Protein AF-A0A2U3CE34-F1 (afdb_monomer_lite)

Foldseek 3Di:
DCPQVPDDPVVLLVVLLLQEQELADPFDFQVLQSSLLSLLLSQQLVVCVVVVHHSRWHWYAAHQWGADLPLQLSLSSHGFHTKIFGDPLPFLKAFLSLLFFLKKKWKKADPDDDDVVLLVVLLVVVQVCQQVDDDVQQGHHDDFQPDPWWKFKFAWFFDPVDPVLVPGHRIMMMGTDTRPSQQALNGPVSAHSRCVRYVPNVVQWDWDQDPLGITTMHGDPSLVVSVVVQVVRNVVNQVVRQVSCCSNRNPPIDTLAIDGQFGAPHSGMTHGQKDAQPPHQDRHWAWAAEDLQAWIFTKGFDQADDVVLCVVSVPVVSCVVRVCVCVRSRSRIHGNYQHKHQPQFDDFPDWDADPNSQIKTWTQGPVNPDIDIDRGCNPPDIDGNGCVSVVSCVVRVGIDTRIITRTPDMDND

Structure (mmCIF, N/CA/C/O backbone):
data_AF-A0A2U3CE34-F1
#
_entry.id   AF-A0A2U3CE34-F1
#
loop_
_atom_site.group_PDB
_atom_site.id
_atom_site.type_symbol
_atom_site.label_atom_id
_atom_site.label_alt_id
_atom_site.label_comp_id
_atom_site.label_asym_id
_atom_site.label_entity_id
_atom_site.label_seq_id
_atom_site.pdbx_PDB_ins_code
_atom_site.Cartn_x
_atom_site.Cartn_y
_atom_site.Cartn_z
_atom_site.occupancy
_atom_site.B_iso_or_equiv
_atom_site.auth_seq_id
_atom_site.auth_comp_id
_atom_site.auth_asym_id
_atom_site.auth_atom_id
_atom_site.pdbx_PDB_model_num
ATOM 1 N N . MET A 1 1 ? 19.142 -13.871 -22.179 1.00 44.22 1 MET A N 1
ATOM 2 C CA . MET A 1 1 ? 19.745 -13.000 -21.147 1.00 44.22 1 MET A CA 1
ATOM 3 C C . MET A 1 1 ? 20.011 -11.555 -21.604 1.00 44.22 1 MET A C 1
ATOM 5 O O . MET A 1 1 ? 20.060 -10.696 -20.747 1.00 44.22 1 MET A O 1
ATOM 9 N N . GLU A 1 2 ? 20.043 -11.208 -22.902 1.00 47.06 2 GLU A N 1
ATOM 10 C CA . GLU A 1 2 ? 20.170 -9.803 -23.390 1.00 47.06 2 GLU A CA 1
ATOM 11 C C . GLU A 1 2 ? 18.856 -8.985 -23.454 1.00 47.06 2 GLU A C 1
ATOM 13 O O . GLU A 1 2 ? 18.800 -7.906 -24.049 1.00 47.06 2 GLU A O 1
ATOM 18 N N . VAL A 1 3 ? 17.757 -9.503 -22.896 1.00 63.41 3 VAL A N 1
ATOM 19 C CA . VAL A 1 3 ? 16.411 -9.164 -23.390 1.00 63.41 3 VAL A CA 1
ATOM 20 C C . VAL A 1 3 ? 16.003 -7.712 -23.130 1.00 63.41 3 VAL A C 1
ATOM 22 O O . VAL A 1 3 ? 15.248 -7.188 -23.936 1.00 63.41 3 VAL A O 1
ATOM 25 N N . THR A 1 4 ? 16.475 -7.049 -22.066 1.00 69.00 4 THR A N 1
ATOM 26 C CA . THR A 1 4 ? 16.048 -5.669 -21.732 1.00 69.00 4 THR A CA 1
ATOM 27 C C . THR A 1 4 ? 17.149 -4.616 -21.861 1.00 69.00 4 THR A C 1
ATOM 29 O O . THR A 1 4 ? 16.841 -3.479 -22.206 1.00 69.00 4 THR A O 1
ATOM 32 N N . GLN A 1 5 ? 18.423 -4.964 -21.651 1.00 63.53 5 GLN A N 1
ATOM 33 C CA . GLN A 1 5 ? 19.529 -3.992 -21.683 1.00 63.53 5 GLN A CA 1
ATOM 34 C C . GLN A 1 5 ? 19.720 -3.348 -23.065 1.00 63.53 5 GLN A C 1
ATOM 36 O O . GLN A 1 5 ? 20.119 -2.193 -23.163 1.00 63.53 5 GLN A O 1
ATOM 41 N N . SER A 1 6 ? 19.378 -4.077 -24.129 1.00 71.12 6 SER A N 1
ATOM 42 C CA . SER A 1 6 ? 19.459 -3.619 -25.521 1.00 71.12 6 SER A CA 1
ATOM 43 C C . SER A 1 6 ? 18.145 -3.026 -26.056 1.00 71.12 6 SER A C 1
ATOM 45 O O . SER A 1 6 ? 18.086 -2.551 -27.195 1.00 71.12 6 SER A O 1
ATOM 47 N N . MET A 1 7 ? 17.058 -3.056 -25.273 1.00 84.50 7 MET A N 1
ATOM 48 C CA . MET A 1 7 ? 15.756 -2.577 -25.733 1.00 84.50 7 MET A CA 1
ATOM 49 C C . MET A 1 7 ? 15.684 -1.053 -25.740 1.00 84.50 7 MET A C 1
ATOM 51 O O . MET A 1 7 ? 15.948 -0.383 -24.746 1.00 84.50 7 MET A O 1
ATOM 55 N N . GLY A 1 8 ? 15.179 -0.506 -26.846 1.00 87.25 8 GLY A N 1
ATOM 56 C CA . GLY A 1 8 ? 14.757 0.889 -26.889 1.00 87.25 8 GLY A CA 1
ATOM 57 C C . GLY A 1 8 ? 13.633 1.177 -25.886 1.00 87.25 8 GLY A C 1
ATOM 58 O O . GLY A 1 8 ? 12.776 0.333 -25.615 1.00 87.25 8 GLY A O 1
ATOM 59 N N . ARG A 1 9 ? 13.599 2.416 -25.393 1.00 90.81 9 ARG A N 1
ATOM 60 C CA . ARG A 1 9 ? 12.664 2.934 -24.381 1.00 90.81 9 ARG A CA 1
ATOM 61 C C . ARG A 1 9 ? 11.199 2.513 -24.581 1.00 90.81 9 ARG A C 1
ATOM 63 O O . ARG A 1 9 ? 10.576 1.983 -23.665 1.00 90.81 9 ARG A O 1
ATOM 70 N N . GLY A 1 10 ? 10.657 2.686 -25.789 1.00 90.88 10 GLY A N 1
ATOM 71 C CA . GLY A 1 10 ? 9.271 2.307 -26.097 1.00 90.88 10 GLY A CA 1
ATOM 72 C C . GLY A 1 10 ? 9.003 0.802 -25.960 1.00 90.88 10 GLY A C 1
ATOM 73 O O . GLY A 1 10 ? 7.932 0.402 -25.508 1.00 90.88 10 GLY A O 1
ATOM 74 N N . LYS A 1 11 ? 9.992 -0.047 -26.274 1.00 94.25 11 LYS A N 1
ATOM 75 C CA . LYS A 1 11 ? 9.881 -1.504 -26.104 1.00 94.25 11 LYS A CA 1
ATOM 76 C C . LYS A 1 11 ? 9.905 -1.906 -24.628 1.00 94.25 11 LYS A C 1
ATOM 78 O O . LYS A 1 11 ? 9.161 -2.809 -24.257 1.00 94.25 11 LYS A O 1
ATOM 83 N N . LEU A 1 12 ? 10.696 -1.222 -23.796 1.00 95.38 12 LEU A N 1
ATOM 84 C CA . LEU A 1 12 ? 10.735 -1.450 -22.346 1.00 95.38 12 LEU A CA 1
ATOM 85 C C . LEU A 1 12 ? 9.384 -1.139 -21.687 1.00 95.38 12 LEU A C 1
ATOM 87 O O . LEU A 1 12 ? 8.858 -1.988 -20.973 1.00 95.38 12 LEU A O 1
ATOM 91 N N . LEU A 1 13 ? 8.777 0.013 -21.995 1.00 95.62 13 LEU A N 1
ATOM 92 C CA . LEU A 1 13 ? 7.441 0.362 -21.487 1.00 95.62 13 LEU A CA 1
ATOM 93 C C . LEU A 1 13 ? 6.356 -0.584 -22.017 1.00 95.62 13 LEU A C 1
ATOM 95 O O . LEU A 1 13 ? 5.492 -1.046 -21.271 1.00 95.62 13 LEU A O 1
ATOM 99 N N . SER A 1 14 ? 6.416 -0.933 -23.307 1.00 96.31 14 SER A N 1
ATOM 100 C CA . SER A 1 14 ? 5.478 -1.900 -23.881 1.00 96.31 14 SER A CA 1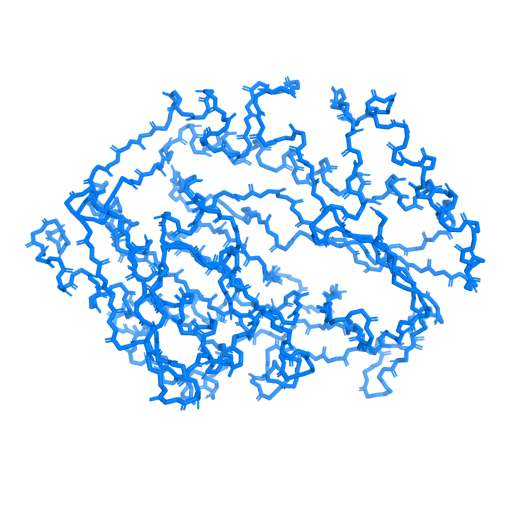
ATOM 101 C C . SER A 1 14 ? 5.601 -3.273 -23.223 1.00 96.31 14 SER A C 1
ATOM 103 O O . SER A 1 14 ? 4.586 -3.952 -23.077 1.00 96.31 14 SER A O 1
ATOM 105 N N . ARG A 1 15 ? 6.816 -3.693 -22.843 1.00 96.12 15 ARG A N 1
ATOM 106 C CA . ARG A 1 15 ? 7.050 -4.932 -22.099 1.00 96.12 15 ARG A CA 1
ATOM 107 C C . ARG A 1 15 ? 6.481 -4.823 -20.690 1.00 96.12 15 ARG A C 1
ATOM 109 O O . ARG A 1 15 ? 5.678 -5.674 -20.323 1.00 96.12 15 ARG A O 1
ATOM 116 N N . SER A 1 16 ? 6.859 -3.802 -19.922 1.00 97.38 16 SER A N 1
ATOM 117 C CA . SER A 1 16 ? 6.457 -3.666 -18.517 1.00 97.38 16 SER A CA 1
ATOM 118 C C . SER A 1 16 ? 4.937 -3.586 -18.351 1.00 97.38 16 SER A C 1
ATOM 120 O O . SER A 1 16 ? 4.387 -4.213 -17.448 1.00 97.38 16 SER A O 1
ATOM 122 N N . LYS A 1 17 ? 4.226 -2.951 -19.295 1.00 97.69 17 LYS A N 1
ATOM 123 C CA . LYS A 1 17 ? 2.755 -2.973 -19.367 1.00 97.69 17 LYS A CA 1
ATOM 124 C C . LYS A 1 17 ? 2.168 -4.387 -19.367 1.00 97.69 17 LYS A C 1
ATOM 126 O O . LYS A 1 17 ? 1.091 -4.601 -18.818 1.00 97.69 17 LYS A O 1
ATOM 131 N N . GLN A 1 18 ? 2.851 -5.362 -19.966 1.00 97.94 18 GLN A N 1
ATOM 132 C CA . GLN A 1 18 ? 2.361 -6.740 -20.013 1.00 97.94 18 GLN A CA 1
ATOM 133 C C . GLN A 1 18 ? 2.449 -7.461 -18.659 1.00 97.94 18 GLN A C 1
ATOM 135 O O . GLN A 1 18 ? 1.753 -8.461 -18.495 1.00 97.94 18 GLN A O 1
ATOM 140 N N . PHE A 1 19 ? 3.233 -6.937 -17.710 1.00 98.38 19 PHE A N 1
ATOM 141 C CA . PHE A 1 19 ? 3.404 -7.440 -16.339 1.00 98.38 19 PHE A CA 1
ATOM 142 C C . PHE A 1 19 ? 2.503 -6.718 -15.319 1.00 98.38 19 PHE A C 1
ATOM 144 O O . PHE A 1 19 ? 2.696 -6.840 -14.111 1.00 98.38 19 PHE A O 1
ATOM 151 N N . ILE A 1 20 ? 1.511 -5.961 -15.800 1.00 98.50 20 ILE A N 1
ATOM 152 C CA . ILE A 1 20 ? 0.464 -5.358 -14.971 1.00 98.50 20 ILE A CA 1
ATOM 153 C C . ILE A 1 20 ? -0.813 -6.187 -15.109 1.00 98.50 20 ILE A C 1
ATOM 155 O O . ILE A 1 20 ? -1.427 -6.238 -16.180 1.00 98.50 20 ILE A O 1
ATOM 159 N N . PHE A 1 21 ? -1.230 -6.822 -14.022 1.00 98.25 21 PHE A N 1
ATOM 160 C CA . PHE A 1 21 ? -2.462 -7.599 -13.919 1.00 98.25 21 PHE A CA 1
ATOM 161 C C . PHE A 1 21 ? -3.398 -6.835 -12.995 1.00 98.25 21 PHE A C 1
ATOM 163 O O . PHE A 1 21 ? -3.093 -6.650 -11.826 1.00 98.25 21 PHE A O 1
ATOM 170 N N . SER A 1 22 ? -4.484 -6.280 -13.525 1.00 97.56 22 SER A N 1
ATOM 171 C CA . SER A 1 22 ? -5.296 -5.320 -12.781 1.00 97.56 22 SER A CA 1
ATOM 172 C C . SER A 1 22 ? -6.749 -5.749 -12.697 1.00 97.56 22 SER A C 1
ATOM 174 O O . SER A 1 22 ? -7.373 -5.971 -13.728 1.00 97.56 22 SER A O 1
ATOM 176 N N . THR A 1 23 ? -7.269 -5.797 -11.472 1.00 96.88 23 THR A N 1
ATOM 177 C CA . THR A 1 23 ? -8.702 -5.920 -11.161 1.00 96.88 23 THR A CA 1
ATOM 178 C C . THR A 1 23 ? -9.307 -4.570 -10.776 1.00 96.88 23 THR A C 1
ATOM 180 O O . THR A 1 23 ? -10.285 -4.504 -10.040 1.00 96.88 23 THR A O 1
ATOM 183 N N . ALA A 1 24 ? -8.653 -3.476 -11.163 1.00 96.69 24 ALA A N 1
ATOM 184 C CA . ALA A 1 24 ? -9.030 -2.140 -10.739 1.00 96.69 24 ALA A CA 1
ATOM 185 C C . ALA A 1 24 ? -10.283 -1.662 -11.468 1.00 96.69 24 ALA A C 1
ATOM 187 O O . ALA A 1 24 ? -10.474 -1.955 -12.647 1.00 96.69 24 ALA A O 1
ATOM 188 N N . LEU A 1 25 ? -11.052 -0.797 -10.810 1.00 95.81 25 LEU A N 1
ATOM 189 C CA . LEU A 1 25 ? -12.081 -0.011 -11.489 1.00 95.81 25 LEU A CA 1
ATOM 190 C C . LEU A 1 25 ? -11.447 0.837 -12.605 1.00 95.81 25 LEU A C 1
ATOM 192 O O . LEU A 1 25 ? -10.431 1.491 -12.385 1.00 95.81 25 LEU A O 1
ATOM 196 N N . GLU A 1 26 ? -12.024 0.845 -13.807 1.00 94.50 26 GLU A N 1
ATOM 197 C CA . GLU A 1 26 ? -11.436 1.432 -15.029 1.00 94.50 26 GLU A CA 1
ATOM 198 C C . GLU A 1 26 ? -11.606 2.968 -15.150 1.00 94.50 26 GLU A C 1
ATOM 200 O O . GLU A 1 26 ? -12.010 3.506 -16.187 1.00 94.50 26 GLU A O 1
ATOM 205 N N . ASP A 1 27 ? -11.255 3.703 -14.093 1.00 96.19 27 ASP A N 1
ATOM 206 C CA . ASP A 1 27 ? -11.331 5.168 -14.023 1.00 96.19 27 ASP A CA 1
ATOM 207 C C . ASP A 1 27 ? -9.976 5.893 -14.140 1.00 96.19 27 ASP A C 1
ATOM 209 O O . ASP A 1 27 ? -8.925 5.304 -14.394 1.00 96.19 27 ASP A O 1
ATOM 213 N N . SER A 1 28 ? -10.009 7.221 -14.012 1.00 96.31 28 SER A N 1
ATOM 214 C CA . SER A 1 28 ? -8.854 8.103 -14.195 1.00 96.31 28 SER A CA 1
ATOM 215 C C . SER A 1 28 ? -7.695 7.798 -13.246 1.00 96.31 28 SER A C 1
ATOM 217 O O . SER A 1 28 ? -6.543 7.760 -13.679 1.00 96.31 28 SER A O 1
ATOM 219 N N . ALA A 1 29 ? -7.968 7.538 -11.967 1.00 97.44 29 ALA A N 1
ATOM 220 C CA . ALA A 1 29 ? -6.918 7.313 -10.980 1.00 97.44 29 ALA A CA 1
ATOM 221 C C . ALA A 1 29 ? -6.257 5.938 -11.142 1.00 97.44 29 ALA A C 1
ATOM 223 O O . ALA A 1 29 ? -5.033 5.836 -11.016 1.00 97.44 29 ALA A O 1
ATOM 224 N N . SER A 1 30 ? -7.020 4.889 -11.472 1.00 97.69 30 SER A N 1
ATOM 225 C CA . SER A 1 30 ? -6.431 3.568 -11.740 1.00 97.69 30 SER A CA 1
ATOM 226 C C . SER A 1 30 ? -5.634 3.564 -13.047 1.00 97.69 30 SER A C 1
ATOM 228 O O . SER A 1 30 ? -4.556 2.971 -13.115 1.00 97.69 30 SER A O 1
ATOM 230 N N . LYS A 1 31 ? -6.108 4.269 -14.085 1.00 97.69 31 LYS A N 1
ATOM 231 C CA . LYS A 1 31 ? -5.376 4.450 -15.348 1.00 97.69 31 LYS A CA 1
ATOM 232 C C . LYS A 1 31 ? -4.052 5.171 -15.114 1.00 97.69 31 LYS A C 1
ATOM 234 O O . LYS A 1 31 ? -3.019 4.647 -15.523 1.00 97.69 31 LYS A O 1
ATOM 239 N N . LEU A 1 32 ? -4.062 6.297 -14.393 1.00 97.81 32 LEU A N 1
ATOM 240 C CA . LEU A 1 32 ? -2.844 7.018 -14.003 1.00 97.81 32 LEU A CA 1
ATOM 241 C C . LEU A 1 32 ? -1.880 6.12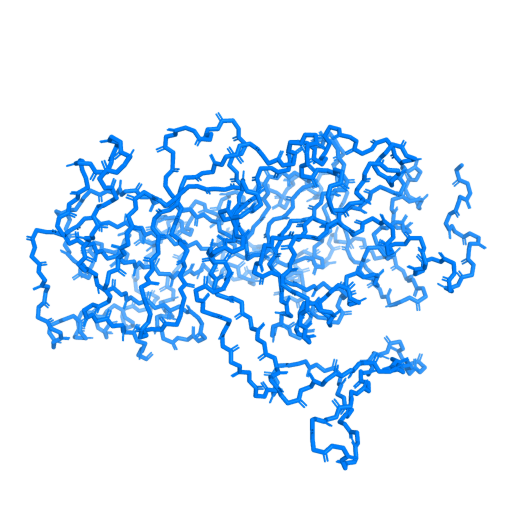2 -13.216 1.00 97.81 32 LEU A C 1
ATOM 243 O O . LEU A 1 32 ? -0.691 6.076 -13.527 1.00 97.81 32 LEU A O 1
ATOM 247 N N . SER A 1 33 ? -2.390 5.372 -12.236 1.00 98.00 33 SER A N 1
ATOM 248 C CA . SER A 1 33 ? -1.586 4.447 -11.430 1.00 98.00 33 SER A CA 1
ATOM 249 C C . SER A 1 33 ? -0.897 3.387 -12.286 1.00 98.00 33 SER A C 1
ATOM 251 O O . SER A 1 33 ? 0.325 3.256 -12.245 1.00 98.00 33 SER A O 1
ATOM 253 N N . ARG A 1 34 ? -1.655 2.674 -13.130 1.00 98.00 34 ARG A N 1
ATOM 254 C CA . ARG A 1 34 ? -1.114 1.629 -14.013 1.00 98.00 34 ARG A CA 1
ATOM 255 C C . ARG A 1 34 ? -0.116 2.180 -15.018 1.00 98.00 34 ARG A C 1
ATOM 257 O O . ARG A 1 34 ? 0.875 1.520 -15.302 1.00 98.00 34 ARG A O 1
ATOM 264 N N . ILE A 1 35 ? -0.369 3.365 -15.567 1.00 97.44 35 ILE A N 1
ATOM 265 C CA . ILE A 1 35 ? 0.588 4.047 -16.438 1.00 97.44 35 ILE A CA 1
ATOM 266 C C . ILE A 1 35 ? 1.888 4.304 -15.678 1.00 97.44 35 ILE A C 1
ATOM 268 O O . ILE A 1 35 ? 2.950 3.935 -16.167 1.00 97.44 35 ILE A O 1
ATOM 272 N N . ASN A 1 36 ? 1.821 4.869 -14.471 1.00 97.88 36 ASN A N 1
ATOM 273 C CA . ASN A 1 36 ? 3.020 5.154 -13.690 1.00 97.88 36 ASN A CA 1
ATOM 274 C C . ASN A 1 36 ? 3.777 3.863 -13.322 1.00 97.88 36 ASN A C 1
ATOM 276 O O . ASN A 1 36 ? 4.993 3.812 -13.495 1.00 97.88 36 ASN A O 1
ATOM 280 N N . PHE A 1 37 ? 3.060 2.792 -12.954 1.00 98.31 37 PHE A N 1
ATOM 281 C CA . PHE A 1 37 ? 3.627 1.459 -12.707 1.00 98.31 37 PHE A CA 1
ATOM 282 C C . PHE A 1 37 ? 4.402 0.880 -13.894 1.00 98.31 37 PHE A C 1
ATOM 284 O O . PHE A 1 37 ? 5.354 0.133 -13.675 1.00 98.31 37 PHE A O 1
ATOM 291 N N . GLN A 1 38 ? 4.068 1.232 -15.142 1.00 97.88 38 GLN A N 1
ATOM 292 C CA . GLN A 1 38 ? 4.856 0.793 -16.304 1.00 97.88 38 GLN A CA 1
ATOM 293 C C . GLN A 1 38 ? 6.301 1.287 -16.219 1.00 97.88 38 GLN A C 1
ATOM 295 O O . GLN A 1 38 ? 7.215 0.551 -16.589 1.00 97.88 38 GLN A O 1
ATOM 300 N N . TYR A 1 39 ? 6.521 2.497 -15.703 1.00 98.00 39 TYR A N 1
ATOM 301 C CA . TYR A 1 39 ? 7.859 3.051 -15.519 1.00 98.00 39 TYR A CA 1
ATOM 302 C C . TYR A 1 39 ? 8.589 2.343 -14.380 1.00 98.00 39 TYR A C 1
ATOM 304 O O . TYR A 1 39 ? 9.708 1.879 -14.582 1.00 98.00 39 TYR A O 1
ATOM 312 N N . GLY A 1 40 ? 7.947 2.191 -13.216 1.00 98.25 40 GLY A N 1
ATOM 313 C CA . GLY A 1 40 ? 8.549 1.502 -12.070 1.00 98.25 40 GLY A CA 1
ATOM 314 C C . GLY A 1 40 ? 8.943 0.061 -12.399 1.00 98.25 40 GLY A C 1
ATOM 315 O O . GLY A 1 40 ? 10.081 -0.339 -12.159 1.00 98.25 40 GLY A O 1
ATOM 316 N N . LEU A 1 41 ? 8.047 -0.693 -13.043 1.00 98.62 41 LEU A N 1
ATOM 317 C CA . LEU A 1 41 ? 8.325 -2.067 -13.467 1.00 98.62 41 LEU A CA 1
ATOM 318 C C . LEU A 1 41 ? 9.415 -2.143 -14.540 1.00 98.62 41 LEU A C 1
ATOM 320 O O . LEU A 1 41 ? 10.234 -3.055 -14.495 1.00 98.62 41 LEU A O 1
ATOM 324 N N . ALA A 1 42 ? 9.472 -1.192 -15.479 1.00 98.19 42 ALA A N 1
ATOM 325 C CA . ALA A 1 42 ? 10.546 -1.161 -16.471 1.00 98.19 42 ALA A CA 1
ATOM 326 C C . ALA A 1 42 ? 11.919 -0.973 -15.805 1.00 98.19 42 ALA A C 1
ATOM 328 O O . ALA A 1 42 ? 12.862 -1.683 -16.157 1.00 98.19 42 ALA A O 1
ATOM 329 N N . LYS A 1 43 ? 12.016 -0.091 -14.798 1.00 98.31 43 LYS A N 1
ATOM 330 C CA . LYS A 1 43 ? 13.237 0.069 -13.996 1.00 98.31 43 LYS A CA 1
ATOM 331 C C . LYS A 1 43 ? 13.599 -1.225 -13.251 1.00 98.31 43 LYS A C 1
ATOM 333 O O . LYS A 1 43 ? 14.742 -1.668 -13.323 1.00 98.31 43 LYS A O 1
ATOM 338 N N . MET A 1 44 ? 12.628 -1.871 -12.596 1.00 98.62 44 MET A N 1
ATOM 339 C CA . MET A 1 44 ? 12.845 -3.142 -11.882 1.00 98.62 44 MET A CA 1
ATOM 340 C C . MET A 1 44 ? 13.314 -4.264 -12.820 1.00 98.62 44 MET A C 1
ATOM 342 O O . MET A 1 44 ? 14.254 -4.984 -12.497 1.00 98.62 44 MET A O 1
ATOM 346 N N . HIS A 1 45 ? 12.717 -4.387 -14.010 1.00 98.31 45 HIS A N 1
ATOM 347 C CA . HIS A 1 45 ? 13.129 -5.360 -15.031 1.00 98.31 45 HIS A CA 1
ATOM 348 C C . HIS A 1 45 ? 14.567 -5.144 -15.500 1.00 98.31 45 HIS A C 1
ATOM 350 O O . HIS A 1 45 ? 15.279 -6.115 -15.762 1.00 98.31 45 HIS A O 1
ATOM 356 N N . GLN A 1 46 ? 15.007 -3.889 -15.610 1.00 97.94 46 GLN A N 1
ATOM 357 C CA . GLN A 1 46 ? 16.392 -3.583 -15.960 1.00 97.94 46 GLN A CA 1
ATOM 358 C C . GLN A 1 46 ? 17.358 -3.967 -14.845 1.00 97.94 46 GLN A C 1
ATOM 360 O O . GLN A 1 46 ? 18.397 -4.538 -15.158 1.00 97.94 46 GLN A O 1
ATOM 365 N N . VAL A 1 47 ? 17.002 -3.750 -13.575 1.00 98.00 47 VAL A N 1
ATOM 366 C CA . VAL A 1 47 ? 17.806 -4.238 -12.441 1.00 98.00 47 VAL A CA 1
ATOM 367 C C . VAL A 1 47 ? 17.890 -5.759 -12.447 1.00 98.00 47 VAL A C 1
ATOM 369 O O . VAL A 1 47 ? 18.990 -6.296 -12.405 1.00 98.00 47 VAL A O 1
ATOM 372 N N . GLN A 1 48 ? 16.761 -6.461 -12.585 1.00 97.44 48 GLN A N 1
ATOM 373 C CA . GLN A 1 48 ? 16.759 -7.926 -12.674 1.00 97.44 48 GLN A CA 1
ATOM 374 C C . GLN A 1 48 ? 17.688 -8.406 -13.797 1.00 97.44 48 GLN A C 1
ATOM 376 O O . GLN A 1 48 ? 18.565 -9.228 -13.565 1.00 97.44 48 GLN A O 1
ATOM 381 N N . SER A 1 49 ? 17.585 -7.815 -14.990 1.00 96.62 49 SER A N 1
ATOM 382 C CA . SER A 1 49 ? 18.453 -8.186 -16.117 1.00 96.62 49 SER A CA 1
ATOM 383 C C . SER A 1 49 ? 19.924 -7.810 -15.896 1.00 96.62 49 SER A C 1
ATOM 385 O O . SER A 1 49 ? 20.807 -8.542 -16.330 1.00 96.62 49 SER A O 1
ATOM 387 N N . TYR A 1 50 ? 20.201 -6.678 -15.242 1.00 96.62 50 TYR A N 1
ATOM 388 C CA . TYR A 1 50 ? 21.549 -6.255 -14.846 1.00 96.62 50 TYR A CA 1
ATOM 389 C C . TYR A 1 50 ? 22.214 -7.259 -13.905 1.00 96.62 50 TYR A C 1
ATOM 391 O O . TYR A 1 50 ? 23.385 -7.575 -14.083 1.00 96.62 50 TYR A O 1
ATOM 399 N N . LEU A 1 51 ? 21.441 -7.830 -12.986 1.00 96.00 51 LEU A N 1
ATOM 400 C CA . LEU A 1 51 ? 21.891 -8.861 -12.054 1.00 96.00 51 LEU A CA 1
ATOM 401 C C . LEU A 1 51 ? 21.870 -10.281 -12.653 1.00 96.00 51 LEU A C 1
ATOM 403 O O . LEU A 1 51 ? 22.114 -11.249 -11.939 1.00 96.00 51 LEU A O 1
ATOM 407 N N . GLY A 1 52 ? 21.573 -10.432 -13.949 1.00 94.94 52 GLY A N 1
ATOM 408 C CA . GLY A 1 52 ? 21.491 -11.738 -14.614 1.00 94.94 52 GLY A CA 1
ATOM 409 C C . GLY A 1 52 ? 20.239 -12.555 -14.272 1.00 94.94 52 GLY A C 1
ATOM 410 O O . GLY A 1 52 ? 20.188 -13.741 -14.586 1.00 94.94 52 GLY A O 1
ATOM 411 N N . MET A 1 53 ? 19.231 -11.934 -13.657 1.00 94.38 53 MET A N 1
ATOM 412 C CA . MET A 1 53 ? 17.945 -12.537 -13.305 1.00 94.38 53 MET A CA 1
ATOM 413 C C . MET A 1 53 ? 16.918 -12.373 -14.430 1.00 94.38 53 MET A C 1
ATOM 415 O O . MET A 1 53 ? 17.016 -11.479 -15.281 1.00 94.38 53 MET A O 1
ATOM 419 N N . ASP A 1 54 ? 15.858 -13.178 -14.382 1.00 93.12 54 ASP A N 1
ATOM 420 C CA . ASP A 1 54 ? 14.738 -13.009 -15.298 1.00 93.12 54 ASP A CA 1
ATOM 421 C C . ASP A 1 54 ? 13.909 -11.754 -14.949 1.00 93.12 54 ASP A C 1
ATOM 423 O O . ASP A 1 54 ? 13.459 -11.593 -13.810 1.00 93.12 54 ASP A O 1
ATOM 427 N N . PRO A 1 55 ? 13.648 -10.854 -15.920 1.00 95.62 55 PRO A N 1
ATOM 428 C CA . PRO A 1 55 ? 12.900 -9.617 -15.704 1.00 95.62 55 PRO A CA 1
ATOM 429 C C . PRO A 1 55 ? 11.396 -9.887 -15.575 1.00 95.62 55 PRO A C 1
ATOM 431 O O . PRO A 1 55 ? 10.634 -9.715 -16.538 1.00 95.62 55 PRO A O 1
ATOM 434 N N . THR A 1 56 ? 10.995 -10.350 -14.391 1.00 95.94 56 THR A N 1
ATOM 435 C CA . THR A 1 56 ? 9.645 -10.827 -14.066 1.00 95.94 56 THR A CA 1
ATOM 436 C C . THR A 1 56 ? 8.916 -9.978 -13.029 1.00 95.94 56 THR A C 1
ATOM 438 O O . THR A 1 56 ? 7.817 -10.359 -12.636 1.00 95.94 56 THR A O 1
ATOM 441 N N . ALA A 1 57 ? 9.456 -8.838 -12.576 1.00 98.12 57 ALA A N 1
ATOM 442 C CA . ALA A 1 57 ? 8.735 -7.955 -11.652 1.00 98.12 57 ALA A CA 1
ATOM 443 C C . ALA A 1 57 ? 7.304 -7.684 -12.153 1.00 98.12 57 ALA A C 1
ATOM 445 O O . ALA A 1 57 ? 7.095 -7.304 -13.305 1.00 98.12 57 ALA A O 1
ATOM 446 N N . THR A 1 58 ? 6.314 -7.958 -11.309 1.00 98.56 58 THR A N 1
ATOM 447 C CA . THR A 1 58 ? 4.895 -8.015 -11.670 1.00 98.56 58 THR A CA 1
ATOM 448 C C . THR A 1 58 ? 4.102 -7.167 -10.691 1.00 98.56 58 THR A C 1
ATOM 450 O O . THR A 1 58 ? 4.274 -7.315 -9.485 1.00 98.56 58 THR A O 1
ATOM 453 N N . PHE A 1 59 ? 3.219 -6.308 -11.199 1.00 98.69 59 PHE A N 1
ATOM 454 C CA . PHE A 1 59 ? 2.244 -5.594 -10.375 1.00 98.69 59 PHE A CA 1
ATOM 455 C C . PHE A 1 59 ? 0.874 -6.254 -10.520 1.00 98.69 59 PHE A C 1
ATOM 457 O O . PHE A 1 59 ? 0.357 -6.382 -11.634 1.00 98.69 59 PHE A O 1
ATOM 464 N N . ILE A 1 60 ? 0.292 -6.644 -9.388 1.00 98.38 60 ILE A N 1
ATOM 465 C CA . ILE A 1 60 ? -1.060 -7.188 -9.295 1.00 98.38 60 ILE A CA 1
ATOM 466 C C . ILE A 1 60 ? -1.903 -6.160 -8.545 1.00 98.38 60 ILE A C 1
ATOM 468 O O . ILE A 1 60 ? -1.724 -5.933 -7.348 1.00 98.38 60 ILE A O 1
ATOM 472 N N . ALA A 1 61 ? -2.768 -5.476 -9.282 1.00 98.25 61 ALA A N 1
ATOM 473 C CA . ALA A 1 61 ? -3.585 -4.394 -8.761 1.00 98.25 61 ALA A CA 1
ATOM 474 C C . ALA A 1 61 ? -4.850 -4.954 -8.118 1.00 98.25 61 ALA A C 1
ATOM 476 O O . ALA A 1 61 ? -5.535 -5.745 -8.763 1.00 98.25 61 ALA A O 1
ATOM 477 N N . ALA A 1 62 ? -5.174 -4.482 -6.915 1.00 98.00 62 ALA A N 1
ATOM 478 C CA . ALA A 1 62 ? -6.447 -4.745 -6.260 1.00 98.00 62 ALA A CA 1
ATOM 479 C C . ALA A 1 62 ? -7.554 -3.826 -6.828 1.00 98.00 62 ALA A C 1
ATOM 481 O O . ALA A 1 62 ? -7.253 -2.847 -7.529 1.00 98.00 62 ALA A O 1
ATOM 482 N N . PRO A 1 63 ? -8.841 -4.088 -6.523 1.00 97.81 63 PRO A N 1
ATOM 483 C CA . PRO A 1 63 ? -9.960 -3.251 -6.972 1.00 97.81 63 PRO A CA 1
ATOM 484 C C . PRO A 1 63 ? -9.863 -1.765 -6.591 1.00 97.81 63 PRO A C 1
ATOM 486 O O . PRO A 1 63 ? -10.402 -0.907 -7.295 1.00 97.81 63 PRO A O 1
ATOM 489 N N . ASP A 1 64 ? -9.127 -1.438 -5.527 1.00 97.94 64 ASP A N 1
ATOM 490 C CA . ASP A 1 64 ? -8.885 -0.074 -5.051 1.00 97.94 64 ASP A CA 1
ATOM 491 C C . ASP A 1 64 ? -7.656 0.616 -5.673 1.00 97.94 64 ASP A C 1
ATOM 493 O O . ASP A 1 64 ? -7.367 1.764 -5.318 1.00 97.94 64 ASP A O 1
ATOM 497 N N . CYS A 1 65 ? -6.976 -0.013 -6.643 1.00 98.50 65 CYS A N 1
ATOM 498 C CA . CYS A 1 65 ? -5.809 0.540 -7.342 1.00 98.50 65 CYS A CA 1
ATOM 499 C C . CYS A 1 65 ? -5.983 2.011 -7.728 1.00 98.50 65 CYS A C 1
ATOM 501 O O . CYS A 1 65 ? -6.946 2.422 -8.383 1.00 98.50 65 CYS A O 1
ATOM 503 N N . THR A 1 66 ? -5.034 2.831 -7.299 1.00 98.19 66 THR A N 1
ATOM 504 C CA . THR A 1 66 ? -5.107 4.286 -7.368 1.00 98.19 66 THR A CA 1
ATOM 505 C C . THR A 1 66 ? -3.708 4.897 -7.367 1.00 98.19 66 THR A C 1
ATOM 507 O O . THR A 1 66 ? -2.701 4.206 -7.230 1.00 98.19 66 THR A O 1
ATOM 510 N N . ILE A 1 67 ? -3.615 6.208 -7.555 1.00 97.56 67 ILE A N 1
ATOM 511 C CA . ILE A 1 67 ? -2.356 6.938 -7.429 1.00 97.56 67 ILE A CA 1
ATOM 512 C C . ILE A 1 67 ? -1.848 6.932 -5.984 1.00 97.56 67 ILE A C 1
ATOM 514 O O . ILE A 1 67 ? -2.615 6.787 -5.033 1.00 97.56 67 ILE A O 1
ATOM 518 N N . THR A 1 68 ? -0.549 7.158 -5.806 1.00 96.62 68 THR A N 1
ATOM 519 C CA . THR A 1 68 ? -0.001 7.550 -4.504 1.00 96.62 68 THR A CA 1
ATOM 520 C C . THR A 1 68 ? 0.135 9.069 -4.439 1.00 96.62 68 THR A C 1
ATOM 522 O O . THR A 1 68 ? 0.480 9.711 -5.429 1.00 96.62 68 THR A O 1
ATOM 525 N N . ARG A 1 69 ? -0.120 9.658 -3.266 1.00 94.69 69 ARG A N 1
ATOM 526 C CA . ARG A 1 69 ? 0.148 11.084 -2.997 1.00 94.69 69 ARG A CA 1
ATOM 527 C C . ARG A 1 69 ? 1.553 11.322 -2.427 1.00 94.69 69 ARG A C 1
ATOM 529 O O . ARG A 1 69 ? 1.929 12.465 -2.183 1.00 94.69 69 ARG A O 1
ATOM 536 N N . ASN A 1 70 ? 2.333 10.259 -2.214 1.00 95.31 70 ASN A N 1
ATOM 537 C CA . ASN A 1 70 ? 3.747 10.372 -1.879 1.00 95.31 70 ASN A CA 1
ATOM 538 C C . ASN A 1 70 ? 4.534 10.735 -3.149 1.00 95.31 70 ASN A C 1
ATOM 540 O O . ASN A 1 70 ? 4.568 9.953 -4.098 1.00 95.31 70 ASN A O 1
ATOM 544 N N . ILE A 1 71 ? 5.138 11.926 -3.166 1.00 95.81 71 ILE A N 1
ATOM 545 C CA . ILE A 1 71 ? 5.818 12.471 -4.351 1.00 95.81 71 ILE A CA 1
ATOM 546 C C . ILE A 1 71 ? 6.975 11.568 -4.785 1.00 95.81 71 ILE A C 1
ATOM 548 O O . ILE A 1 71 ? 7.078 11.254 -5.967 1.00 95.81 71 ILE A O 1
ATOM 552 N N . GLU A 1 72 ? 7.800 11.114 -3.843 1.00 96.38 72 GLU A N 1
ATOM 553 C CA . GLU A 1 72 ? 8.982 10.303 -4.149 1.00 96.38 72 GLU A CA 1
ATOM 554 C C . GLU A 1 72 ? 8.594 8.926 -4.698 1.00 96.38 72 GLU A C 1
ATOM 556 O O . GLU A 1 72 ? 9.068 8.522 -5.758 1.00 96.38 72 GLU A O 1
ATOM 561 N N . ARG A 1 73 ? 7.610 8.253 -4.088 1.00 97.12 73 ARG A N 1
ATOM 562 C CA . ARG A 1 73 ? 7.072 6.994 -4.631 1.00 97.12 73 ARG A CA 1
ATOM 563 C C . ARG A 1 73 ? 6.476 7.184 -6.031 1.00 97.12 73 ARG A C 1
ATOM 565 O O . ARG A 1 73 ? 6.697 6.360 -6.919 1.00 97.12 73 ARG A O 1
ATOM 572 N N . TRP A 1 74 ? 5.746 8.280 -6.250 1.00 97.75 74 TRP A N 1
ATOM 573 C CA . TRP A 1 74 ? 5.184 8.596 -7.563 1.00 97.75 74 TRP A CA 1
ATOM 574 C C . TRP A 1 74 ? 6.283 8.798 -8.614 1.00 97.75 74 TRP A C 1
ATOM 576 O O . TRP A 1 74 ? 6.218 8.201 -9.692 1.00 97.75 74 TRP A O 1
ATOM 586 N N . ARG A 1 75 ? 7.329 9.566 -8.289 1.00 96.69 75 ARG A N 1
ATOM 587 C CA . ARG A 1 75 ? 8.510 9.775 -9.144 1.00 96.69 75 ARG A CA 1
ATOM 588 C C . ARG A 1 75 ? 9.258 8.477 -9.433 1.00 96.69 75 ARG A C 1
ATOM 590 O O . ARG A 1 75 ? 9.668 8.255 -10.573 1.00 96.69 75 ARG A O 1
ATOM 597 N N . ASN A 1 76 ? 9.282 7.543 -8.488 1.00 97.06 76 ASN A N 1
ATOM 598 C CA . ASN A 1 76 ? 9.837 6.206 -8.703 1.00 97.06 76 ASN A CA 1
ATOM 599 C C . ASN A 1 76 ? 9.017 5.324 -9.657 1.00 97.06 76 ASN A C 1
ATOM 601 O O . ASN A 1 76 ? 9.462 4.237 -10.020 1.00 97.06 76 ASN A O 1
ATOM 605 N N . GLY A 1 77 ? 7.860 5.793 -10.131 1.00 97.69 77 GLY A N 1
ATOM 606 C CA . GLY A 1 77 ? 7.022 5.043 -11.065 1.00 97.69 77 GLY A CA 1
ATOM 607 C C . GLY A 1 77 ? 6.137 4.033 -10.351 1.00 97.69 77 GLY A C 1
ATOM 608 O O . GLY A 1 77 ? 5.829 2.990 -10.911 1.00 97.69 77 GLY A O 1
ATOM 609 N N . ILE A 1 78 ? 5.773 4.298 -9.096 1.00 98.06 78 ILE A N 1
ATOM 610 C CA . ILE A 1 78 ? 5.000 3.376 -8.267 1.00 98.06 78 ILE A CA 1
ATOM 611 C C . ILE A 1 78 ? 3.693 4.059 -7.855 1.00 98.06 78 ILE A C 1
ATOM 613 O O . ILE A 1 78 ? 3.680 5.187 -7.360 1.00 98.06 78 ILE A O 1
ATOM 617 N N . GLY A 1 79 ? 2.574 3.382 -8.113 1.00 97.06 79 GLY A N 1
ATOM 618 C CA . GLY A 1 79 ? 1.239 3.791 -7.680 1.00 97.06 79 GLY A CA 1
ATOM 619 C C . GLY A 1 79 ? 0.862 3.206 -6.315 1.00 97.06 79 GLY A C 1
ATOM 620 O O . GLY A 1 79 ? 1.700 3.066 -5.423 1.00 97.06 79 GLY A O 1
ATOM 621 N N . TYR A 1 80 ? -0.421 2.901 -6.135 1.00 97.19 80 TYR A N 1
ATOM 622 C CA . TYR A 1 80 ? -0.994 2.374 -4.895 1.00 97.19 80 TYR A CA 1
ATOM 623 C C . TYR A 1 80 ? -2.199 1.458 -5.190 1.00 97.19 80 TYR A C 1
ATOM 625 O O . TYR A 1 80 ? -2.731 1.483 -6.299 1.00 97.19 80 TYR A O 1
ATOM 633 N N . GLY A 1 81 ? -2.644 0.667 -4.214 1.00 97.75 81 GLY A N 1
ATOM 634 C CA . GLY A 1 81 ? -3.764 -0.275 -4.334 1.00 97.75 81 GLY A CA 1
ATOM 635 C C . GLY A 1 81 ? -3.400 -1.576 -5.054 1.00 97.75 81 GLY A C 1
ATOM 636 O O . GLY A 1 81 ? -3.941 -1.899 -6.112 1.00 97.75 81 GLY A O 1
ATOM 637 N N . GLY A 1 82 ? -2.421 -2.305 -4.521 1.00 97.94 82 GLY A N 1
ATOM 638 C CA . GLY A 1 82 ? -2.026 -3.609 -5.050 1.00 97.94 82 GLY A CA 1
ATOM 639 C C . GLY A 1 82 ? -0.760 -4.169 -4.405 1.00 97.94 82 GLY A C 1
ATOM 640 O O . GLY A 1 82 ? -0.274 -3.637 -3.403 1.00 97.94 82 GLY A O 1
ATOM 641 N N . LYS A 1 83 ? -0.187 -5.208 -5.016 1.00 97.56 83 LYS A N 1
ATOM 642 C CA . LYS A 1 83 ? 1.111 -5.775 -4.627 1.00 97.56 83 LYS A CA 1
ATOM 643 C C . LYS A 1 83 ? 2.079 -5.852 -5.800 1.00 97.56 83 LYS A C 1
ATOM 645 O O . LYS A 1 83 ? 1.663 -5.997 -6.950 1.00 97.56 83 LYS A O 1
ATOM 650 N N . ILE A 1 84 ? 3.371 -5.764 -5.505 1.00 98.50 84 ILE A N 1
ATOM 651 C CA . ILE A 1 84 ? 4.446 -5.986 -6.474 1.00 98.50 84 ILE A CA 1
ATOM 652 C C . ILE A 1 84 ? 5.237 -7.204 -6.013 1.00 98.50 84 ILE A C 1
ATOM 654 O O . ILE A 1 84 ? 5.674 -7.242 -4.864 1.00 98.50 84 ILE A O 1
ATOM 658 N N . THR A 1 85 ? 5.457 -8.152 -6.919 1.00 97.12 85 THR A N 1
ATOM 659 C CA . THR A 1 85 ? 6.292 -9.333 -6.680 1.00 97.12 85 THR A CA 1
ATOM 660 C C . THR A 1 85 ? 7.390 -9.385 -7.738 1.00 97.12 85 THR A C 1
ATOM 662 O O . THR A 1 85 ? 7.105 -9.215 -8.925 1.00 97.12 85 THR A O 1
ATOM 665 N N . TRP A 1 86 ? 8.642 -9.612 -7.346 1.00 97.00 86 TRP A N 1
ATOM 666 C CA . TRP A 1 86 ? 9.797 -9.590 -8.261 1.00 97.00 86 TRP A CA 1
ATOM 667 C C . TRP A 1 86 ? 10.736 -10.791 -8.146 1.00 97.00 86 TRP A C 1
ATOM 669 O O . TRP A 1 86 ? 11.824 -10.773 -8.707 1.00 97.00 86 TRP A O 1
ATOM 679 N N . GLY A 1 87 ? 10.303 -11.848 -7.474 1.00 91.88 87 GLY A N 1
ATOM 680 C CA . GLY A 1 87 ? 11.066 -13.081 -7.310 1.00 91.88 87 GLY A CA 1
ATOM 681 C C . GLY A 1 87 ? 10.178 -14.180 -6.747 1.00 91.88 87 GLY A C 1
ATOM 682 O O . GLY A 1 87 ? 8.947 -14.058 -6.758 1.00 91.88 87 GLY A O 1
ATOM 683 N N . ASP A 1 88 ? 10.799 -15.243 -6.270 1.00 86.56 88 ASP A N 1
ATOM 684 C CA . ASP A 1 88 ? 10.159 -16.405 -5.642 1.00 86.56 88 ASP A CA 1
ATOM 685 C C . ASP A 1 88 ? 10.444 -16.482 -4.129 1.00 86.56 88 ASP A C 1
ATOM 687 O O . ASP A 1 88 ? 10.267 -17.523 -3.501 1.00 86.56 88 ASP A O 1
ATOM 691 N N . ASN A 1 89 ? 10.861 -15.357 -3.536 1.00 85.44 89 ASN A N 1
ATOM 692 C CA . ASN A 1 89 ? 11.287 -15.205 -2.142 1.00 85.44 89 ASN A CA 1
ATOM 693 C C . ASN A 1 89 ? 12.653 -15.825 -1.815 1.00 85.44 89 ASN A C 1
ATOM 695 O O . ASN A 1 89 ? 13.050 -15.799 -0.647 1.00 85.44 89 ASN A O 1
ATOM 699 N N . THR A 1 90 ? 13.385 -16.348 -2.802 1.00 84.62 90 THR A N 1
ATOM 700 C CA . THR A 1 90 ? 14.744 -16.872 -2.597 1.00 84.62 90 THR A CA 1
ATOM 701 C C . THR A 1 90 ? 15.828 -15.850 -2.935 1.00 84.62 90 THR A C 1
ATOM 703 O O . THR A 1 90 ? 16.896 -15.853 -2.310 1.00 84.62 90 THR A O 1
ATOM 706 N N . ASP A 1 91 ? 15.524 -14.919 -3.840 1.00 90.12 91 ASP A N 1
ATOM 707 C CA . ASP A 1 91 ? 16.452 -13.892 -4.294 1.00 90.12 91 ASP A CA 1
ATOM 708 C C . ASP A 1 91 ? 16.659 -12.823 -3.213 1.00 90.12 91 ASP A C 1
ATOM 710 O O . ASP A 1 91 ? 15.702 -12.164 -2.789 1.00 90.12 91 ASP A O 1
ATOM 714 N N . PRO A 1 92 ? 17.894 -12.565 -2.758 1.00 94.38 92 PRO A N 1
ATOM 715 C CA . PRO A 1 92 ? 18.145 -11.554 -1.745 1.00 94.38 92 PRO A CA 1
ATOM 716 C C . PRO A 1 92 ? 18.189 -10.155 -2.372 1.00 94.38 92 PRO A C 1
ATOM 718 O O . PRO A 1 92 ? 19.206 -9.480 -2.305 1.00 94.38 92 PRO A O 1
ATOM 721 N N . ILE A 1 93 ? 17.092 -9.709 -2.984 1.00 97.69 93 ILE A N 1
ATOM 722 C CA . ILE A 1 93 ? 16.963 -8.387 -3.606 1.00 97.69 93 ILE A CA 1
ATOM 723 C C . ILE A 1 93 ? 15.726 -7.653 -3.098 1.00 97.69 93 ILE A C 1
ATOM 725 O O . ILE A 1 93 ? 14.624 -8.190 -3.163 1.00 97.69 93 ILE A O 1
ATOM 729 N N . VAL A 1 94 ? 15.885 -6.398 -2.668 1.00 98.31 94 VAL A N 1
ATOM 730 C CA . VAL A 1 94 ? 14.771 -5.524 -2.253 1.00 98.31 94 VAL A CA 1
ATOM 731 C C . VAL A 1 94 ? 14.827 -4.194 -3.000 1.00 98.31 94 VAL A C 1
ATOM 733 O O . VAL A 1 94 ? 15.841 -3.503 -2.964 1.00 98.31 94 VAL A O 1
ATOM 736 N N . PHE A 1 95 ? 13.717 -3.789 -3.623 1.00 98.50 95 PHE A N 1
ATOM 737 C CA . PHE A 1 95 ? 13.576 -2.466 -4.241 1.00 98.50 95 PHE A CA 1
ATOM 738 C C . PHE A 1 95 ? 13.075 -1.436 -3.224 1.00 98.50 95 PHE A C 1
ATOM 740 O O . PHE A 1 95 ? 11.880 -1.371 -2.920 1.00 98.50 95 PHE A O 1
ATOM 747 N N . VAL A 1 96 ? 13.977 -0.598 -2.711 1.00 98.31 96 VAL A N 1
ATOM 748 C CA . VAL A 1 96 ? 13.656 0.381 -1.653 1.00 98.31 96 VAL A CA 1
ATOM 749 C C . VAL A 1 96 ? 12.873 1.596 -2.163 1.00 98.31 96 VAL A C 1
ATOM 751 O O . VAL A 1 96 ? 12.198 2.269 -1.382 1.00 98.31 96 VAL A O 1
ATOM 754 N N . ASP A 1 97 ? 12.844 1.800 -3.484 1.00 98.00 97 ASP A N 1
ATOM 755 C CA . ASP A 1 97 ? 11.972 2.756 -4.182 1.00 98.00 97 ASP A CA 1
ATOM 756 C C . ASP A 1 97 ? 10.472 2.553 -3.866 1.00 98.00 97 ASP A C 1
ATOM 758 O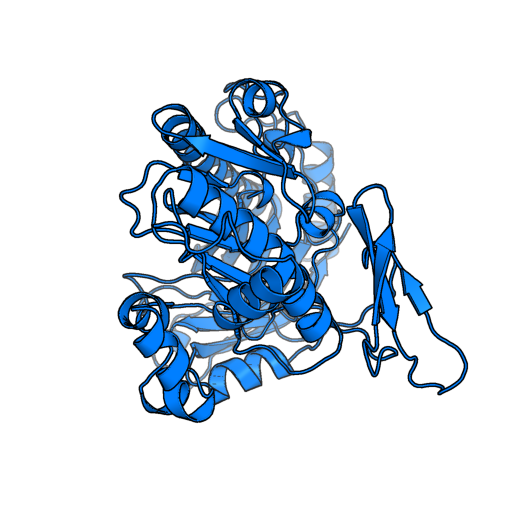 O . ASP A 1 97 ? 9.678 3.488 -4.003 1.00 98.00 97 ASP A O 1
ATOM 762 N N . THR A 1 98 ? 10.077 1.343 -3.440 1.00 97.44 98 THR A N 1
ATOM 763 C CA . THR A 1 98 ? 8.696 0.986 -3.056 1.00 97.44 98 THR A CA 1
ATOM 764 C C . THR A 1 98 ? 8.240 1.668 -1.766 1.00 97.44 98 THR A C 1
ATOM 766 O O . THR A 1 98 ? 7.048 1.958 -1.604 1.00 97.44 98 THR A O 1
ATOM 769 N N . MET A 1 99 ? 9.189 2.020 -0.893 1.00 97.25 99 MET A N 1
ATOM 770 C CA . MET A 1 99 ? 8.965 2.759 0.349 1.00 97.25 99 MET A CA 1
ATOM 771 C C . MET A 1 99 ? 7.889 2.110 1.247 1.00 97.25 99 MET A C 1
ATOM 773 O O . MET A 1 99 ? 6.840 2.730 1.489 1.00 97.25 99 MET A O 1
ATOM 777 N N . PRO A 1 100 ? 8.098 0.868 1.728 1.00 96.38 100 PRO A N 1
ATOM 778 C CA . PRO A 1 100 ? 7.217 0.253 2.723 1.00 96.38 100 PRO A CA 1
ATOM 779 C C . PRO A 1 100 ? 7.191 1.113 3.998 1.00 96.38 100 PRO A C 1
ATOM 781 O O . PRO A 1 100 ? 8.170 1.789 4.298 1.00 96.38 100 PRO A O 1
ATOM 784 N N . ASN A 1 101 ? 6.076 1.151 4.736 1.00 95.06 101 ASN A N 1
ATOM 785 C CA . ASN A 1 101 ? 5.973 2.005 5.935 1.00 95.06 101 ASN A CA 1
ATOM 786 C C . ASN A 1 101 ? 5.315 1.339 7.152 1.00 95.06 101 ASN A C 1
ATOM 788 O O . ASN A 1 101 ? 5.032 2.050 8.112 1.00 95.06 101 ASN A O 1
ATOM 792 N N . ALA A 1 102 ? 5.032 0.033 7.094 1.00 96.56 102 ALA A N 1
ATOM 793 C CA . ALA A 1 102 ? 4.368 -0.710 8.168 1.00 96.56 102 ALA A CA 1
ATOM 794 C C . ALA A 1 102 ? 3.029 -0.081 8.620 1.00 96.56 102 ALA A C 1
ATOM 796 O O . ALA A 1 102 ? 2.642 -0.146 9.788 1.00 96.56 102 ALA A O 1
ATOM 797 N N . CYS A 1 103 ? 2.314 0.575 7.699 1.00 95.69 103 CYS A N 1
ATOM 798 C CA . CYS A 1 103 ? 0.986 1.102 7.984 1.00 95.69 103 CYS A CA 1
ATOM 799 C C . CYS A 1 103 ? -0.020 -0.050 8.044 1.00 95.69 103 CYS A C 1
ATOM 801 O O . CYS A 1 103 ? -0.018 -0.935 7.180 1.00 95.69 103 CYS A O 1
ATOM 803 N N . GLY A 1 104 ? -0.872 -0.033 9.066 1.00 95.94 104 GLY A N 1
ATOM 804 C CA . GLY A 1 104 ? -1.804 -1.111 9.378 1.00 95.94 104 GLY A CA 1
ATOM 805 C C . GLY A 1 104 ? -3.090 -0.604 10.010 1.00 95.94 104 GLY A C 1
ATOM 806 O O . GLY A 1 104 ? -3.156 0.536 10.471 1.00 95.94 104 GLY A O 1
ATOM 807 N N . MET A 1 105 ? -4.105 -1.459 10.024 1.00 96.50 105 MET A N 1
ATOM 808 C CA . MET A 1 105 ? -5.393 -1.188 10.657 1.00 96.50 105 MET A CA 1
ATOM 809 C C . MET A 1 105 ? -5.682 -2.254 11.706 1.00 96.50 105 MET A C 1
ATOM 811 O O . MET A 1 105 ? -5.597 -3.445 11.404 1.00 96.50 105 MET A O 1
ATOM 815 N N . LEU A 1 106 ? -6.033 -1.796 12.905 1.00 97.56 106 LEU A N 1
ATOM 816 C CA . LEU A 1 106 ? -6.536 -2.617 13.998 1.00 97.56 106 LEU A CA 1
ATOM 817 C C . LEU A 1 106 ? -8.053 -2.457 14.066 1.00 97.56 106 LEU A C 1
ATOM 819 O O . LEU A 1 106 ? -8.539 -1.329 14.051 1.00 97.56 106 LEU A O 1
ATOM 823 N N . VAL A 1 107 ? -8.767 -3.572 14.172 1.00 98.12 107 VAL A N 1
ATOM 824 C CA . VAL A 1 107 ? -10.194 -3.664 14.479 1.00 98.12 107 VAL A CA 1
ATOM 825 C C . VAL A 1 107 ? -10.335 -4.313 15.851 1.00 98.12 107 VAL A C 1
ATOM 827 O O . VAL A 1 107 ? -9.852 -5.432 16.043 1.00 98.12 107 VAL A O 1
ATOM 830 N N . GLY A 1 108 ? -10.999 -3.635 16.784 1.00 97.75 108 GLY A N 1
ATOM 831 C CA . GLY A 1 108 ? -11.300 -4.173 18.114 1.00 97.75 108 GLY A CA 1
ATOM 832 C C . GLY A 1 108 ? -12.785 -4.091 18.453 1.00 97.75 108 GLY A C 1
ATOM 833 O O . GLY A 1 108 ? -13.510 -3.282 17.864 1.00 97.75 108 GLY A O 1
ATOM 834 N N . SER A 1 109 ? -13.237 -4.949 19.367 1.00 97.88 109 SER A N 1
ATOM 835 C CA . SER A 1 109 ? -14.609 -4.945 19.882 1.00 97.88 109 SER A CA 1
ATOM 836 C C . SER A 1 109 ? -14.866 -3.783 20.847 1.00 97.88 109 SER A C 1
ATOM 838 O O . SER A 1 109 ? -13.944 -3.210 21.425 1.00 97.88 109 SER A O 1
ATOM 840 N N . LEU A 1 110 ? -16.139 -3.423 21.005 1.00 97.44 110 LEU A N 1
ATOM 841 C CA . LEU A 1 110 ? -16.624 -2.514 22.038 1.00 97.44 110 LEU A CA 1
ATOM 842 C C . LEU A 1 110 ? -17.908 -3.075 22.647 1.00 97.44 110 LEU A C 1
ATOM 844 O O . LEU A 1 110 ? -18.775 -3.575 21.930 1.00 97.44 110 LEU A O 1
ATOM 848 N N . ASN A 1 111 ? -18.044 -2.929 23.964 1.00 95.06 111 ASN A N 1
ATOM 849 C CA . ASN A 1 111 ? -19.271 -3.281 24.682 1.00 95.06 111 ASN A CA 1
ATOM 850 C C . ASN A 1 111 ? -20.367 -2.221 24.495 1.00 95.06 111 ASN A C 1
ATOM 852 O O . ASN A 1 111 ? -21.550 -2.544 24.454 1.00 95.06 111 ASN A O 1
ATOM 856 N N . GLU A 1 112 ? -19.974 -0.954 24.365 1.00 95.50 112 GLU A N 1
ATOM 857 C CA . GLU A 1 112 ? -20.876 0.177 24.169 1.00 95.50 112 GLU A CA 1
ATOM 858 C C . GLU A 1 112 ? -20.230 1.251 23.289 1.00 95.50 112 GLU A C 1
ATOM 860 O O . GLU A 1 112 ? -19.009 1.305 23.119 1.00 95.50 112 GLU A O 1
ATOM 865 N N . ILE A 1 113 ? -21.060 2.123 22.718 1.00 95.88 113 ILE A N 1
ATOM 866 C CA . ILE A 1 113 ? -20.585 3.283 21.966 1.00 95.88 113 ILE A CA 1
ATOM 867 C C . ILE A 1 113 ? -20.044 4.321 22.969 1.00 95.88 113 ILE A C 1
ATOM 869 O O . ILE A 1 113 ? -20.831 4.819 23.776 1.00 95.88 113 ILE A O 1
ATOM 873 N N . PRO A 1 114 ? -18.752 4.701 22.912 1.00 95.19 114 PRO A N 1
ATOM 874 C CA . PRO A 1 114 ? -18.189 5.704 23.813 1.00 95.19 114 PRO A CA 1
ATOM 875 C C . PRO A 1 114 ? -18.784 7.092 23.558 1.00 95.19 114 PRO A C 1
ATOM 877 O O . PRO A 1 114 ? -19.195 7.409 22.437 1.00 95.19 114 PRO A O 1
ATOM 880 N N . ASP A 1 115 ? -18.763 7.955 24.575 1.00 94.88 115 ASP A N 1
ATOM 881 C CA . ASP A 1 115 ? -19.122 9.360 24.397 1.00 94.88 115 ASP A CA 1
ATOM 882 C C . ASP A 1 115 ? -18.124 10.056 23.441 1.00 94.88 115 ASP A C 1
ATOM 884 O O . ASP A 1 115 ? -16.905 9.957 23.628 1.00 94.88 115 ASP A O 1
ATOM 888 N N . PRO A 1 116 ? -18.597 10.762 22.396 1.00 92.88 116 PRO A N 1
ATOM 889 C CA . PRO A 1 116 ? -17.705 11.378 21.422 1.00 92.88 116 PRO A CA 1
ATOM 890 C C . PRO A 1 116 ? -16.808 12.479 22.006 1.00 92.88 116 PRO A C 1
ATOM 892 O O . PRO A 1 116 ? -15.710 12.677 21.487 1.00 92.88 116 PRO A O 1
ATOM 895 N N . ILE A 1 117 ? -17.230 13.194 23.056 1.00 93.69 117 ILE A N 1
ATOM 896 C CA . ILE A 1 117 ? -16.407 14.233 23.696 1.00 93.69 117 ILE A CA 1
ATOM 897 C C . ILE A 1 117 ? -15.271 13.576 24.478 1.00 93.69 117 ILE A C 1
ATOM 899 O O . ILE A 1 117 ? -14.121 13.993 24.333 1.00 93.69 117 ILE A O 1
ATOM 903 N N . GLU A 1 118 ? -15.566 12.521 25.238 1.00 93.62 118 GLU A N 1
ATOM 904 C CA . GLU A 1 118 ? -14.536 11.735 25.928 1.00 93.62 118 GLU A CA 1
ATOM 905 C C . GLU A 1 118 ? -13.539 11.123 24.936 1.00 93.62 118 GLU A C 1
ATOM 907 O O . GLU A 1 118 ? -12.328 11.172 25.154 1.00 93.62 118 GLU A O 1
ATOM 912 N N . LEU A 1 119 ? -14.024 10.599 23.805 1.00 93.25 119 LEU A N 1
ATOM 913 C CA . LEU A 1 119 ? -13.167 10.046 22.757 1.00 93.25 119 LEU A CA 1
ATOM 914 C C . LEU A 1 119 ? -12.212 11.102 22.181 1.00 93.25 119 LEU A C 1
ATOM 916 O O . LEU A 1 119 ? -11.021 10.837 22.018 1.00 93.25 119 LEU A O 1
ATOM 920 N N . ILE A 1 120 ? -12.720 12.305 21.891 1.00 93.00 120 ILE A N 1
ATOM 921 C CA . ILE A 1 120 ? -11.913 13.436 21.414 1.00 93.00 120 ILE A CA 1
ATOM 922 C C . ILE A 1 120 ? -10.835 13.798 22.439 1.00 93.00 120 ILE A C 1
ATOM 924 O O . ILE A 1 120 ? -9.673 13.953 22.065 1.00 93.00 120 ILE A O 1
ATOM 928 N N . GLN A 1 121 ? -11.199 13.900 23.720 1.00 93.50 121 GLN A N 1
ATOM 929 C CA . GLN A 1 121 ? -10.261 14.218 24.800 1.00 93.50 121 GLN A CA 1
ATOM 930 C C . GLN A 1 121 ? -9.143 13.181 24.895 1.00 93.50 121 GLN A C 1
ATOM 932 O O . GLN A 1 121 ? -7.975 13.555 24.848 1.00 93.50 121 GLN A O 1
ATOM 937 N N . LYS A 1 122 ? -9.476 11.886 24.908 1.00 94.62 122 LYS A N 1
ATOM 938 C CA . LYS A 1 122 ? -8.473 10.813 24.969 1.00 94.62 122 LYS A CA 1
ATOM 939 C C . LYS A 1 122 ? -7.539 10.797 23.761 1.00 94.62 122 LYS A C 1
ATOM 941 O O . LYS A 1 122 ? -6.355 10.518 23.909 1.00 94.62 122 LYS A O 1
ATOM 946 N N . VAL A 1 123 ? -8.036 11.102 22.558 1.00 92.94 123 VAL A N 1
ATOM 947 C CA . VAL A 1 123 ? -7.170 11.198 21.369 1.00 92.94 123 VAL A CA 1
ATOM 948 C C . VAL A 1 123 ? -6.266 12.434 21.427 1.00 92.94 123 VAL A C 1
ATOM 950 O O . VAL A 1 123 ? -5.119 12.355 20.988 1.00 92.94 123 VAL A O 1
ATOM 953 N N . HIS A 1 124 ? -6.729 13.553 21.993 1.00 92.06 124 HIS A N 1
ATOM 954 C CA . HIS A 1 124 ? -5.867 14.708 22.262 1.00 92.06 124 HIS A CA 1
ATOM 955 C C . HIS A 1 124 ? -4.789 14.389 23.297 1.00 92.06 124 HIS A C 1
ATOM 957 O O . HIS A 1 124 ? -3.619 14.612 23.011 1.00 92.06 124 HIS A O 1
ATOM 963 N N . GLU A 1 125 ? -5.154 13.796 24.433 1.00 93.50 125 GLU A N 1
ATOM 964 C CA . GLU A 1 125 ? -4.205 13.356 25.464 1.00 93.50 125 GLU A CA 1
ATOM 965 C C . GLU A 1 125 ? -3.171 12.377 24.894 1.00 93.50 125 GLU A C 1
ATOM 967 O O . GLU A 1 125 ? -1.973 12.502 25.152 1.00 93.50 125 GLU A O 1
ATOM 972 N N . LEU A 1 126 ? -3.617 11.440 24.050 1.00 93.62 126 LEU A N 1
ATOM 973 C CA . LEU A 1 126 ? -2.726 10.546 23.322 1.00 93.62 126 LEU A CA 1
ATOM 974 C C . LEU A 1 126 ? -1.755 11.345 22.450 1.00 93.62 126 LEU A C 1
ATOM 976 O O . LEU A 1 126 ? -0.549 11.165 22.576 1.00 93.62 126 LEU A O 1
ATOM 980 N N . ASN A 1 127 ? -2.251 12.243 21.596 1.00 90.81 127 ASN A N 1
ATOM 981 C CA . ASN A 1 127 ? -1.403 13.061 20.731 1.00 90.81 127 ASN A CA 1
ATOM 982 C C . ASN A 1 127 ? -0.407 13.927 21.526 1.00 90.81 127 ASN A C 1
ATOM 984 O O . ASN A 1 127 ? 0.760 14.000 21.130 1.00 90.81 127 ASN A O 1
ATOM 988 N N . ASP A 1 128 ? -0.827 14.508 22.649 1.00 91.81 128 ASP A N 1
ATOM 989 C CA . ASP A 1 128 ? 0.005 15.338 23.526 1.00 91.81 128 ASP A CA 1
ATOM 990 C C . ASP A 1 128 ? 1.108 14.524 24.227 1.00 91.81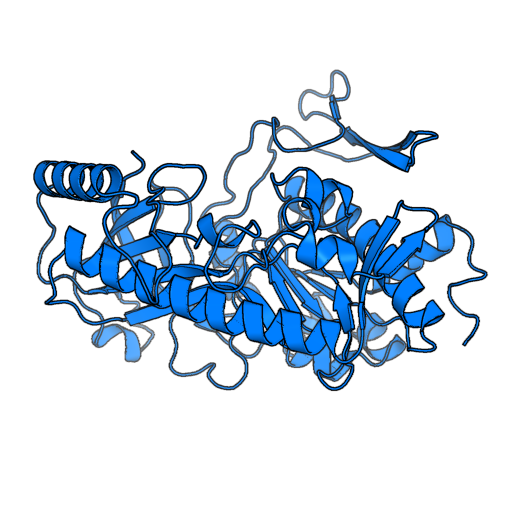 128 ASP A C 1
ATOM 992 O O . ASP A 1 128 ? 2.205 15.039 24.423 1.00 91.81 128 ASP A O 1
ATOM 996 N N . SER A 1 129 ? 0.884 13.228 24.491 1.00 93.88 129 SER A N 1
ATOM 997 C CA . SER A 1 129 ? 1.897 12.301 25.040 1.00 93.88 129 SER A CA 1
ATOM 998 C C . SER A 1 129 ? 2.996 11.879 24.044 1.00 93.88 129 SER A C 1
ATOM 1000 O O . SER A 1 129 ? 3.817 11.001 24.328 1.00 93.88 129 SER A O 1
ATOM 1002 N N . SER A 1 130 ? 3.010 12.449 22.834 1.00 93.44 130 SER A N 1
ATOM 1003 C CA . SER A 1 130 ? 3.980 12.092 21.793 1.00 93.44 130 SER A CA 1
ATOM 1004 C C . SER A 1 130 ? 5.426 12.289 22.257 1.00 93.44 130 SER A C 1
ATOM 1006 O O . SER A 1 130 ? 5.839 13.392 22.600 1.00 93.44 130 SER A O 1
ATOM 1008 N N . GLY A 1 131 ? 6.223 11.224 22.178 1.00 93.50 131 GLY A N 1
ATOM 1009 C CA . GLY A 1 131 ? 7.618 11.186 22.620 1.00 93.50 131 GLY A CA 1
ATOM 1010 C C . GLY A 1 131 ? 7.809 10.838 24.100 1.00 93.50 131 GLY A C 1
ATOM 1011 O O . GLY A 1 131 ? 8.939 10.586 24.504 1.00 93.50 131 GLY A O 1
ATOM 1012 N N . GLU A 1 132 ? 6.740 10.777 24.900 1.00 95.25 132 GLU A N 1
ATOM 1013 C CA . GLU A 1 132 ? 6.814 10.396 26.320 1.00 95.25 132 GLU A CA 1
ATOM 1014 C C . GLU A 1 132 ? 6.763 8.879 26.524 1.00 95.25 132 GLU A C 1
ATOM 1016 O O . GLU A 1 132 ? 7.291 8.354 27.505 1.00 95.25 132 GLU A O 1
ATOM 1021 N N . ILE A 1 133 ? 6.118 8.169 25.594 1.00 95.06 133 ILE A N 1
ATOM 1022 C CA . ILE A 1 133 ? 5.964 6.717 25.633 1.00 95.06 133 ILE A CA 1
ATOM 1023 C C . ILE A 1 133 ? 6.895 6.075 24.613 1.00 95.06 133 ILE A C 1
ATOM 1025 O O . ILE A 1 133 ? 6.952 6.486 23.452 1.00 95.06 133 ILE A O 1
ATOM 1029 N N . GLU A 1 134 ? 7.577 5.015 25.039 1.00 95.94 134 GLU A N 1
ATOM 1030 C CA . GLU A 1 134 ? 8.466 4.235 24.188 1.00 95.94 134 GLU A CA 1
ATOM 1031 C C . GLU A 1 134 ? 7.938 2.818 23.956 1.00 95.94 134 GLU A C 1
ATOM 1033 O O . GLU A 1 134 ? 7.435 2.158 24.867 1.00 95.94 134 GLU A O 1
ATOM 1038 N N . ILE A 1 135 ? 8.131 2.307 22.740 1.00 96.44 135 ILE A N 1
ATOM 1039 C CA . ILE A 1 135 ? 7.965 0.884 22.422 1.00 96.44 135 ILE A CA 1
ATOM 1040 C C . ILE A 1 135 ? 9.324 0.357 21.975 1.00 96.44 135 ILE A C 1
ATOM 1042 O O . ILE A 1 135 ? 9.852 0.778 20.953 1.00 96.44 135 ILE A O 1
ATOM 1046 N N . GLU A 1 136 ? 9.903 -0.562 22.751 1.00 94.88 136 GLU A N 1
ATOM 1047 C CA . GLU A 1 136 ? 11.243 -1.121 22.488 1.00 94.88 136 GLU A CA 1
ATOM 1048 C C . GLU A 1 136 ? 12.335 -0.049 22.284 1.00 94.88 136 GLU A C 1
ATOM 1050 O O . GLU A 1 136 ? 13.213 -0.187 21.430 1.00 94.88 136 GLU A O 1
ATOM 1055 N N . GLY A 1 137 ? 12.274 1.032 23.067 1.00 94.25 137 GLY A N 1
ATOM 1056 C CA . GLY A 1 137 ? 13.213 2.154 22.988 1.00 94.25 137 GLY A CA 1
ATOM 1057 C C . GLY A 1 137 ? 12.948 3.125 21.835 1.00 94.25 137 GLY A C 1
ATOM 1058 O O . GLY A 1 137 ? 13.772 3.997 21.583 1.00 94.25 137 GLY A O 1
ATOM 1059 N N . VAL A 1 138 ? 11.843 2.968 21.099 1.00 96.62 138 VAL A N 1
ATOM 1060 C CA . VAL A 1 138 ? 11.396 3.920 20.074 1.00 96.62 138 VAL A CA 1
ATOM 1061 C C . VAL A 1 138 ? 10.410 4.902 20.706 1.00 96.62 138 VAL A C 1
ATOM 1063 O O . VAL A 1 138 ? 9.317 4.460 21.073 1.00 96.62 138 VAL A O 1
ATOM 1066 N N . PRO A 1 139 ? 10.730 6.205 20.792 1.00 95.81 139 PRO A N 1
ATOM 1067 C CA . PRO A 1 139 ? 9.771 7.224 21.208 1.00 95.81 139 PRO A CA 1
ATOM 1068 C C . PRO A 1 139 ? 8.617 7.314 20.208 1.00 95.81 139 PRO A C 1
ATOM 1070 O O . PRO A 1 139 ? 8.824 7.492 19.004 1.00 95.81 139 PRO A O 1
ATOM 1073 N N . ILE A 1 140 ? 7.385 7.167 20.691 1.00 95.19 140 ILE A N 1
ATOM 1074 C CA . ILE A 1 140 ? 6.207 7.123 19.828 1.00 95.19 140 ILE A CA 1
ATOM 1075 C C . ILE A 1 140 ? 5.669 8.525 19.599 1.00 95.19 140 ILE A C 1
ATOM 1077 O O . ILE A 1 140 ? 5.208 9.192 20.521 1.00 95.19 140 ILE A O 1
ATOM 1081 N N . HIS A 1 141 ? 5.658 8.941 18.334 1.00 92.44 141 HIS A N 1
ATOM 1082 C CA . HIS A 1 141 ? 4.983 10.157 17.902 1.00 92.44 141 HIS A CA 1
ATOM 1083 C C . HIS A 1 141 ? 3.638 9.806 17.274 1.00 92.44 141 HIS A C 1
ATOM 1085 O O . HIS A 1 141 ? 3.550 9.261 16.161 1.00 92.44 141 HIS A O 1
ATOM 1091 N N . TRP A 1 142 ? 2.571 10.108 18.005 1.00 91.25 142 TRP A N 1
ATOM 1092 C CA . TRP A 1 142 ? 1.207 9.905 17.550 1.00 91.25 142 TRP A CA 1
ATOM 1093 C C . TRP A 1 142 ? 0.874 10.904 16.440 1.00 91.25 142 TRP A C 1
ATOM 1095 O O . TRP A 1 142 ? 1.407 12.007 16.361 1.00 91.25 142 TRP A O 1
ATOM 1105 N N . ASN A 1 143 ? 0.060 10.467 15.490 1.00 80.94 143 ASN A N 1
ATOM 1106 C CA . ASN A 1 143 ? -0.228 11.228 14.275 1.00 80.94 143 ASN A CA 1
ATOM 1107 C C . ASN A 1 143 ? -1.664 10.985 13.801 1.00 80.94 143 ASN A C 1
ATOM 1109 O O . ASN A 1 143 ? -1.935 11.021 12.597 1.00 80.94 143 ASN A O 1
ATOM 1113 N N . PHE A 1 144 ? -2.570 10.706 14.742 1.00 83.19 144 PHE A N 1
ATOM 1114 C CA . PHE A 1 144 ? -3.992 10.586 14.447 1.00 83.19 144 PHE A CA 1
ATOM 1115 C C . PHE A 1 144 ? -4.508 11.936 13.948 1.00 83.19 144 PHE A C 1
ATOM 1117 O O . PHE A 1 144 ? -4.281 12.947 14.599 1.00 83.19 144 PHE A O 1
ATOM 1124 N N . GLY A 1 145 ? -5.131 11.921 12.763 1.00 67.38 145 GLY A N 1
ATOM 1125 C CA . GLY A 1 145 ? -5.614 13.094 12.029 1.00 67.38 145 GLY A CA 1
ATOM 1126 C C . GLY A 1 145 ? -4.626 13.725 11.040 1.00 67.38 145 GLY A C 1
ATOM 1127 O O . GLY A 1 145 ? -5.032 14.490 10.161 1.00 67.38 145 GLY A O 1
ATOM 1128 N N . SER A 1 146 ? -3.365 13.277 11.023 1.00 74.75 146 SER A N 1
ATOM 1129 C CA . SER A 1 146 ? -2.460 13.563 9.907 1.00 74.75 146 SER A CA 1
ATOM 1130 C C . SER A 1 146 ? -2.718 12.617 8.730 1.00 74.75 146 SER A C 1
ATOM 1132 O O . SER A 1 146 ? -2.623 11.391 8.830 1.00 74.75 146 SER A O 1
ATOM 1134 N N . GLY A 1 147 ? -3.037 13.191 7.568 1.00 76.00 147 GLY A N 1
ATOM 1135 C CA . GLY A 1 147 ? -3.231 12.445 6.327 1.00 76.00 147 GLY A CA 1
ATOM 1136 C C . GLY A 1 147 ? -4.405 11.459 6.385 1.00 76.00 147 GLY A C 1
ATOM 1137 O O . GLY A 1 147 ? -5.580 11.848 6.356 1.00 76.00 147 GLY A O 1
ATOM 1138 N N . ASN A 1 148 ? -4.090 10.164 6.360 1.00 76.56 148 ASN A N 1
ATOM 1139 C CA . ASN A 1 148 ? -5.070 9.082 6.369 1.00 76.56 148 ASN A CA 1
ATOM 1140 C C . ASN A 1 148 ? -5.155 8.335 7.704 1.00 76.56 148 ASN A C 1
ATOM 1142 O O . ASN A 1 148 ? -5.904 7.378 7.743 1.00 76.56 148 ASN A O 1
ATOM 1146 N N . HIS A 1 149 ? -4.470 8.755 8.767 1.00 86.12 149 HIS A N 1
ATOM 1147 C CA . HIS A 1 149 ? -4.589 8.106 10.076 1.00 86.12 149 HIS A CA 1
ATOM 1148 C C . HIS A 1 149 ? -5.819 8.621 10.833 1.00 86.12 149 HIS A C 1
ATOM 1150 O O . HIS A 1 149 ? -6.058 9.830 10.878 1.00 86.12 149 HIS A O 1
ATOM 1156 N N . PHE A 1 150 ? -6.611 7.716 11.406 1.00 90.44 150 PHE A N 1
ATOM 1157 C CA . PHE A 1 150 ? -7.899 8.031 12.035 1.00 90.44 150 PHE A CA 1
ATOM 1158 C C . PHE A 1 150 ? -8.266 7.030 13.133 1.00 90.44 150 PHE A C 1
ATOM 1160 O O . PHE A 1 150 ? -7.679 5.948 13.233 1.00 90.44 150 PHE A O 1
ATOM 1167 N N . VAL A 1 151 ? -9.284 7.408 13.909 1.00 93.31 151 VAL A N 1
ATOM 1168 C CA . VAL A 1 151 ? -9.994 6.543 14.853 1.00 93.31 151 VAL A CA 1
ATOM 1169 C C . VAL A 1 151 ? -11.477 6.590 14.505 1.00 93.31 151 VAL A C 1
ATOM 1171 O O . VAL A 1 151 ? -12.069 7.666 14.480 1.00 93.31 151 VAL A O 1
ATOM 1174 N N . ASN A 1 152 ? -12.084 5.440 14.227 1.00 94.38 152 ASN A N 1
ATOM 1175 C CA . ASN A 1 152 ? -13.508 5.360 13.903 1.00 94.38 152 ASN A CA 1
ATOM 1176 C C . ASN A 1 152 ? -14.210 4.373 14.832 1.00 94.38 152 ASN A C 1
ATOM 1178 O O . ASN A 1 152 ? -13.617 3.368 15.212 1.00 94.38 152 ASN A O 1
ATOM 1182 N N . VAL A 1 153 ? -15.476 4.642 15.135 1.00 96.75 153 VAL A N 1
ATOM 1183 C CA . VAL A 1 153 ? -16.360 3.774 15.923 1.00 96.75 153 VAL A CA 1
ATOM 1184 C C . VAL A 1 153 ? -17.554 3.393 15.065 1.00 96.75 153 VAL A C 1
ATOM 1186 O O . VAL A 1 153 ? -18.130 4.244 14.376 1.00 96.75 153 VAL A O 1
ATOM 1189 N N . PHE A 1 154 ? -17.936 2.124 15.123 1.00 97.69 154 PHE A N 1
ATOM 1190 C CA . PHE A 1 154 ? -18.950 1.541 14.268 1.00 97.69 154 PHE A CA 1
ATOM 1191 C C . PHE A 1 154 ? -19.961 0.708 15.048 1.00 97.69 154 PHE A C 1
ATOM 1193 O O . PHE A 1 154 ? -19.652 0.112 16.075 1.00 97.69 154 PHE A O 1
ATOM 1200 N N . GLU A 1 155 ? -21.159 0.643 14.486 1.00 98.00 155 GLU A N 1
ATOM 1201 C CA . GLU A 1 155 ? -22.172 -0.364 14.782 1.00 98.00 155 GLU A CA 1
ATOM 1202 C C . GLU A 1 155 ? -22.072 -1.473 13.729 1.00 98.00 155 GLU A C 1
ATOM 1204 O O . GLU A 1 155 ? -21.988 -1.192 12.526 1.00 98.00 155 GLU A O 1
ATOM 1209 N N . VAL A 1 156 ? -22.032 -2.727 14.165 1.00 97.88 156 VAL A N 1
ATOM 1210 C CA . VAL A 1 156 ? -21.841 -3.883 13.289 1.00 97.88 156 VAL A CA 1
ATOM 1211 C C . VAL A 1 156 ? -23.188 -4.414 12.820 1.00 97.88 156 VAL A C 1
ATOM 1213 O O . VAL A 1 156 ? -24.108 -4.649 13.595 1.00 97.88 156 VAL A O 1
ATOM 1216 N N . GLN A 1 157 ? -23.284 -4.650 11.518 1.00 97.38 157 GLN A N 1
ATOM 1217 C CA . GLN A 1 157 ? -24.386 -5.342 10.866 1.00 97.38 157 GLN A CA 1
ATOM 1218 C C . GLN A 1 157 ? -23.841 -6.641 10.256 1.00 97.38 157 GLN A C 1
ATOM 1220 O O . GLN A 1 157 ? -23.288 -6.607 9.145 1.00 97.38 157 GLN A O 1
ATOM 1225 N N . PRO A 1 158 ? -23.945 -7.773 10.980 1.00 95.94 158 PRO A N 1
ATOM 1226 C CA . PRO A 1 158 ? -23.531 -9.085 10.493 1.00 95.94 158 PRO A CA 1
ATOM 1227 C C . PRO A 1 158 ? -24.227 -9.466 9.184 1.00 95.94 158 PRO A C 1
ATOM 1229 O O . PRO A 1 158 ? -25.403 -9.153 8.983 1.00 95.94 158 PRO A O 1
ATOM 1232 N N . ASN A 1 159 ? -23.521 -10.162 8.291 1.00 94.50 159 ASN A N 1
ATOM 1233 C CA . ASN A 1 159 ? -24.131 -10.748 7.103 1.00 94.50 159 ASN A CA 1
ATOM 1234 C C . ASN A 1 159 ? -24.746 -12.117 7.450 1.00 94.50 159 ASN A C 1
ATOM 1236 O O . ASN A 1 159 ? -24.002 -13.089 7.573 1.00 94.50 159 ASN A O 1
ATOM 1240 N N . PRO A 1 160 ? -26.085 -12.257 7.510 1.00 90.25 160 PRO A N 1
ATOM 1241 C CA . PRO A 1 160 ? -26.727 -13.503 7.935 1.00 90.25 160 PRO A CA 1
ATOM 1242 C C . PRO A 1 160 ? -26.456 -14.695 7.002 1.00 90.25 160 PRO A C 1
ATOM 1244 O O . PRO A 1 160 ? -26.751 -15.829 7.369 1.00 90.25 160 PRO A O 1
ATOM 1247 N N . ALA A 1 161 ? -25.920 -14.460 5.799 1.00 89.62 161 ALA A N 1
ATOM 1248 C CA . ALA A 1 161 ? -25.502 -15.522 4.888 1.00 89.62 161 ALA A CA 1
ATOM 1249 C C . ALA A 1 161 ? -24.160 -16.178 5.279 1.00 89.62 161 ALA A C 1
ATOM 1251 O O . ALA A 1 161 ? -23.854 -17.253 4.769 1.00 89.62 161 ALA A O 1
ATOM 1252 N N . VAL A 1 162 ? -23.380 -15.561 6.175 1.00 87.00 162 VAL A N 1
ATOM 1253 C CA . VAL A 1 162 ? -22.055 -16.030 6.607 1.00 87.00 162 VAL A CA 1
ATOM 1254 C C . VAL A 1 162 ? -22.132 -16.455 8.069 1.00 87.00 162 VAL A C 1
ATOM 1256 O O . VAL A 1 162 ? -22.374 -15.622 8.941 1.00 87.00 162 VAL A O 1
ATOM 1259 N N . SER A 1 163 ? -21.911 -17.739 8.358 1.00 81.50 163 SER A N 1
ATOM 1260 C CA . SER A 1 163 ? -22.066 -18.287 9.716 1.00 81.50 163 SER A CA 1
ATOM 1261 C C . SER A 1 163 ? -21.143 -17.628 10.741 1.00 81.50 163 SER A C 1
ATOM 1263 O O . SER A 1 163 ? -21.571 -17.364 11.852 1.00 81.50 163 SER A O 1
ATOM 1265 N N . GLU A 1 164 ? -19.909 -17.301 10.354 1.00 80.12 164 GLU A N 1
ATOM 1266 C CA . GLU A 1 164 ? -18.908 -16.642 11.215 1.00 80.12 164 GLU A CA 1
ATOM 1267 C C . GLU A 1 164 ? -19.322 -15.224 11.644 1.00 80.12 164 GLU A C 1
ATOM 1269 O O . GLU A 1 164 ? -18.757 -14.660 12.575 1.00 80.12 164 GLU A O 1
ATOM 1274 N N . SER A 1 165 ? -20.314 -14.623 10.979 1.00 85.44 165 SER A N 1
ATOM 1275 C CA . SER A 1 165 ? -20.766 -13.273 11.311 1.00 85.44 165 SER A CA 1
ATOM 1276 C C . SER A 1 165 ? -21.555 -13.204 12.625 1.00 85.44 165 SER A C 1
ATOM 1278 O O . SER A 1 165 ? -21.665 -12.119 13.195 1.00 85.44 165 SER A O 1
ATOM 1280 N N . SER A 1 166 ? -22.084 -14.332 13.125 1.00 80.25 166 SER A N 1
ATOM 1281 C CA . SER A 1 166 ? -22.873 -14.365 14.366 1.00 80.25 166 SER A CA 1
ATOM 1282 C C . SER A 1 166 ? -22.056 -14.080 15.620 1.00 80.25 166 SER A C 1
ATOM 1284 O O . SER A 1 166 ? -22.634 -13.697 16.633 1.00 80.25 166 SER A O 1
ATOM 1286 N N . ASP A 1 167 ? -20.737 -14.262 15.545 1.00 88.00 167 ASP A N 1
ATOM 1287 C CA . ASP A 1 167 ? -19.827 -14.126 16.685 1.00 88.00 167 ASP A CA 1
ATOM 1288 C C . ASP A 1 167 ? -19.208 -12.720 16.764 1.00 88.00 167 ASP A C 1
ATOM 1290 O O . ASP A 1 167 ? -18.390 -12.436 17.638 1.00 88.00 167 ASP A O 1
ATOM 1294 N N . LEU A 1 168 ? -19.586 -11.822 15.847 1.00 94.06 168 LEU A N 1
ATOM 1295 C CA . LEU A 1 168 ? -19.110 -10.444 15.847 1.00 94.06 168 LEU A CA 1
ATOM 1296 C C . LEU A 1 168 ? -19.802 -9.616 16.942 1.00 94.06 168 LEU A C 1
ATOM 1298 O O . LEU A 1 168 ? -21.007 -9.767 17.161 1.00 94.06 168 LEU A O 1
ATOM 1302 N N . PRO A 1 169 ? -19.072 -8.699 17.602 1.00 96.00 169 PRO A N 1
ATOM 1303 C CA . PRO A 1 169 ? -19.653 -7.817 18.608 1.00 96.00 169 PRO A CA 1
ATOM 1304 C C . PRO A 1 169 ? -20.621 -6.816 17.970 1.00 96.00 169 PRO A C 1
ATOM 1306 O O . PRO A 1 169 ? -20.536 -6.520 16.779 1.00 96.00 169 PRO A O 1
ATOM 1309 N N . GLU A 1 170 ? -21.503 -6.237 18.785 1.00 96.88 170 GLU A N 1
ATOM 1310 C CA . GLU A 1 170 ? -22.451 -5.203 18.346 1.00 96.88 170 GLU A CA 1
ATOM 1311 C C . GLU A 1 170 ? -21.740 -3.916 17.897 1.00 96.88 170 GLU A C 1
ATOM 1313 O O . GLU A 1 170 ? -22.161 -3.262 16.939 1.00 96.88 170 GLU A O 1
ATOM 1318 N N . TYR A 1 171 ? -20.625 -3.577 18.549 1.00 98.06 171 TYR A N 1
ATOM 1319 C CA . TYR A 1 171 ? -19.850 -2.373 18.277 1.00 98.06 171 TYR A CA 1
ATOM 1320 C C . TYR A 1 171 ? -18.374 -2.697 18.068 1.00 98.06 171 TYR A C 1
ATOM 1322 O O . TYR A 1 171 ? -17.817 -3.617 18.670 1.00 98.06 171 TYR A O 1
ATOM 1330 N N . THR A 1 172 ? -17.722 -1.910 17.216 1.00 98.00 172 THR A N 1
ATOM 1331 C CA . THR A 1 172 ? -16.284 -2.023 16.951 1.00 98.00 172 THR A CA 1
ATOM 1332 C C . THR A 1 172 ? -15.632 -0.660 16.811 1.00 98.00 172 THR A C 1
ATOM 1334 O O . THR A 1 172 ? -16.289 0.351 16.549 1.00 98.00 172 THR A O 1
ATOM 1337 N N . PHE A 1 173 ? -14.308 -0.630 16.931 1.00 97.50 173 PHE A N 1
ATOM 1338 C CA . PHE A 1 173 ? -13.492 0.504 16.517 1.00 97.50 173 PHE A CA 1
ATOM 1339 C C . PHE A 1 173 ? -12.472 0.106 15.453 1.00 97.50 173 PHE A C 1
ATOM 1341 O O . PHE A 1 173 ? -12.112 -1.063 15.318 1.00 97.50 173 PHE A O 1
ATOM 1348 N N . ILE A 1 174 ? -11.968 1.105 14.724 1.00 96.81 174 ILE A N 1
ATOM 1349 C CA . ILE A 1 174 ? -10.755 0.986 13.913 1.00 96.81 174 ILE A CA 1
ATOM 1350 C C . ILE A 1 174 ? -9.742 2.036 14.350 1.00 96.81 174 ILE A C 1
ATOM 1352 O O . ILE A 1 174 ? -10.073 3.223 14.368 1.00 96.81 174 ILE A O 1
ATOM 1356 N N . THR A 1 175 ? -8.499 1.617 14.601 1.00 95.25 175 THR A N 1
ATOM 1357 C CA . THR A 1 175 ? -7.345 2.526 14.637 1.00 95.25 175 THR A CA 1
ATOM 1358 C C . THR A 1 175 ? -6.468 2.302 13.406 1.00 95.25 175 THR A C 1
ATOM 1360 O O . THR A 1 175 ? -6.037 1.187 13.101 1.00 95.25 175 THR A O 1
ATOM 1363 N N . HIS A 1 176 ? -6.209 3.379 12.659 1.00 94.81 176 HIS A N 1
ATOM 1364 C CA . HIS A 1 176 ? -5.349 3.362 11.474 1.00 94.81 176 HIS A CA 1
ATOM 1365 C C . HIS A 1 176 ? -4.113 4.218 11.719 1.00 94.81 176 HIS A C 1
ATOM 1367 O O . HIS A 1 176 ? -4.229 5.427 11.914 1.00 94.81 176 HIS A O 1
ATOM 1373 N N . SER A 1 177 ? -2.926 3.606 11.707 1.00 92.81 177 SER A N 1
ATOM 1374 C CA . SER A 1 177 ? -1.669 4.327 11.927 1.00 92.81 177 SER A CA 1
ATOM 1375 C C . SER A 1 177 ? -0.469 3.668 11.237 1.00 92.81 177 SER A C 1
ATOM 1377 O O . SER A 1 177 ? -0.547 2.565 10.688 1.00 92.81 177 SER A O 1
ATOM 1379 N N . SER A 1 178 ? 0.662 4.375 11.243 1.00 92.81 178 SER A N 1
ATOM 1380 C CA . SER A 1 178 ? 1.967 3.883 10.787 1.00 92.81 178 SER A CA 1
ATOM 1381 C C . SER A 1 178 ? 3.060 4.356 11.747 1.00 92.81 178 SER A C 1
ATOM 1383 O O . SER A 1 178 ? 2.954 5.510 12.180 1.00 92.81 178 SER A O 1
ATOM 1385 N N . PRO A 1 179 ? 4.131 3.575 11.979 1.00 94.38 179 PRO A N 1
ATOM 1386 C CA . PRO A 1 179 ? 5.297 3.999 12.756 1.00 94.38 179 PRO A CA 1
ATOM 1387 C C . PRO A 1 179 ? 6.130 5.041 11.985 1.00 94.38 179 PRO A C 1
ATOM 1389 O O . PRO A 1 179 ? 7.127 4.732 11.334 1.00 94.38 179 PRO A O 1
ATOM 1392 N N . SER A 1 180 ? 5.682 6.300 11.980 1.00 92.25 180 SER A N 1
ATOM 1393 C CA . SER A 1 180 ? 6.284 7.388 11.192 1.00 92.25 180 SER A CA 1
ATOM 1394 C C . SER A 1 180 ? 7.721 7.720 11.581 1.00 92.25 180 SER A C 1
ATOM 1396 O O . SER A 1 180 ? 8.505 8.096 10.714 1.00 92.25 180 SER A O 1
ATOM 1398 N N . GLU A 1 181 ? 8.039 7.552 12.855 1.00 94.25 181 GLU A N 1
ATOM 1399 C CA . GLU A 1 181 ? 9.351 7.675 13.482 1.00 94.25 181 GLU A CA 1
ATOM 1400 C C . GLU A 1 181 ? 10.380 6.715 12.870 1.00 94.25 181 GLU A C 1
ATOM 1402 O O . GLU A 1 181 ? 11.557 7.036 12.782 1.00 94.25 181 GLU A O 1
ATOM 1407 N N . LEU A 1 182 ? 9.937 5.586 12.309 1.00 97.00 182 LEU A N 1
ATOM 1408 C CA . LEU A 1 182 ? 10.825 4.614 11.674 1.00 97.00 182 LEU A CA 1
ATOM 1409 C C . LEU A 1 182 ? 11.112 4.927 10.201 1.00 97.00 182 LEU A C 1
ATOM 1411 O O . LEU A 1 182 ? 11.687 4.102 9.497 1.00 97.00 182 LEU A O 1
ATOM 1415 N N . LYS A 1 183 ? 10.708 6.096 9.683 1.00 96.38 183 LYS A N 1
ATOM 1416 C CA . LYS A 1 183 ? 11.027 6.508 8.300 1.00 96.38 183 LYS A CA 1
ATOM 1417 C C . LYS A 1 183 ? 12.466 7.002 8.144 1.00 96.38 183 LYS A C 1
ATOM 1419 O O . LYS A 1 183 ? 12.985 6.917 7.033 1.00 96.38 183 LYS A O 1
ATOM 1424 N N . THR A 1 184 ? 13.079 7.497 9.216 1.00 96.94 184 THR A N 1
ATOM 1425 C CA . THR A 1 184 ? 14.439 8.062 9.269 1.00 96.94 184 THR A CA 1
ATOM 1426 C C . THR A 1 184 ? 15.374 7.162 10.082 1.00 96.94 184 THR A C 1
ATOM 1428 O O . THR A 1 184 ? 14.939 6.170 10.660 1.00 96.94 184 THR A O 1
ATOM 1431 N N . ASP A 1 185 ? 16.657 7.523 10.151 1.00 97.00 185 ASP A N 1
ATOM 1432 C CA . ASP A 1 185 ? 17.662 6.830 10.975 1.00 97.00 185 ASP A CA 1
ATOM 1433 C C . ASP A 1 185 ? 17.542 7.130 12.480 1.00 97.00 185 ASP A C 1
ATOM 1435 O O . ASP A 1 185 ? 18.275 6.552 13.279 1.00 97.00 185 ASP A O 1
ATOM 1439 N N . ASP A 1 186 ? 16.621 8.015 12.871 1.00 94.94 186 ASP A N 1
ATOM 1440 C CA . ASP A 1 186 ? 16.426 8.466 14.252 1.00 94.94 186 ASP A CA 1
ATOM 1441 C C . ASP A 1 186 ? 15.609 7.450 15.064 1.00 94.94 186 ASP A C 1
ATOM 1443 O O . ASP A 1 186 ? 14.442 7.647 15.394 1.00 94.94 186 ASP A O 1
ATOM 1447 N N . ASN A 1 187 ? 16.206 6.280 15.285 1.00 95.50 187 ASN A N 1
ATOM 1448 C CA . ASN A 1 187 ? 15.644 5.193 16.077 1.00 95.50 187 ASN A CA 1
ATOM 1449 C C . ASN A 1 187 ? 16.764 4.257 16.578 1.00 95.50 187 ASN A C 1
ATOM 1451 O O . ASN A 1 187 ? 17.878 4.285 16.047 1.00 95.50 187 ASN A O 1
ATOM 1455 N N . PRO A 1 188 ? 16.492 3.355 17.539 1.00 96.19 188 PRO A N 1
ATOM 1456 C CA . PRO A 1 188 ? 17.511 2.485 18.135 1.00 96.19 188 PRO A CA 1
ATOM 1457 C C . PRO A 1 188 ? 18.245 1.551 17.162 1.00 96.19 188 PRO A C 1
ATOM 1459 O O . PRO A 1 188 ? 19.280 0.987 17.517 1.00 96.19 188 PRO A O 1
ATOM 1462 N N . LYS A 1 189 ? 17.714 1.330 15.951 1.00 96.50 189 LYS A N 1
ATOM 1463 C CA . LYS A 1 189 ? 18.347 0.491 14.924 1.00 96.50 189 LYS A CA 1
ATOM 1464 C C . LYS A 1 189 ? 19.199 1.291 13.934 1.00 96.50 189 LYS A C 1
ATOM 1466 O O . LYS A 1 189 ? 19.904 0.662 13.142 1.00 96.50 189 LYS A O 1
ATOM 1471 N N . GLY A 1 190 ? 19.154 2.627 13.972 1.00 96.56 190 GLY A N 1
ATOM 1472 C CA . GLY A 1 190 ? 19.950 3.500 13.104 1.00 96.56 190 GLY A CA 1
ATOM 1473 C C . GLY A 1 190 ? 19.688 3.276 11.613 1.00 96.56 190 GLY A C 1
ATOM 1474 O O . GLY A 1 190 ? 20.617 3.310 10.817 1.00 96.56 190 GLY A O 1
ATOM 1475 N N . MET A 1 191 ? 18.458 2.926 11.240 1.00 96.56 191 MET A N 1
ATOM 1476 C CA . MET A 1 191 ? 18.049 2.631 9.865 1.00 96.56 191 MET A CA 1
ATOM 1477 C C . MET A 1 191 ? 16.612 3.102 9.675 1.00 96.56 191 MET A C 1
ATOM 1479 O O . MET A 1 191 ? 15.803 2.898 10.573 1.00 96.56 191 MET A O 1
ATOM 1483 N N . GLY A 1 192 ? 16.281 3.696 8.530 1.00 97.75 192 GLY A N 1
ATOM 1484 C CA . GLY A 1 192 ? 14.923 4.144 8.224 1.00 97.75 192 GLY A CA 1
ATOM 1485 C C . GLY A 1 192 ? 14.248 3.337 7.119 1.00 97.75 192 GLY A C 1
ATOM 1486 O O . GLY A 1 192 ? 14.885 2.778 6.229 1.00 97.75 192 GLY A O 1
ATOM 1487 N N . LEU A 1 193 ? 12.918 3.307 7.140 1.00 97.69 193 LEU A N 1
ATOM 1488 C CA . LEU A 1 193 ? 12.092 2.634 6.139 1.00 97.69 193 LEU A CA 1
ATOM 1489 C C . LEU A 1 193 ? 12.153 3.331 4.774 1.00 97.69 193 LEU A C 1
ATOM 1491 O O . LEU A 1 193 ? 12.017 2.680 3.740 1.00 97.69 193 LEU A O 1
ATOM 1495 N N . TYR A 1 194 ? 12.335 4.652 4.737 1.00 97.56 194 TYR A N 1
ATOM 1496 C CA . TYR A 1 194 ? 12.364 5.412 3.491 1.00 97.56 194 TYR A CA 1
ATOM 1497 C C . TYR A 1 194 ? 13.807 5.685 3.098 1.00 97.56 194 TYR A C 1
ATOM 1499 O O . TYR A 1 194 ? 14.465 6.494 3.740 1.00 97.56 194 TYR A O 1
ATOM 1507 N N . TYR A 1 195 ? 14.276 5.073 2.005 1.00 96.31 195 TYR A N 1
ATOM 1508 C CA . TYR A 1 195 ? 15.671 5.223 1.574 1.00 96.31 195 TYR A CA 1
ATOM 1509 C C . TYR A 1 195 ? 16.074 6.700 1.459 1.00 96.31 195 TYR A C 1
ATOM 1511 O O . TYR A 1 195 ? 17.037 7.118 2.075 1.00 96.31 195 TYR A O 1
ATOM 1519 N N . HIS A 1 196 ? 15.278 7.550 0.804 1.00 95.88 196 HIS A N 1
ATOM 1520 C CA . HIS A 1 196 ? 15.593 8.977 0.654 1.00 95.88 196 HIS A CA 1
ATOM 1521 C C . HIS A 1 196 ? 15.631 9.777 1.981 1.00 95.88 196 HIS A C 1
ATOM 1523 O O . HIS A 1 196 ? 16.162 10.888 1.999 1.00 95.88 196 HIS A O 1
ATOM 1529 N N . MET A 1 197 ? 15.128 9.218 3.087 1.00 97.38 197 MET A N 1
ATOM 1530 C CA . MET A 1 197 ? 15.164 9.797 4.441 1.00 97.38 197 MET A CA 1
ATOM 1531 C C . MET A 1 197 ? 16.129 9.069 5.396 1.00 97.38 197 MET A C 1
ATOM 1533 O O . MET A 1 197 ? 16.262 9.477 6.546 1.00 97.38 197 MET A O 1
ATOM 1537 N N . SER A 1 198 ? 16.778 8.001 4.935 1.00 97.81 198 SER A N 1
ATOM 1538 C CA . SER A 1 198 ? 17.697 7.167 5.705 1.00 97.81 198 SER A CA 1
ATOM 1539 C C . SER A 1 198 ? 19.065 7.201 5.044 1.00 97.81 198 SER A C 1
ATOM 1541 O O . SER A 1 198 ? 19.277 6.572 4.006 1.00 97.81 198 SER A O 1
ATOM 1543 N N . ASP A 1 199 ? 20.003 7.941 5.625 1.00 97.62 199 ASP A N 1
ATOM 1544 C CA . ASP A 1 199 ? 21.361 8.015 5.084 1.00 97.62 199 ASP A CA 1
ATOM 1545 C C . ASP A 1 199 ? 22.056 6.656 5.174 1.00 97.62 199 ASP A C 1
ATOM 1547 O O . ASP A 1 199 ? 22.799 6.272 4.270 1.00 97.62 199 ASP A O 1
ATOM 1551 N N . THR A 1 200 ? 21.710 5.873 6.193 1.00 97.38 200 THR A N 1
ATOM 1552 C CA . THR A 1 200 ? 22.134 4.485 6.350 1.00 97.38 200 THR A CA 1
ATOM 1553 C C . THR A 1 200 ? 21.677 3.613 5.180 1.00 97.38 200 THR A C 1
ATOM 1555 O O . THR A 1 200 ? 22.520 2.970 4.558 1.00 97.38 200 THR A O 1
ATOM 1558 N N . VAL A 1 201 ? 20.386 3.614 4.818 1.00 97.31 201 VAL A N 1
ATOM 1559 C CA . VAL A 1 201 ? 19.899 2.829 3.666 1.00 97.31 201 VAL A CA 1
ATOM 1560 C C . VAL A 1 201 ? 20.465 3.355 2.351 1.00 97.31 201 VAL A C 1
ATOM 1562 O O . VAL A 1 201 ? 20.870 2.540 1.528 1.00 97.31 201 VAL A O 1
ATOM 1565 N N . LYS A 1 202 ? 20.559 4.681 2.153 1.00 96.75 202 LYS A N 1
ATOM 1566 C CA . LYS A 1 202 ? 21.210 5.255 0.955 1.00 96.75 202 LYS A CA 1
ATOM 1567 C C . LYS A 1 202 ? 22.643 4.767 0.800 1.00 96.75 202 LYS A C 1
ATOM 1569 O O . LYS A 1 202 ? 23.070 4.487 -0.312 1.00 96.75 202 LYS A O 1
ATOM 1574 N N . HIS A 1 203 ? 23.392 4.701 1.900 1.00 96.00 203 HIS A N 1
ATOM 1575 C CA . HIS A 1 203 ? 24.808 4.360 1.866 1.00 96.00 203 HIS A CA 1
ATOM 1576 C C . HIS A 1 203 ? 25.061 2.935 1.367 1.00 96.00 203 HIS A C 1
ATOM 1578 O O . HIS A 1 203 ? 26.039 2.711 0.661 1.00 96.00 203 HIS A O 1
ATOM 1584 N N . PHE A 1 204 ? 24.199 1.978 1.724 1.00 95.44 204 PHE A N 1
ATOM 1585 C CA . PHE A 1 204 ? 24.363 0.579 1.316 1.00 95.44 204 PHE A CA 1
ATOM 1586 C C . PHE A 1 204 ? 23.414 0.139 0.191 1.00 95.44 204 PHE A C 1
ATOM 1588 O O . PHE A 1 204 ? 23.400 -1.043 -0.167 1.00 95.44 204 PHE A O 1
ATOM 1595 N N . SER A 1 205 ? 22.611 1.060 -0.350 1.00 97.62 205 SER A N 1
ATOM 1596 C CA . SER A 1 205 ? 21.821 0.813 -1.551 1.00 97.62 205 SER A CA 1
ATOM 1597 C C . SER A 1 205 ? 22.657 0.950 -2.809 1.00 97.62 205 SER A C 1
ATOM 1599 O O . SER A 1 205 ? 23.416 1.904 -2.955 1.00 97.62 205 SER A O 1
ATOM 1601 N N . GLU A 1 206 ? 22.444 0.029 -3.737 1.00 98.38 206 GLU A N 1
ATOM 1602 C CA . GLU A 1 206 ? 22.938 0.134 -5.099 1.00 98.38 206 GLU A CA 1
ATOM 1603 C C . GLU A 1 206 ? 21.985 1.000 -5.925 1.00 98.38 206 GLU A C 1
ATOM 1605 O O . GLU A 1 206 ? 20.763 0.975 -5.730 1.00 98.38 206 GLU A O 1
ATOM 1610 N N . THR A 1 207 ? 22.543 1.724 -6.893 1.00 98.31 207 THR A N 1
ATOM 1611 C CA . THR A 1 207 ? 21.780 2.557 -7.828 1.00 98.31 207 THR A CA 1
ATOM 1612 C C . THR A 1 207 ? 22.053 2.107 -9.252 1.00 98.31 207 THR A C 1
ATOM 1614 O O . THR A 1 207 ? 23.204 2.026 -9.677 1.00 98.31 207 THR A O 1
ATOM 1617 N N . LEU A 1 208 ? 20.990 1.856 -10.018 1.00 97.88 208 LEU A N 1
ATOM 1618 C CA . LEU A 1 208 ? 21.083 1.666 -11.463 1.00 97.88 208 LEU A CA 1
ATOM 1619 C C . LEU A 1 208 ? 20.446 2.862 -12.172 1.00 97.88 208 LEU A C 1
ATOM 1621 O O . LEU A 1 208 ? 19.249 3.116 -12.021 1.00 97.88 208 LEU A O 1
ATOM 1625 N N . GLU A 1 209 ? 21.234 3.574 -12.977 1.00 96.62 209 GLU A N 1
ATOM 1626 C CA . GLU A 1 209 ? 20.697 4.596 -13.872 1.00 96.62 209 GLU A CA 1
ATOM 1627 C C . GLU A 1 209 ? 19.930 3.916 -15.012 1.00 96.62 209 GLU A C 1
ATOM 1629 O O . GLU A 1 209 ? 20.462 3.072 -15.738 1.00 96.62 209 GLU A O 1
ATOM 1634 N N . THR A 1 210 ? 18.671 4.307 -15.206 1.00 95.12 210 THR A N 1
ATOM 1635 C CA . THR A 1 210 ? 17.850 3.802 -16.309 1.00 95.12 210 THR A CA 1
ATOM 1636 C C . THR A 1 210 ? 17.419 4.926 -17.252 1.00 95.12 210 THR A C 1
ATOM 1638 O O . THR A 1 210 ? 17.474 6.112 -16.892 1.00 95.12 210 THR A O 1
ATOM 1641 N N . PRO A 1 211 ? 16.890 4.598 -18.448 1.00 93.12 211 PRO A N 1
ATOM 1642 C CA . PRO A 1 211 ? 16.226 5.587 -19.290 1.00 93.12 211 PRO A CA 1
ATOM 1643 C C . PRO A 1 211 ? 15.066 6.308 -18.583 1.00 93.12 211 PRO A C 1
ATOM 1645 O O . PRO A 1 211 ? 14.710 7.411 -18.984 1.00 93.12 211 PRO A O 1
ATOM 1648 N N . PHE A 1 212 ? 14.468 5.712 -17.546 1.00 94.56 212 PHE A N 1
ATOM 1649 C CA . PHE A 1 212 ? 13.286 6.206 -16.827 1.00 94.56 212 PHE A CA 1
ATOM 1650 C C . PHE A 1 212 ? 13.608 6.915 -15.502 1.00 94.56 212 PHE A C 1
ATOM 1652 O O . PHE A 1 212 ? 12.689 7.201 -14.734 1.00 94.56 212 PHE A O 1
ATOM 1659 N N . GLY A 1 213 ? 14.892 7.170 -15.237 1.00 94.75 213 GLY A N 1
ATOM 1660 C CA . GLY A 1 213 ? 15.401 7.678 -13.963 1.00 94.75 213 GLY A CA 1
ATOM 1661 C C . GLY A 1 213 ? 16.088 6.587 -13.151 1.00 94.75 213 GLY A C 1
ATOM 1662 O O . GLY A 1 213 ? 16.132 5.425 -13.557 1.00 94.75 213 GLY A O 1
ATOM 1663 N N . ASP A 1 214 ? 16.633 6.958 -12.008 1.00 96.62 214 ASP A N 1
ATOM 1664 C CA . ASP A 1 214 ? 17.385 6.026 -11.174 1.00 96.62 214 ASP A CA 1
ATOM 1665 C C . ASP A 1 214 ? 16.445 5.056 -10.457 1.00 96.62 214 ASP A C 1
ATOM 1667 O O . ASP A 1 214 ? 15.268 5.354 -10.225 1.00 96.62 214 ASP A O 1
ATOM 1671 N N . ILE A 1 215 ? 16.949 3.872 -10.133 1.00 98.31 215 ILE A N 1
ATOM 1672 C CA . ILE A 1 215 ? 16.284 2.917 -9.247 1.00 98.31 215 ILE A CA 1
ATOM 1673 C C . ILE A 1 215 ? 17.265 2.435 -8.192 1.00 98.31 215 ILE A C 1
ATOM 1675 O O . ILE A 1 215 ? 18.396 2.066 -8.515 1.00 98.31 215 ILE A O 1
ATOM 1679 N N . HIS A 1 216 ? 16.801 2.424 -6.945 1.00 98.62 216 HIS A N 1
ATOM 1680 C CA . HIS A 1 216 ? 17.592 2.029 -5.790 1.00 98.62 216 HIS A CA 1
ATOM 1681 C C . HIS A 1 216 ? 17.153 0.648 -5.313 1.00 98.62 216 HIS A C 1
ATOM 1683 O O . HIS A 1 216 ? 15.956 0.360 -5.161 1.00 98.62 216 HIS A O 1
ATOM 1689 N N . TYR A 1 217 ? 18.127 -0.218 -5.075 1.00 98.62 217 TYR A N 1
ATOM 1690 C CA . TYR A 1 217 ? 17.890 -1.595 -4.671 1.00 98.62 217 TYR A CA 1
ATOM 1691 C C . TYR A 1 217 ? 18.977 -2.083 -3.717 1.00 98.62 217 TYR A C 1
ATOM 1693 O O . TYR A 1 217 ? 20.071 -1.535 -3.637 1.00 98.62 217 TYR A O 1
ATOM 1701 N N . LEU A 1 218 ? 18.643 -3.109 -2.948 1.00 98.50 218 LEU A N 1
ATOM 1702 C CA . LEU A 1 218 ? 19.545 -3.782 -2.023 1.00 98.50 218 LEU A CA 1
ATOM 1703 C C . LEU A 1 218 ? 19.780 -5.195 -2.523 1.00 98.50 218 LEU A C 1
ATOM 1705 O O . LEU A 1 218 ? 18.841 -5.807 -3.028 1.00 98.50 218 LEU A O 1
ATOM 1709 N N . VAL A 1 219 ? 20.984 -5.722 -2.310 1.00 98.06 219 VAL A N 1
ATOM 1710 C CA . VAL A 1 219 ? 21.346 -7.108 -2.630 1.00 98.06 219 VAL A CA 1
ATOM 1711 C C . VAL A 1 219 ? 21.910 -7.839 -1.407 1.00 98.06 219 VAL A C 1
ATOM 1713 O O . VAL A 1 219 ? 22.359 -7.215 -0.439 1.00 98.06 219 VAL A O 1
ATOM 1716 N N . ASP A 1 220 ? 21.862 -9.167 -1.436 1.00 97.12 220 ASP A N 1
ATOM 1717 C CA . ASP A 1 220 ? 22.485 -10.079 -0.478 1.00 97.12 220 ASP A CA 1
ATOM 1718 C C . ASP A 1 220 ? 22.202 -9.722 0.993 1.00 97.12 220 ASP A C 1
ATOM 1720 O O . ASP A 1 220 ? 21.052 -9.661 1.445 1.00 97.12 220 ASP A O 1
ATOM 1724 N N . ASN A 1 221 ? 23.262 -9.495 1.770 1.00 97.94 221 ASN A N 1
ATOM 1725 C CA . ASN A 1 221 ? 23.179 -9.208 3.197 1.00 97.94 221 ASN A CA 1
ATOM 1726 C C . ASN A 1 221 ? 22.463 -7.886 3.486 1.00 97.94 221 ASN A C 1
ATOM 1728 O O . ASN A 1 221 ? 21.780 -7.789 4.503 1.00 97.94 221 ASN A O 1
ATOM 1732 N N . ASN A 1 222 ? 22.565 -6.893 2.600 1.00 98.25 222 ASN A N 1
ATOM 1733 C CA . ASN A 1 222 ? 21.890 -5.609 2.782 1.00 98.25 222 ASN A CA 1
ATOM 1734 C C . ASN A 1 222 ? 20.375 -5.753 2.602 1.00 98.25 222 ASN A C 1
ATOM 1736 O O . ASN A 1 222 ? 19.613 -5.216 3.406 1.00 98.25 222 ASN A O 1
ATOM 1740 N N . ALA A 1 223 ? 19.936 -6.543 1.617 1.00 98.19 223 ALA A N 1
ATOM 1741 C CA . ALA A 1 223 ? 18.522 -6.862 1.427 1.00 98.19 223 ALA A CA 1
ATOM 1742 C C . ALA A 1 223 ? 17.947 -7.601 2.644 1.00 98.19 223 ALA A C 1
ATOM 1744 O O . ALA A 1 223 ? 16.902 -7.217 3.172 1.00 98.19 223 ALA A O 1
ATOM 1745 N N . ARG A 1 224 ? 18.667 -8.616 3.146 1.00 97.88 224 ARG A N 1
ATOM 1746 C CA . ARG A 1 224 ? 18.276 -9.364 4.353 1.00 97.88 224 ARG A CA 1
ATOM 1747 C C . ARG A 1 224 ? 18.223 -8.464 5.583 1.00 97.88 224 ARG A C 1
ATOM 1749 O O . ARG A 1 224 ? 17.224 -8.473 6.292 1.00 97.88 224 ARG A O 1
ATOM 1756 N N . ARG A 1 225 ? 19.250 -7.641 5.805 1.00 97.88 225 ARG A N 1
ATOM 1757 C CA . ARG A 1 225 ? 19.314 -6.694 6.927 1.00 97.88 225 ARG A CA 1
ATOM 1758 C C . ARG A 1 225 ? 18.140 -5.715 6.914 1.00 97.88 225 ARG A C 1
ATOM 1760 O O . ARG A 1 225 ? 17.528 -5.500 7.956 1.00 97.88 225 ARG A O 1
ATOM 1767 N N . TYR A 1 226 ? 17.813 -5.147 5.755 1.00 98.44 226 TYR A N 1
ATOM 1768 C CA . TYR A 1 226 ? 16.680 -4.231 5.621 1.00 98.44 226 TYR A CA 1
ATOM 1769 C C . TYR A 1 226 ? 15.334 -4.938 5.821 1.00 98.44 226 TYR A C 1
ATOM 1771 O O . TYR A 1 226 ? 14.443 -4.387 6.459 1.00 98.44 226 TYR A O 1
ATOM 1779 N N . TYR A 1 227 ? 15.185 -6.176 5.344 1.00 98.06 227 TYR A N 1
ATOM 1780 C CA . TYR A 1 227 ? 13.973 -6.958 5.587 1.00 98.06 227 TYR A CA 1
ATOM 1781 C C . TYR A 1 227 ? 13.787 -7.316 7.070 1.00 98.06 227 TYR A C 1
ATOM 1783 O O . TYR A 1 227 ? 12.681 -7.196 7.593 1.00 98.06 227 TYR A O 1
ATOM 1791 N N . GLU A 1 228 ? 14.857 -7.685 7.782 1.00 98.12 228 GLU A N 1
ATOM 1792 C CA . GLU A 1 228 ? 14.810 -7.881 9.239 1.00 98.12 228 GLU A CA 1
ATOM 1793 C C . GLU A 1 228 ? 14.421 -6.592 9.975 1.00 98.12 228 GLU A C 1
ATOM 1795 O O . GLU A 1 228 ? 13.580 -6.620 10.875 1.00 98.12 228 GLU A O 1
ATOM 1800 N N . PHE A 1 229 ? 14.972 -5.450 9.552 1.00 98.44 229 PHE A N 1
ATOM 1801 C CA . PHE A 1 229 ? 14.560 -4.146 10.065 1.00 98.44 229 PHE A CA 1
ATOM 1802 C C . PHE A 1 229 ? 13.077 -3.861 9.785 1.00 98.44 229 PHE A C 1
ATOM 1804 O O . PHE A 1 229 ? 12.359 -3.433 10.687 1.00 98.44 229 PHE A O 1
ATOM 1811 N N . PHE A 1 230 ? 12.587 -4.155 8.577 1.00 98.38 230 PHE A N 1
ATOM 1812 C CA . PHE A 1 230 ? 11.174 -3.994 8.243 1.00 98.38 230 PHE A CA 1
ATOM 1813 C C . PHE A 1 230 ? 10.272 -4.855 9.140 1.00 98.38 230 PHE A C 1
ATOM 1815 O O . PHE A 1 230 ? 9.284 -4.341 9.653 1.00 98.38 230 PHE A O 1
ATOM 1822 N N . LYS A 1 231 ? 10.602 -6.132 9.380 1.00 98.25 231 LYS A N 1
ATOM 1823 C CA . LYS A 1 231 ? 9.808 -7.004 10.271 1.00 98.25 231 LYS A CA 1
ATOM 1824 C C . LYS A 1 231 ? 9.743 -6.467 11.700 1.00 98.25 231 LYS A C 1
ATOM 1826 O O . LYS A 1 231 ? 8.697 -6.529 12.347 1.00 98.25 231 LYS A O 1
ATOM 1831 N N . TRP A 1 232 ? 10.857 -5.924 12.190 1.00 98.25 232 TRP A N 1
ATOM 1832 C CA . TRP A 1 232 ? 10.879 -5.232 13.473 1.00 98.25 232 TRP A CA 1
ATOM 1833 C C . TRP A 1 232 ? 9.963 -4.000 13.450 1.00 98.25 232 TRP A C 1
ATOM 1835 O O . TRP A 1 232 ? 9.102 -3.873 14.316 1.00 98.25 232 TRP A O 1
ATOM 1845 N N . ALA A 1 233 ? 10.056 -3.155 12.421 1.00 98.25 233 ALA A N 1
ATOM 1846 C CA . ALA A 1 233 ? 9.186 -1.989 12.270 1.00 98.25 233 ALA A CA 1
ATOM 1847 C C . ALA A 1 233 ? 7.692 -2.357 12.174 1.00 98.25 233 ALA A C 1
ATOM 1849 O O . ALA A 1 233 ? 6.851 -1.660 12.738 1.00 98.25 233 ALA A O 1
ATOM 1850 N N . ASP A 1 234 ? 7.360 -3.465 11.509 1.00 98.06 234 ASP A N 1
ATOM 1851 C CA . ASP A 1 234 ? 5.999 -4.003 11.422 1.00 98.06 234 ASP A CA 1
ATOM 1852 C C . ASP A 1 234 ? 5.466 -4.425 12.798 1.00 98.06 234 ASP A C 1
ATOM 1854 O O . ASP A 1 234 ? 4.342 -4.087 13.173 1.00 98.06 234 ASP A O 1
ATOM 1858 N N . THR A 1 235 ? 6.324 -5.055 13.608 1.00 97.88 235 THR A N 1
ATOM 1859 C CA . THR A 1 235 ? 6.019 -5.416 15.001 1.00 97.88 235 THR A CA 1
ATOM 1860 C C . THR A 1 235 ? 5.780 -4.177 15.869 1.00 97.88 235 THR A C 1
ATOM 1862 O O . THR A 1 235 ? 4.825 -4.146 16.646 1.00 97.88 235 THR A O 1
ATOM 1865 N N . ILE A 1 236 ? 6.605 -3.133 15.724 1.00 97.75 236 ILE A N 1
ATOM 1866 C CA . ILE A 1 236 ? 6.394 -1.846 16.407 1.00 97.75 236 ILE A CA 1
ATOM 1867 C C . ILE A 1 236 ? 5.067 -1.218 15.968 1.00 97.75 236 ILE A C 1
ATOM 1869 O O . ILE A 1 236 ? 4.300 -0.761 16.812 1.00 97.75 236 ILE A O 1
ATOM 1873 N N . GLY A 1 237 ? 4.755 -1.247 14.669 1.00 96.62 237 GLY A N 1
ATOM 1874 C CA . GLY A 1 237 ? 3.492 -0.750 14.126 1.00 96.62 237 GLY A CA 1
ATOM 1875 C C . GLY A 1 237 ? 2.263 -1.435 14.734 1.00 96.62 237 GLY A C 1
ATOM 1876 O O . GLY A 1 237 ? 1.310 -0.747 15.099 1.00 96.62 237 GLY A O 1
ATOM 1877 N N . ALA A 1 238 ? 2.293 -2.761 14.888 1.00 97.12 238 ALA A N 1
ATOM 1878 C CA . ALA A 1 238 ? 1.230 -3.529 15.545 1.00 97.12 238 ALA A CA 1
ATOM 1879 C C . ALA A 1 238 ? 1.093 -3.169 17.035 1.00 97.12 238 ALA A C 1
ATOM 1881 O O . ALA A 1 238 ? 0.026 -2.753 17.489 1.00 97.12 238 ALA A O 1
ATOM 1882 N N . LYS A 1 239 ? 2.203 -3.204 17.790 1.00 97.56 239 LYS A N 1
ATOM 1883 C CA . LYS A 1 239 ? 2.226 -2.823 19.217 1.00 97.56 239 LYS A CA 1
ATOM 1884 C C . LYS A 1 239 ? 1.713 -1.404 19.446 1.00 97.56 239 LYS A C 1
ATOM 1886 O O . LYS A 1 239 ? 0.968 -1.162 20.390 1.00 97.56 239 LYS A O 1
ATOM 1891 N N . ARG A 1 240 ? 2.066 -0.479 18.555 1.00 96.19 240 ARG A N 1
ATOM 1892 C CA . ARG A 1 240 ? 1.592 0.906 18.571 1.00 96.19 240 ARG A CA 1
ATOM 1893 C C . ARG A 1 240 ? 0.075 0.998 18.418 1.00 96.19 240 ARG A C 1
ATOM 1895 O O . ARG A 1 240 ? -0.541 1.801 19.112 1.00 96.19 240 ARG A O 1
ATOM 1902 N N . ARG A 1 241 ? -0.537 0.224 17.514 1.00 96.75 241 ARG A N 1
ATOM 1903 C CA . ARG A 1 241 ? -1.999 0.233 17.322 1.00 96.75 241 ARG A CA 1
ATOM 1904 C C . ARG A 1 241 ? -2.734 -0.307 18.542 1.00 96.75 241 ARG A C 1
ATOM 1906 O O . ARG A 1 241 ? -3.717 0.308 18.947 1.00 96.75 241 ARG A O 1
ATOM 1913 N N . ILE A 1 242 ? -2.226 -1.387 19.137 1.00 97.62 242 ILE A N 1
ATOM 1914 C CA . ILE A 1 242 ? -2.759 -1.947 20.386 1.00 97.62 242 ILE A CA 1
ATOM 1915 C C . ILE A 1 242 ? -2.646 -0.930 21.519 1.00 97.62 242 ILE A C 1
ATOM 1917 O O . ILE A 1 242 ? -3.647 -0.623 22.151 1.00 97.62 242 ILE A O 1
ATOM 1921 N N . LEU A 1 243 ? -1.471 -0.330 21.721 1.00 97.00 243 LEU A N 1
ATOM 1922 C CA . LEU A 1 243 ? -1.273 0.672 22.768 1.00 97.00 243 LEU A CA 1
ATOM 1923 C C . LEU A 1 243 ? -2.189 1.892 22.586 1.00 97.00 243 LEU A C 1
ATOM 1925 O O . LEU A 1 243 ? -2.799 2.345 23.549 1.00 97.00 243 LEU A O 1
ATOM 1929 N N . ALA A 1 244 ? -2.331 2.398 21.357 1.00 96.12 244 ALA A N 1
ATOM 1930 C CA . ALA A 1 244 ? -3.283 3.471 21.075 1.00 96.12 244 ALA A CA 1
ATOM 1931 C C . ALA A 1 244 ? -4.713 3.064 21.449 1.00 96.12 244 ALA A C 1
ATOM 1933 O O . ALA A 1 244 ? -5.423 3.838 22.083 1.00 96.12 244 ALA A O 1
ATOM 1934 N N . ALA A 1 245 ? -5.134 1.853 21.073 1.00 97.00 245 ALA A N 1
ATOM 1935 C CA . ALA A 1 245 ? -6.453 1.345 21.421 1.00 97.00 245 ALA A CA 1
ATOM 1936 C C . ALA A 1 245 ? -6.636 1.219 22.939 1.00 97.00 245 ALA A C 1
ATOM 1938 O O . ALA A 1 245 ? -7.655 1.670 23.447 1.00 97.00 245 ALA A O 1
ATOM 1939 N N . GLU A 1 246 ? -5.637 0.717 23.671 1.00 97.38 246 GLU A N 1
ATOM 1940 C CA . GLU A 1 246 ? -5.676 0.634 25.135 1.00 97.38 246 GLU A CA 1
ATOM 1941 C C . GLU A 1 246 ? -5.830 2.008 25.797 1.00 97.38 246 GLU A C 1
ATOM 1943 O O . GLU A 1 246 ? -6.592 2.159 26.751 1.00 97.38 246 GLU A O 1
ATOM 1948 N N . MET A 1 247 ? -5.127 3.020 25.289 1.00 96.06 247 MET A N 1
ATOM 1949 C CA . MET A 1 247 ? -5.189 4.382 25.827 1.00 96.06 247 MET A CA 1
ATOM 1950 C C . MET A 1 247 ? -6.520 5.078 25.510 1.00 96.06 247 MET A C 1
ATOM 1952 O O . MET A 1 247 ? -7.007 5.871 26.312 1.00 96.06 247 MET A O 1
ATOM 1956 N N . ILE A 1 248 ? -7.132 4.769 24.365 1.00 95.69 248 ILE A N 1
ATOM 1957 C CA . ILE A 1 248 ? -8.382 5.397 23.921 1.00 95.69 248 ILE A CA 1
ATOM 1958 C C . ILE A 1 248 ? -9.615 4.673 24.490 1.00 95.69 248 ILE A C 1
ATOM 1960 O O . ILE A 1 248 ? -10.531 5.300 25.027 1.00 95.69 248 ILE A O 1
ATOM 1964 N N . PHE A 1 249 ? -9.658 3.349 24.386 1.00 96.25 249 PHE A N 1
ATOM 1965 C CA . PHE A 1 249 ? -10.838 2.531 24.683 1.00 96.25 249 PHE A CA 1
ATOM 1966 C C . PHE A 1 249 ? -10.711 1.732 25.987 1.00 96.25 249 PHE A C 1
ATOM 1968 O O . PHE A 1 249 ? -11.692 1.156 26.444 1.00 96.25 249 PHE A O 1
ATOM 1975 N N . GLY A 1 250 ? -9.543 1.744 26.636 1.00 95.81 250 GLY A N 1
ATOM 1976 C CA . GLY A 1 250 ? -9.249 0.863 27.764 1.00 95.81 250 GLY A CA 1
ATOM 1977 C C . GLY A 1 250 ? -8.759 -0.509 27.299 1.00 95.81 250 GLY A C 1
ATOM 1978 O O . GLY A 1 250 ? -8.604 -0.760 26.111 1.00 95.81 250 GLY A O 1
ATOM 1979 N N . LYS A 1 251 ? -8.480 -1.408 28.248 1.00 95.38 251 LYS A N 1
ATOM 1980 C CA . LYS A 1 251 ? -7.906 -2.740 27.964 1.00 95.38 251 LYS A CA 1
ATOM 1981 C C . LYS A 1 251 ? -8.942 -3.836 27.709 1.00 95.38 251 LYS A C 1
ATOM 1983 O O . LYS A 1 251 ? -8.560 -4.963 27.419 1.00 95.38 251 LYS A O 1
ATOM 1988 N N . ASP A 1 252 ? -10.221 -3.519 27.879 1.00 95.38 252 ASP A N 1
ATOM 1989 C CA . ASP A 1 252 ? -11.320 -4.473 27.748 1.00 95.38 252 ASP A CA 1
ATOM 1990 C C . ASP A 1 252 ? -11.881 -4.431 26.322 1.00 95.38 252 ASP A C 1
ATOM 1992 O O . ASP A 1 252 ? -12.923 -3.836 26.056 1.00 95.38 252 ASP A O 1
ATOM 1996 N N . PHE A 1 253 ? -11.114 -4.988 25.387 1.00 97.31 253 PHE A N 1
ATOM 1997 C CA . PHE A 1 253 ? -11.545 -5.240 24.016 1.00 97.31 253 PHE A CA 1
ATOM 1998 C C . PHE A 1 253 ? -10.861 -6.495 23.479 1.00 97.31 253 PHE A C 1
ATOM 2000 O O . PHE A 1 253 ? -9.713 -6.794 23.813 1.00 97.31 253 PHE A O 1
ATOM 2007 N N . ASP A 1 254 ? -11.544 -7.178 22.573 1.00 96.75 254 ASP A N 1
ATOM 2008 C CA . ASP A 1 254 ? -10.986 -8.280 21.806 1.00 96.75 254 ASP A CA 1
ATOM 2009 C C . ASP A 1 254 ? -10.496 -7.769 20.454 1.00 96.75 254 ASP A C 1
ATOM 2011 O O . ASP A 1 254 ? -11.162 -6.980 19.774 1.00 96.75 254 ASP A O 1
ATOM 2015 N N . VAL A 1 255 ? -9.317 -8.231 20.043 1.00 96.94 255 VAL A N 1
ATOM 2016 C CA . VAL A 1 255 ? -8.775 -7.938 18.715 1.00 96.94 255 VAL A CA 1
ATOM 2017 C C . VAL A 1 255 ? -9.472 -8.827 17.693 1.00 96.94 255 VAL A C 1
ATOM 2019 O O . VAL A 1 255 ? -9.289 -10.041 17.693 1.00 96.94 255 VAL A O 1
ATOM 2022 N N . ILE A 1 256 ? -10.221 -8.212 16.779 1.00 95.75 256 ILE A N 1
ATOM 2023 C CA . ILE A 1 256 ? -10.844 -8.907 15.644 1.00 95.75 256 ILE A CA 1
ATOM 2024 C C . ILE A 1 256 ? -9.832 -9.067 14.505 1.00 95.75 256 ILE A C 1
ATOM 2026 O O . ILE A 1 256 ? -9.780 -10.098 13.840 1.00 95.75 256 ILE A O 1
ATOM 2030 N N . SER A 1 257 ? -9.032 -8.031 14.244 1.00 95.19 257 SER A N 1
ATOM 2031 C CA . SER A 1 257 ? -7.998 -8.058 13.207 1.00 95.19 257 SER A CA 1
ATOM 2032 C C . SER A 1 257 ? -6.949 -6.991 13.462 1.00 95.19 257 SER A C 1
ATOM 2034 O O . SER A 1 257 ? -7.297 -5.862 13.784 1.00 95.19 257 SER A O 1
ATOM 2036 N N . ASP A 1 258 ? -5.677 -7.311 13.250 1.00 95.62 258 ASP A N 1
ATOM 2037 C CA . ASP A 1 258 ? -4.604 -6.325 13.171 1.00 95.62 258 ASP A CA 1
ATOM 2038 C C . ASP A 1 258 ? -3.735 -6.624 11.948 1.00 95.62 258 ASP A C 1
ATOM 2040 O O . ASP A 1 258 ? -3.015 -7.622 11.910 1.00 95.62 258 ASP A O 1
ATOM 2044 N N . THR A 1 259 ? -3.838 -5.790 10.910 1.00 93.94 259 THR A N 1
ATOM 2045 C CA . THR A 1 259 ? -3.244 -6.116 9.609 1.00 93.94 259 THR A CA 1
ATOM 2046 C C . THR A 1 259 ? -2.504 -4.949 8.971 1.00 93.94 259 THR A C 1
ATOM 2048 O O . THR A 1 259 ? -3.075 -3.887 8.710 1.00 93.94 259 THR A O 1
ATOM 2051 N N . THR A 1 260 ? -1.247 -5.192 8.593 1.00 95.81 260 THR A N 1
ATOM 2052 C CA . THR A 1 260 ? -0.437 -4.289 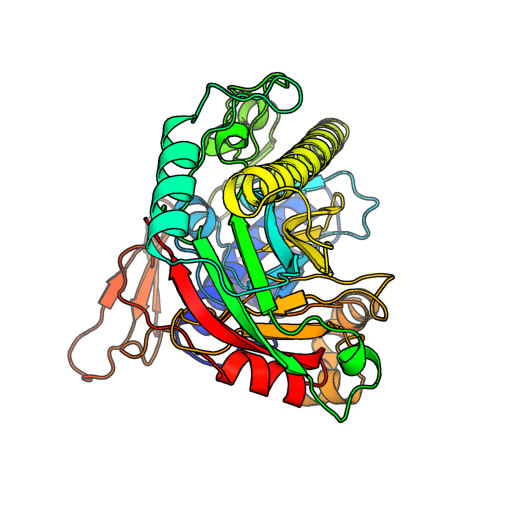7.763 1.00 95.81 260 THR A CA 1
ATOM 2053 C C . THR A 1 260 ? -0.841 -4.359 6.292 1.00 95.81 260 THR A C 1
ATOM 2055 O O . THR A 1 260 ? -0.740 -5.413 5.651 1.00 95.81 260 THR A O 1
ATOM 2058 N N . HIS A 1 261 ? -1.223 -3.200 5.747 1.00 96.81 261 HIS A N 1
ATOM 2059 C CA . HIS A 1 261 ? -1.676 -3.017 4.362 1.00 96.81 261 HIS A CA 1
ATOM 2060 C C . HIS A 1 261 ? -0.665 -2.264 3.476 1.00 96.81 261 HIS A C 1
ATOM 2062 O O . HIS A 1 261 ? -0.883 -2.094 2.274 1.00 96.81 261 HIS A O 1
ATOM 2068 N N . GLN A 1 262 ? 0.450 -1.792 4.049 1.00 97.00 262 GLN A N 1
ATOM 2069 C CA . GLN A 1 262 ? 1.551 -1.189 3.297 1.00 97.00 262 GLN A CA 1
ATOM 2070 C C . GLN A 1 262 ? 2.916 -1.612 3.870 1.00 97.00 262 GLN A C 1
ATOM 2072 O O . GLN A 1 262 ? 3.416 -1.030 4.834 1.00 97.00 262 GLN A O 1
ATOM 2077 N N . GLY A 1 263 ? 3.557 -2.604 3.254 1.00 97.50 263 GLY A N 1
ATOM 2078 C CA . GLY A 1 263 ? 4.776 -3.202 3.797 1.00 97.50 263 GLY A CA 1
ATOM 2079 C C . GLY A 1 263 ? 5.352 -4.340 2.959 1.00 97.50 263 GLY A C 1
ATOM 2080 O O . GLY A 1 263 ? 4.706 -4.806 2.022 1.00 97.50 263 GLY A O 1
ATOM 2081 N N . LEU A 1 264 ? 6.567 -4.785 3.290 1.00 97.56 264 LEU A N 1
ATOM 2082 C CA . LEU A 1 264 ? 7.140 -5.999 2.705 1.00 97.56 264 LEU A CA 1
ATOM 2083 C C . LEU A 1 264 ? 6.422 -7.234 3.264 1.00 97.56 264 LEU A C 1
ATOM 2085 O O . LEU A 1 264 ? 6.081 -7.283 4.442 1.00 97.56 264 LEU A O 1
ATOM 2089 N N . LYS A 1 265 ? 6.194 -8.233 2.416 1.00 95.56 265 LYS A N 1
ATOM 2090 C CA . LYS A 1 265 ? 5.682 -9.557 2.816 1.00 95.56 265 LYS A CA 1
ATOM 2091 C C . LYS A 1 265 ? 6.760 -10.634 2.735 1.00 95.56 265 LYS A C 1
ATOM 2093 O O . LYS A 1 265 ? 6.664 -11.668 3.386 1.00 95.56 265 LYS A O 1
ATOM 2098 N N . SER A 1 266 ? 7.808 -10.358 1.970 1.00 95.75 266 SER A N 1
ATOM 2099 C CA . SER A 1 266 ? 9.015 -11.162 1.858 1.00 95.75 266 SER A CA 1
ATOM 2100 C C . SER A 1 266 ? 10.163 -10.276 1.360 1.00 95.75 266 SER A C 1
ATOM 2102 O O . SER A 1 266 ? 10.000 -9.066 1.183 1.00 95.75 266 SER A O 1
ATOM 2104 N N . LEU A 1 267 ? 11.314 -10.882 1.061 1.00 96.06 267 LEU A N 1
ATOM 2105 C CA . LEU A 1 267 ? 12.377 -10.201 0.320 1.00 96.06 267 LEU A CA 1
ATOM 2106 C C . LEU A 1 267 ? 11.925 -9.765 -1.079 1.00 96.06 267 LEU A C 1
ATOM 2108 O O . LEU A 1 267 ? 12.453 -8.789 -1.596 1.00 96.06 267 LEU A O 1
ATOM 2112 N N . ASN A 1 268 ? 10.958 -10.452 -1.697 1.00 96.50 268 ASN A N 1
ATOM 2113 C CA . ASN A 1 268 ? 10.574 -10.212 -3.088 1.00 96.50 268 ASN A CA 1
ATOM 2114 C C . ASN A 1 268 ? 9.117 -9.797 -3.305 1.00 96.50 268 ASN A C 1
ATOM 2116 O O . ASN A 1 268 ? 8.649 -9.810 -4.445 1.00 96.50 268 ASN A O 1
ATOM 2120 N N . GLU A 1 269 ? 8.404 -9.432 -2.242 1.00 97.44 269 GLU A N 1
ATOM 2121 C CA . GLU A 1 269 ? 7.014 -8.994 -2.306 1.00 97.44 269 GLU A CA 1
ATOM 2122 C C . GLU A 1 269 ? 6.778 -7.779 -1.405 1.00 97.44 269 GLU A C 1
ATOM 2124 O O . GLU A 1 269 ? 7.148 -7.765 -0.228 1.00 97.44 269 GLU A O 1
ATOM 2129 N N . VAL A 1 270 ? 6.105 -6.768 -1.954 1.00 98.19 270 VAL A N 1
ATOM 2130 C CA . VAL A 1 270 ? 5.593 -5.611 -1.214 1.00 98.19 270 VAL A CA 1
ATOM 2131 C C . VAL A 1 270 ? 4.108 -5.442 -1.494 1.00 98.19 270 VAL A C 1
ATOM 2133 O O . VAL A 1 270 ? 3.665 -5.533 -2.641 1.00 98.19 270 VAL A O 1
ATOM 2136 N N . VAL A 1 271 ? 3.343 -5.130 -0.456 1.00 97.81 271 VAL A N 1
ATOM 2137 C CA . VAL A 1 271 ? 1.959 -4.679 -0.580 1.00 97.81 271 VAL A CA 1
ATOM 2138 C C . VAL A 1 271 ? 1.895 -3.170 -0.367 1.00 97.81 271 VAL A C 1
ATOM 2140 O O . VAL A 1 271 ? 2.564 -2.630 0.515 1.00 97.81 271 VAL A O 1
ATOM 2143 N N . LEU A 1 272 ? 1.122 -2.470 -1.195 1.00 97.94 272 LEU A N 1
ATOM 2144 C CA . LEU A 1 272 ? 0.990 -1.017 -1.168 1.00 97.94 272 LEU A CA 1
ATOM 2145 C C . LEU A 1 272 ? -0.486 -0.638 -1.216 1.00 97.94 272 LEU A C 1
ATOM 2147 O O . LEU A 1 272 ? -1.047 -0.465 -2.295 1.00 97.94 272 LEU A O 1
ATOM 2151 N N . GLY A 1 273 ? -1.114 -0.493 -0.051 1.00 96.69 273 GLY A N 1
ATOM 2152 C CA . GLY A 1 273 ? -2.533 -0.164 0.033 1.00 96.69 273 GLY A CA 1
ATOM 2153 C C . GLY A 1 273 ? -3.418 -1.321 -0.393 1.00 96.69 273 GLY A C 1
ATOM 2154 O O . GLY A 1 273 ? -4.340 -1.123 -1.166 1.00 96.69 273 GLY A O 1
ATOM 2155 N N . ALA A 1 274 ? -3.111 -2.524 0.059 1.00 97.38 274 ALA A N 1
ATOM 2156 C CA . ALA A 1 274 ? -3.926 -3.705 -0.173 1.00 97.38 274 ALA A CA 1
ATOM 2157 C C . ALA A 1 274 ? -3.655 -4.702 0.955 1.00 97.38 274 ALA A C 1
ATOM 2159 O O . ALA A 1 274 ? -2.735 -4.514 1.754 1.00 97.38 274 ALA A O 1
ATOM 2160 N N . TYR A 1 275 ? -4.435 -5.767 1.011 1.00 96.25 275 TYR A N 1
ATOM 2161 C CA . TYR A 1 275 ? -4.168 -6.905 1.874 1.00 96.25 275 TYR A CA 1
ATOM 2162 C C . TYR A 1 275 ? -3.709 -8.094 1.056 1.00 96.25 275 TYR A C 1
ATOM 2164 O O . TYR A 1 275 ? -4.098 -8.246 -0.097 1.00 96.25 275 TYR A O 1
ATOM 2172 N N . THR A 1 276 ? -2.891 -8.932 1.681 1.00 93.19 276 THR A N 1
ATOM 2173 C CA . THR A 1 276 ? -2.521 -10.250 1.169 1.00 93.19 276 THR A CA 1
ATOM 2174 C C . THR A 1 276 ? -2.790 -11.278 2.253 1.00 93.19 276 THR A C 1
ATOM 2176 O O . THR A 1 276 ? -2.425 -11.019 3.401 1.00 93.19 276 THR A O 1
ATOM 2179 N N . PHE A 1 277 ? -3.369 -12.421 1.902 1.00 89.75 277 PHE A N 1
ATOM 2180 C CA . PHE A 1 277 ? -3.857 -13.406 2.880 1.00 89.75 277 PHE A CA 1
ATOM 2181 C C . PHE A 1 277 ? -3.335 -14.831 2.643 1.00 89.75 277 PHE A C 1
ATOM 2183 O O . PHE A 1 277 ? -3.964 -15.813 3.040 1.00 89.75 277 PHE A O 1
ATOM 2190 N N . HIS A 1 278 ? -2.155 -14.937 2.019 1.00 74.69 278 HIS A N 1
ATOM 2191 C CA . HIS A 1 278 ? -1.458 -16.203 1.780 1.00 74.69 278 HIS A CA 1
ATOM 2192 C C . HIS A 1 278 ? -1.474 -17.100 3.027 1.00 74.69 278 HIS A C 1
ATOM 2194 O O . HIS A 1 278 ? -1.093 -16.662 4.111 1.00 74.69 278 HIS A O 1
ATOM 2200 N N . ASN A 1 279 ? -1.853 -18.366 2.852 1.00 55.75 279 ASN A N 1
ATOM 2201 C CA . ASN A 1 279 ? -1.848 -19.427 3.873 1.00 55.75 279 ASN A CA 1
ATOM 2202 C C . ASN A 1 279 ? -2.872 -19.328 5.024 1.00 55.75 279 ASN A C 1
ATOM 2204 O O . ASN A 1 279 ? -2.967 -20.292 5.780 1.00 55.75 279 ASN A O 1
ATOM 2208 N N . SER A 1 280 ? -3.680 -18.265 5.126 1.00 57.41 280 SER A N 1
ATOM 2209 C CA . SER A 1 280 ? -4.798 -18.191 6.091 1.00 57.41 280 SER A CA 1
ATOM 2210 C C . SER A 1 280 ? -6.058 -17.504 5.527 1.00 57.41 280 SER A C 1
ATOM 2212 O O . SER A 1 280 ? -6.634 -16.644 6.194 1.00 57.41 280 SER A O 1
ATOM 2214 N N . PRO A 1 281 ? -6.552 -17.879 4.326 1.00 53.47 281 PRO A N 1
ATOM 2215 C CA . PRO A 1 281 ? -7.743 -17.257 3.732 1.00 53.47 281 PRO A CA 1
ATOM 2216 C C . PRO A 1 281 ? -9.010 -17.415 4.589 1.00 53.47 281 PRO A C 1
ATOM 2218 O O . PRO A 1 281 ? -9.977 -16.680 4.410 1.00 53.47 281 PRO A O 1
ATOM 2221 N N . GLN A 1 282 ? -9.033 -18.397 5.498 1.00 54.03 282 GLN A N 1
ATOM 2222 C CA . GLN A 1 282 ? -10.265 -18.889 6.106 1.00 54.03 282 GLN A CA 1
ATOM 2223 C C . GLN A 1 282 ? -10.565 -18.374 7.519 1.00 54.03 282 GLN A C 1
ATOM 2225 O O . GLN A 1 282 ? -11.682 -18.584 7.972 1.00 54.03 282 GLN A O 1
ATOM 2230 N N . GLU A 1 283 ? -9.650 -17.673 8.190 1.00 66.88 283 GLU A N 1
ATOM 2231 C CA . GLU A 1 283 ? -9.868 -17.253 9.591 1.00 66.88 283 GLU A CA 1
ATOM 2232 C C . GLU A 1 283 ? -9.701 -15.745 9.821 1.00 66.88 283 GLU A C 1
ATOM 2234 O O . GLU A 1 283 ? -10.218 -15.213 10.799 1.00 66.88 283 GLU A O 1
ATOM 2239 N N . GLN A 1 284 ? -9.015 -15.026 8.925 1.00 87.88 284 GLN A N 1
ATOM 2240 C CA . GLN A 1 284 ? -8.729 -13.607 9.128 1.00 87.88 284 GLN A CA 1
ATOM 2241 C C . GLN A 1 284 ? -9.745 -12.700 8.424 1.00 87.88 284 GLN A C 1
ATOM 2243 O O . GLN A 1 284 ? -10.038 -12.858 7.237 1.00 87.88 284 GLN A O 1
ATOM 2248 N N . LEU A 1 285 ? -10.228 -11.693 9.156 1.00 94.00 285 LEU A N 1
ATOM 2249 C CA . LEU A 1 285 ? -11.056 -10.615 8.624 1.00 94.00 285 LEU A CA 1
ATOM 2250 C C . LEU A 1 285 ? -10.200 -9.396 8.269 1.00 94.00 285 LEU A C 1
ATOM 2252 O O . LEU A 1 285 ? -9.296 -9.008 9.011 1.00 94.00 285 LEU A O 1
ATOM 2256 N N . TYR A 1 286 ? -10.520 -8.752 7.152 1.00 96.00 286 TYR A N 1
ATOM 2257 C CA . TYR A 1 286 ? -9.826 -7.572 6.645 1.00 96.00 286 TYR A CA 1
ATOM 2258 C C . TYR A 1 286 ? -10.786 -6.379 6.575 1.00 96.00 286 TYR A C 1
ATOM 2260 O O . TYR A 1 286 ? -11.818 -6.471 5.903 1.00 96.00 286 TYR A O 1
ATOM 2268 N N . PRO A 1 287 ? -10.482 -5.251 7.245 1.00 97.06 287 PRO A N 1
ATOM 2269 C CA . PRO A 1 287 ? -11.325 -4.065 7.171 1.00 97.06 287 PRO A CA 1
ATOM 2270 C C . PRO A 1 287 ? -11.110 -3.315 5.850 1.00 97.06 287 PRO A C 1
ATOM 2272 O O . PRO A 1 287 ? -10.018 -2.829 5.571 1.00 97.06 287 PRO A O 1
ATOM 2275 N N . VAL A 1 288 ? -12.166 -3.144 5.056 1.00 97.56 288 VAL A N 1
ATOM 2276 C CA . VAL A 1 288 ? -12.154 -2.321 3.839 1.00 97.56 288 VAL A CA 1
ATOM 2277 C C . VAL A 1 288 ? -12.774 -0.961 4.139 1.00 97.56 288 VAL A C 1
ATOM 2279 O O . VAL A 1 288 ? -13.997 -0.802 4.180 1.00 97.56 288 VAL A O 1
ATOM 2282 N N . THR A 1 289 ? -11.913 0.035 4.352 1.00 95.50 289 THR A N 1
ATOM 2283 C CA . THR A 1 289 ? -12.320 1.372 4.810 1.00 95.50 289 THR A CA 1
ATOM 2284 C C . THR A 1 289 ? -12.644 2.307 3.644 1.00 95.50 289 THR A C 1
ATOM 2286 O O . THR A 1 289 ? -11.829 2.584 2.762 1.00 95.50 289 THR A O 1
ATOM 2289 N N . LEU A 1 290 ? -13.878 2.806 3.608 1.00 94.44 290 LEU A N 1
ATOM 2290 C CA . LEU A 1 290 ? -14.337 3.730 2.571 1.00 94.44 290 LEU A CA 1
ATOM 2291 C C . LEU A 1 290 ? -14.212 5.191 3.044 1.00 94.44 290 LEU A C 1
ATOM 2293 O O . LEU A 1 290 ? -13.292 5.555 3.774 1.00 94.44 290 LEU A O 1
ATOM 2297 N N . ARG A 1 291 ? -15.113 6.063 2.584 1.00 90.25 291 ARG A N 1
ATOM 2298 C CA . ARG A 1 291 ? -15.229 7.439 3.081 1.00 90.25 291 ARG A CA 1
ATOM 2299 C C . ARG A 1 291 ? -15.913 7.426 4.455 1.00 90.25 291 ARG A C 1
ATOM 2301 O O . ARG A 1 291 ? -16.673 6.512 4.741 1.00 90.25 291 ARG A O 1
ATOM 2308 N N . ALA A 1 292 ? -15.659 8.443 5.276 1.00 88.06 292 ALA A N 1
ATOM 2309 C CA . ALA A 1 292 ? -16.130 8.521 6.665 1.00 88.06 292 ALA A CA 1
ATOM 2310 C C . ALA A 1 292 ? -17.663 8.441 6.850 1.00 88.06 292 ALA A C 1
ATOM 2312 O O . ALA A 1 292 ? -18.129 8.058 7.913 1.00 88.06 292 ALA A O 1
ATOM 2313 N N . ASP A 1 293 ? -18.440 8.794 5.827 1.00 87.81 293 ASP A N 1
ATOM 2314 C CA . ASP A 1 293 ? -19.909 8.733 5.784 1.00 87.81 293 ASP A CA 1
ATOM 2315 C C . ASP A 1 293 ? -20.454 7.427 5.174 1.00 87.81 293 ASP A C 1
ATOM 2317 O O . ASP A 1 293 ? -21.666 7.248 5.061 1.00 87.81 293 ASP A O 1
ATOM 2321 N N . LEU A 1 294 ? -19.580 6.521 4.730 1.00 94.69 294 LEU A N 1
ATOM 2322 C CA . LEU A 1 294 ? -19.951 5.226 4.167 1.00 94.69 294 LEU A CA 1
ATOM 2323 C C . LEU A 1 294 ? -19.610 4.097 5.148 1.00 94.69 294 LEU A C 1
ATOM 2325 O O . LEU A 1 294 ? -18.668 4.231 5.928 1.00 94.69 294 LEU A O 1
ATOM 2329 N N . PRO A 1 295 ? -20.318 2.953 5.075 1.00 95.69 295 PRO A N 1
ATOM 2330 C CA . PRO A 1 295 ? -19.927 1.771 5.827 1.00 95.69 295 PRO A CA 1
ATOM 2331 C C . PRO A 1 295 ? -18.492 1.348 5.511 1.00 95.69 295 PRO A C 1
ATOM 2333 O O . PRO A 1 295 ? -18.056 1.402 4.356 1.00 95.69 295 PRO A O 1
ATOM 2336 N N . CYS A 1 296 ? -17.792 0.891 6.541 1.00 96.62 296 CYS A N 1
ATOM 2337 C CA . CYS A 1 296 ? -16.646 0.006 6.387 1.00 96.62 296 CYS A CA 1
ATOM 2338 C C . CYS A 1 296 ? -17.163 -1.435 6.255 1.00 96.62 296 CYS A C 1
ATOM 2340 O O . CYS A 1 296 ? -18.293 -1.723 6.645 1.00 96.62 296 CYS A O 1
ATOM 2342 N N . TYR A 1 297 ? -16.369 -2.342 5.700 1.00 97.88 297 TYR A N 1
ATOM 2343 C CA . TYR A 1 297 ? -16.748 -3.751 5.582 1.00 97.88 297 TYR A CA 1
ATOM 2344 C C . TYR A 1 297 ? -15.673 -4.627 6.201 1.00 97.88 297 TYR A C 1
ATOM 2346 O O . TYR A 1 297 ? -14.492 -4.406 5.948 1.00 97.88 297 TYR A O 1
ATOM 2354 N N . LEU A 1 298 ? -16.076 -5.626 6.982 1.00 97.19 298 LEU A N 1
ATOM 2355 C CA . LEU A 1 298 ? -15.199 -6.739 7.331 1.00 97.19 298 LEU A CA 1
ATOM 2356 C C . LEU A 1 298 ? -15.333 -7.784 6.234 1.00 97.19 298 LEU A C 1
ATOM 2358 O O . LEU A 1 298 ? -16.431 -8.288 5.984 1.00 97.19 298 LEU A O 1
ATOM 2362 N N . MET A 1 299 ? -14.227 -8.061 5.552 1.00 95.69 299 MET A N 1
ATOM 2363 C CA . MET A 1 299 ? -14.192 -8.986 4.428 1.00 95.69 299 MET A CA 1
ATOM 2364 C C . MET A 1 299 ? -13.274 -10.167 4.701 1.00 95.69 299 MET A C 1
ATOM 2366 O O . MET A 1 299 ? -12.239 -10.028 5.349 1.00 95.69 299 MET A O 1
ATOM 2370 N N . LYS A 1 300 ? -13.640 -11.312 4.139 1.00 93.56 300 LYS A N 1
ATOM 2371 C CA . LYS A 1 300 ? -12.824 -12.521 4.100 1.00 93.56 300 LYS A CA 1
ATOM 2372 C C . LYS A 1 300 ? -12.222 -12.684 2.710 1.00 93.56 300 LYS A C 1
ATOM 2374 O O . LYS A 1 300 ? -12.897 -12.423 1.711 1.00 93.56 300 LYS A O 1
ATOM 2379 N N . GLY A 1 301 ? -10.954 -13.079 2.641 1.00 92.44 301 GLY A N 1
ATOM 2380 C CA . GLY A 1 301 ? -10.276 -13.344 1.372 1.00 92.44 301 GLY A CA 1
ATOM 2381 C C . GLY A 1 301 ? -10.752 -14.651 0.749 1.00 92.44 301 GLY A C 1
ATOM 2382 O O . GLY A 1 301 ? -10.814 -15.675 1.424 1.00 92.44 301 GLY A O 1
ATOM 2383 N N . ILE A 1 302 ? -11.061 -14.632 -0.546 1.00 91.44 302 ILE A N 1
ATOM 2384 C CA . ILE A 1 302 ? -11.291 -15.849 -1.334 1.00 91.44 302 ILE A CA 1
ATOM 2385 C C . ILE A 1 302 ? -10.057 -16.044 -2.212 1.00 91.44 302 ILE A C 1
ATOM 2387 O O . ILE A 1 302 ? -9.688 -15.079 -2.883 1.00 91.44 302 ILE A O 1
ATOM 2391 N N . PRO A 1 303 ? -9.422 -17.234 -2.255 1.00 90.56 303 PRO A N 1
ATOM 2392 C CA . PRO A 1 303 ? -8.306 -17.498 -3.160 1.00 90.56 303 PRO A CA 1
ATOM 2393 C C . PRO A 1 303 ? -8.586 -16.955 -4.562 1.00 90.56 303 PRO A C 1
ATOM 2395 O O . PRO A 1 303 ? -9.589 -17.296 -5.196 1.00 90.56 303 PRO A O 1
ATOM 2398 N N . ASN A 1 304 ? -7.763 -15.997 -4.977 1.00 88.12 304 ASN A N 1
ATOM 2399 C CA . ASN A 1 304 ? -8.104 -15.133 -6.100 1.00 88.12 304 ASN A CA 1
ATOM 2400 C C . ASN A 1 304 ? -7.880 -15.820 -7.452 1.00 88.12 304 ASN A C 1
ATOM 2402 O O . ASN A 1 304 ? -7.208 -16.839 -7.561 1.00 88.12 304 ASN A O 1
ATOM 2406 N N . PHE A 1 305 ? -8.378 -15.181 -8.517 1.00 90.81 305 PHE A N 1
ATOM 2407 C CA . PHE A 1 305 ? -8.039 -15.526 -9.901 1.00 90.81 305 PHE A CA 1
ATOM 2408 C C . PHE A 1 305 ? -8.333 -16.992 -10.254 1.00 90.81 305 PHE A C 1
ATOM 2410 O O . PHE A 1 305 ? -7.498 -17.696 -10.830 1.00 90.81 305 PHE A O 1
ATOM 2417 N N . SER A 1 306 ? -9.569 -17.422 -9.970 1.00 88.25 306 SER A N 1
ATOM 2418 C CA . SER A 1 306 ? -10.144 -18.646 -10.537 1.00 88.25 306 SER A CA 1
ATOM 2419 C C . SER A 1 306 ? -9.967 -18.683 -12.061 1.00 88.25 306 SER A C 1
ATOM 2421 O O . SER A 1 306 ? -9.781 -17.648 -12.707 1.00 88.25 306 SER A O 1
ATOM 2423 N N . ASP A 1 307 ? -10.052 -19.865 -12.679 1.00 90.69 307 ASP A N 1
ATOM 2424 C CA . ASP A 1 307 ? -9.918 -19.960 -14.140 1.00 90.69 307 ASP A CA 1
ATOM 2425 C C . ASP A 1 307 ? -10.950 -19.091 -14.882 1.00 90.69 307 ASP A C 1
ATOM 2427 O O . ASP A 1 307 ? -10.633 -18.536 -15.936 1.00 90.69 307 ASP A O 1
ATOM 2431 N N . GLU A 1 308 ? -12.144 -18.914 -14.309 1.00 89.56 308 GLU A N 1
ATOM 2432 C CA . GLU A 1 308 ? -13.167 -17.995 -14.814 1.00 89.56 308 GLU A CA 1
ATOM 2433 C C . GLU A 1 308 ? -12.707 -16.532 -14.745 1.00 89.56 308 GLU A C 1
ATOM 2435 O O . GLU A 1 308 ? -12.722 -15.843 -15.767 1.00 89.56 308 GLU A O 1
ATOM 2440 N N . ALA A 1 309 ? -12.216 -16.076 -13.587 1.00 89.75 309 ALA A N 1
ATOM 2441 C CA . ALA A 1 309 ? -11.705 -14.716 -13.411 1.00 89.75 309 ALA A CA 1
ATOM 2442 C C . ALA A 1 309 ? -10.481 -14.434 -14.305 1.00 89.75 309 ALA A C 1
ATOM 2444 O O . ALA A 1 309 ? -10.375 -13.376 -14.923 1.00 89.75 309 ALA A O 1
ATOM 2445 N N . VAL A 1 310 ? -9.563 -15.395 -14.441 1.00 93.94 310 VAL A N 1
ATOM 2446 C CA . VAL A 1 310 ? -8.389 -15.288 -15.328 1.00 93.94 310 VAL A CA 1
ATOM 2447 C C . VAL A 1 310 ? -8.802 -15.098 -16.788 1.00 93.94 310 VAL A C 1
ATOM 2449 O O . VAL A 1 310 ? -8.165 -14.331 -17.521 1.00 93.94 310 VAL A O 1
ATOM 2452 N N . ASN A 1 311 ? -9.856 -15.792 -17.220 1.00 92.00 311 ASN A N 1
ATOM 2453 C CA . ASN A 1 311 ? -10.375 -15.689 -18.578 1.00 92.00 311 ASN A CA 1
ATOM 2454 C C . ASN A 1 311 ? -11.113 -14.363 -18.798 1.00 92.00 311 ASN A C 1
ATOM 2456 O O . ASN A 1 311 ? -10.827 -13.678 -19.779 1.00 92.00 311 ASN A O 1
ATOM 2460 N N . SER A 1 312 ? -11.999 -13.962 -17.880 1.00 91.06 312 SER A N 1
ATOM 2461 C CA . SER A 1 312 ? -12.773 -12.717 -18.005 1.00 91.06 312 SER A CA 1
ATOM 2462 C C . SER A 1 312 ? -11.884 -11.466 -17.994 1.00 91.06 312 SER A C 1
ATOM 2464 O O . SER A 1 312 ? -12.134 -10.516 -18.736 1.00 91.06 312 SER A O 1
ATOM 2466 N N . LEU A 1 313 ? -10.785 -11.495 -17.234 1.00 93.88 313 LEU A N 1
ATOM 2467 C CA . LEU A 1 313 ? -9.802 -10.411 -17.152 1.00 93.88 313 LEU A CA 1
ATOM 2468 C C . LEU A 1 313 ? -8.742 -10.449 -18.270 1.00 93.88 313 LEU A C 1
ATOM 2470 O O . LEU A 1 313 ? -7.874 -9.574 -18.334 1.00 93.88 313 LEU A O 1
ATOM 2474 N N . ASN A 1 314 ? -8.793 -11.436 -19.174 1.00 95.56 314 ASN A N 1
ATOM 2475 C CA . ASN A 1 314 ? -7.815 -11.643 -20.251 1.00 95.56 314 ASN A CA 1
ATOM 2476 C C . ASN A 1 314 ? -6.365 -11.785 -19.740 1.00 95.56 314 ASN A C 1
ATOM 2478 O O . ASN A 1 314 ? -5.411 -11.247 -20.318 1.00 95.56 314 ASN A O 1
ATOM 2482 N N . PHE A 1 315 ? -6.181 -12.489 -18.622 1.00 97.00 315 PHE A N 1
ATOM 2483 C CA . PHE A 1 315 ? -4.862 -12.693 -18.016 1.00 97.00 315 PHE A CA 1
ATOM 2484 C C . PHE A 1 315 ? -4.135 -13.906 -18.592 1.00 97.00 315 PHE A C 1
ATOM 2486 O O . PHE A 1 315 ? -2.912 -13.843 -18.738 1.00 97.00 315 PHE A O 1
ATOM 2493 N N . ARG A 1 316 ? -4.878 -14.947 -18.998 1.00 96.56 316 ARG A N 1
ATOM 2494 C CA . ARG A 1 316 ? -4.354 -16.262 -19.411 1.00 96.56 316 ARG A CA 1
ATOM 2495 C C . ARG A 1 316 ? -3.158 -16.188 -20.359 1.00 96.56 316 ARG A C 1
ATOM 2497 O O . ARG A 1 316 ? -2.061 -16.603 -20.010 1.00 96.56 316 ARG A O 1
ATOM 2504 N N . VAL A 1 317 ? -3.342 -15.555 -21.517 1.00 95.88 317 VAL A N 1
ATOM 2505 C CA . VAL A 1 317 ? -2.297 -15.465 -22.553 1.00 95.88 317 VAL A CA 1
ATOM 2506 C C . VAL A 1 317 ? -1.025 -14.792 -22.030 1.00 95.88 317 VAL A C 1
ATOM 2508 O O . VAL A 1 317 ? 0.083 -15.158 -22.415 1.00 95.88 317 VAL A O 1
ATOM 2511 N N . ARG A 1 318 ? -1.158 -13.776 -21.165 1.00 95.38 318 ARG A N 1
ATOM 2512 C CA . ARG A 1 318 ? -0.003 -13.029 -20.651 1.00 95.38 318 ARG A CA 1
ATOM 2513 C C . ARG A 1 318 ? 0.709 -13.772 -19.533 1.00 95.38 318 ARG A C 1
ATOM 2515 O O . ARG A 1 318 ? 1.934 -13.747 -19.536 1.00 95.38 318 ARG A O 1
ATOM 2522 N N . MET A 1 319 ? -0.025 -14.393 -18.608 1.00 95.81 319 MET A N 1
ATOM 2523 C CA . MET A 1 319 ? 0.599 -15.170 -17.534 1.00 95.81 319 MET A CA 1
ATOM 2524 C C . MET A 1 319 ? 1.336 -16.385 -18.103 1.00 95.81 319 MET A C 1
ATOM 2526 O O . MET A 1 319 ? 2.508 -16.540 -17.787 1.00 95.81 319 MET A O 1
ATOM 2530 N N . GLU A 1 320 ? 0.730 -17.116 -19.048 1.00 96.25 320 GLU A N 1
ATOM 2531 C CA . GLU A 1 320 ? 1.345 -18.289 -19.693 1.00 96.25 320 GLU A CA 1
ATOM 2532 C C . GLU A 1 320 ? 2.600 -17.930 -20.491 1.00 96.25 320 GLU A C 1
ATOM 2534 O O . GLU A 1 320 ? 3.649 -18.557 -20.363 1.00 96.25 320 GLU A O 1
ATOM 2539 N N . ARG A 1 321 ? 2.547 -16.846 -21.272 1.00 96.00 321 ARG A N 1
ATOM 2540 C CA . ARG A 1 321 ? 3.707 -16.385 -22.050 1.00 96.00 321 ARG A CA 1
ATOM 2541 C C . ARG A 1 321 ? 4.923 -16.046 -21.179 1.00 96.00 321 ARG A C 1
ATOM 2543 O O . ARG A 1 321 ? 6.042 -16.063 -21.688 1.00 96.00 321 ARG A O 1
ATOM 2550 N N . PHE A 1 322 ? 4.716 -15.664 -19.920 1.00 95.19 322 PHE A N 1
ATOM 2551 C CA . PHE A 1 322 ? 5.788 -15.220 -19.029 1.00 95.19 322 PHE A CA 1
ATOM 2552 C C . PHE A 1 322 ? 6.032 -16.146 -17.834 1.00 95.19 322 PHE A C 1
ATOM 2554 O O . PHE A 1 322 ? 6.836 -15.773 -16.983 1.00 95.19 322 PHE A O 1
ATOM 2561 N N . GLY A 1 323 ? 5.381 -17.312 -17.767 1.00 95.38 323 GLY A N 1
ATOM 2562 C CA . GLY A 1 323 ? 5.545 -18.252 -16.655 1.00 95.38 323 GLY A CA 1
ATOM 2563 C C . GLY A 1 323 ? 5.110 -17.665 -15.307 1.00 95.38 323 GLY A C 1
ATOM 2564 O O . GLY A 1 323 ? 5.818 -17.810 -14.315 1.00 95.38 323 GLY A O 1
ATOM 2565 N N . LEU A 1 324 ? 4.013 -16.901 -15.279 1.00 95.75 324 LEU A N 1
ATOM 2566 C CA . LEU A 1 324 ? 3.518 -16.206 -14.081 1.00 95.75 324 LEU A CA 1
ATOM 2567 C C . LEU A 1 324 ? 2.290 -16.876 -13.457 1.00 95.75 324 LEU A C 1
ATOM 2569 O O . LEU A 1 324 ? 1.649 -16.282 -12.593 1.00 95.75 324 LEU A O 1
ATOM 2573 N N . GLU A 1 325 ? 1.922 -18.073 -13.896 1.00 94.56 325 GLU A N 1
ATOM 2574 C CA . GLU A 1 325 ? 0.655 -18.708 -13.551 1.00 94.56 325 GLU A CA 1
ATOM 2575 C C . GLU A 1 325 ? 0.481 -18.878 -12.049 1.00 94.56 325 GLU A C 1
ATOM 2577 O O . GLU A 1 325 ? -0.519 -18.411 -11.503 1.00 94.56 325 GLU A O 1
ATOM 2582 N N . ASP A 1 326 ? 1.478 -19.450 -11.376 1.00 92.38 326 ASP A N 1
ATOM 2583 C CA . ASP A 1 326 ? 1.437 -19.650 -9.929 1.00 92.38 326 ASP A CA 1
ATOM 2584 C C . ASP A 1 326 ? 1.399 -18.314 -9.181 1.00 92.38 326 ASP A C 1
ATOM 2586 O O . ASP A 1 326 ? 0.667 -18.164 -8.207 1.00 92.38 326 ASP A O 1
ATOM 2590 N N . ARG A 1 327 ? 2.128 -17.301 -9.665 1.00 93.62 327 ARG A N 1
ATOM 2591 C CA . ARG A 1 327 ? 2.139 -15.963 -9.056 1.00 93.62 327 ARG A CA 1
ATOM 2592 C C . ARG A 1 327 ? 0.780 -15.268 -9.162 1.00 93.62 327 ARG A C 1
ATOM 2594 O O . ARG A 1 327 ? 0.394 -14.560 -8.235 1.00 93.62 327 ARG A O 1
ATOM 2601 N N . ILE A 1 328 ? 0.083 -15.425 -10.288 1.00 94.69 328 ILE A N 1
ATOM 2602 C CA . ILE A 1 328 ? -1.238 -14.821 -10.498 1.00 94.69 328 ILE A CA 1
ATOM 2603 C C . ILE A 1 328 ? -2.317 -15.613 -9.760 1.00 94.69 328 ILE A C 1
ATOM 2605 O O . ILE A 1 328 ? -3.118 -15.003 -9.065 1.00 94.69 328 ILE A O 1
ATOM 2609 N N . LYS A 1 329 ? -2.332 -16.947 -9.852 1.00 91.62 329 LYS A N 1
ATOM 2610 C CA . LYS A 1 329 ? -3.350 -17.776 -9.185 1.00 91.62 329 LYS A CA 1
ATOM 2611 C C . LYS A 1 329 ? -3.247 -17.752 -7.660 1.00 91.62 329 LYS A C 1
ATOM 2613 O O . LYS A 1 329 ? -4.265 -17.850 -6.996 1.00 91.62 329 LYS A O 1
ATOM 2618 N N . ASN A 1 330 ? -2.049 -17.552 -7.114 1.00 90.94 330 ASN A N 1
ATOM 2619 C CA . ASN A 1 330 ? -1.829 -17.390 -5.674 1.00 90.94 330 ASN A CA 1
ATOM 2620 C C . ASN A 1 330 ? -1.585 -15.917 -5.319 1.00 90.94 330 ASN A C 1
ATOM 2622 O O . ASN A 1 330 ? -0.724 -15.586 -4.509 1.00 90.94 330 ASN A O 1
ATOM 2626 N N . ALA A 1 331 ? -2.249 -14.981 -6.001 1.00 93.12 331 ALA A N 1
ATOM 2627 C CA . ALA A 1 331 ? -2.054 -13.569 -5.697 1.00 93.12 331 ALA A CA 1
ATOM 2628 C C . ALA A 1 331 ? -2.673 -13.170 -4.349 1.00 93.12 331 ALA A C 1
ATOM 2630 O O . ALA A 1 331 ? -2.108 -12.294 -3.690 1.00 93.12 331 ALA A O 1
ATOM 2631 N N . ASP A 1 332 ? -3.802 -13.791 -3.991 1.00 93.88 332 ASP A N 1
ATOM 2632 C CA . ASP A 1 332 ? -4.506 -13.668 -2.711 1.00 93.88 332 ASP A CA 1
ATOM 2633 C C . ASP A 1 332 ? -4.522 -12.240 -2.169 1.00 93.88 332 ASP A C 1
ATOM 2635 O O . ASP A 1 332 ? -3.956 -11.947 -1.117 1.00 93.88 332 ASP A O 1
ATOM 2639 N N . ILE A 1 333 ? -5.126 -11.339 -2.945 1.00 95.25 333 ILE A N 1
ATOM 2640 C CA . ILE A 1 333 ? -5.160 -9.901 -2.733 1.00 95.25 333 ILE A CA 1
ATOM 2641 C C . ILE A 1 333 ? -6.580 -9.379 -2.459 1.00 95.25 333 ILE A C 1
ATOM 2643 O O . ILE A 1 333 ? -7.555 -9.738 -3.113 1.00 95.25 333 ILE A O 1
ATOM 2647 N N . LEU A 1 334 ? -6.697 -8.465 -1.499 1.00 96.50 334 LEU A N 1
ATOM 2648 C CA . LEU A 1 334 ? -7.927 -7.724 -1.211 1.00 96.50 334 LEU A CA 1
ATOM 2649 C C . LEU A 1 334 ? -7.656 -6.215 -1.213 1.00 96.50 334 LEU A C 1
ATOM 2651 O O . LEU A 1 334 ? -6.541 -5.794 -0.886 1.00 96.50 334 LEU A O 1
ATOM 2655 N N . PRO A 1 335 ? -8.649 -5.375 -1.554 1.00 97.50 335 PRO A N 1
ATOM 2656 C CA . PRO A 1 335 ? -8.522 -3.938 -1.351 1.00 97.50 335 PRO A CA 1
ATOM 2657 C C . PRO A 1 335 ? -8.438 -3.625 0.147 1.00 97.50 335 PRO A C 1
ATOM 2659 O O . PRO A 1 335 ? -8.991 -4.349 0.970 1.00 97.50 335 PRO A O 1
ATOM 2662 N N . HIS A 1 336 ? -7.797 -2.514 0.504 1.00 96.62 336 HIS A N 1
ATOM 2663 C CA . HIS A 1 336 ? -7.822 -2.018 1.888 1.00 96.62 336 HIS A CA 1
ATOM 2664 C C . HIS A 1 336 ? -8.843 -0.895 2.095 1.00 96.62 336 HIS A C 1
ATOM 2666 O O . HIS A 1 336 ? -9.204 -0.576 3.228 1.00 96.62 336 HIS A O 1
ATOM 2672 N N . GLY A 1 337 ? -9.287 -0.253 1.011 1.00 96.25 337 GLY A N 1
ATOM 2673 C CA . GLY A 1 337 ? -10.211 0.861 1.119 1.00 96.25 337 GLY A CA 1
ATOM 2674 C C . GLY A 1 337 ? -10.798 1.344 -0.198 1.00 96.25 337 GLY A C 1
ATOM 2675 O O . GLY A 1 337 ? -10.770 0.652 -1.205 1.00 96.25 337 GLY A O 1
ATOM 2676 N N . GLY A 1 338 ? -11.370 2.548 -0.200 1.00 95.06 338 GLY A N 1
ATOM 2677 C CA . GLY A 1 338 ? -12.142 3.051 -1.347 1.00 95.06 338 GLY A CA 1
ATOM 2678 C C . GLY A 1 338 ? -11.325 3.522 -2.559 1.00 95.06 338 GLY A C 1
ATOM 2679 O O . GLY A 1 338 ? -11.903 3.732 -3.626 1.00 95.06 338 GLY A O 1
ATOM 2680 N N . GLY A 1 339 ? -10.013 3.733 -2.411 1.00 95.62 339 GLY A N 1
ATOM 2681 C CA . GLY A 1 339 ? -9.157 4.329 -3.445 1.00 95.62 339 GLY A CA 1
ATOM 2682 C C . GLY A 1 339 ? -9.582 5.748 -3.868 1.00 95.62 339 GLY A C 1
ATOM 2683 O O . GLY A 1 339 ? -10.659 6.235 -3.519 1.00 95.62 339 GLY A O 1
ATOM 2684 N N . TYR A 1 340 ? -8.729 6.440 -4.624 1.00 96.56 340 TYR A N 1
ATOM 2685 C CA . TYR A 1 340 ? -9.061 7.765 -5.159 1.00 96.56 340 TYR A CA 1
ATOM 2686 C C . TYR A 1 340 ? -9.657 7.653 -6.555 1.00 96.56 340 TYR A C 1
ATOM 2688 O O . TYR A 1 340 ? -9.393 6.699 -7.274 1.00 96.56 340 TYR A O 1
ATOM 2696 N N . VAL A 1 341 ? -10.409 8.669 -6.957 1.00 97.06 341 VAL A N 1
ATOM 2697 C CA . VAL A 1 341 ? -10.820 8.909 -8.341 1.00 97.06 341 VAL A CA 1
ATOM 2698 C C . VAL A 1 341 ? -10.740 10.404 -8.626 1.00 97.06 341 VAL A C 1
ATOM 2700 O O . VAL A 1 341 ? -10.929 11.221 -7.722 1.00 97.06 341 VAL A O 1
ATOM 2703 N N . PHE A 1 342 ? -10.472 10.771 -9.878 1.00 96.56 342 PHE A N 1
ATOM 2704 C CA . PHE A 1 342 ? -10.518 12.155 -10.350 1.00 96.56 342 PHE A CA 1
ATOM 2705 C C . PHE A 1 342 ? -11.704 12.309 -11.308 1.00 96.56 342 PHE A C 1
ATOM 2707 O O . PHE A 1 342 ? -11.534 12.071 -12.505 1.00 96.56 342 PHE A O 1
ATOM 2714 N N . PRO A 1 343 ? -12.909 12.673 -10.820 1.00 93.50 343 PRO A N 1
ATOM 2715 C CA . PRO A 1 343 ? -14.116 12.703 -11.653 1.00 93.50 343 PRO A CA 1
ATOM 2716 C C . PRO A 1 343 ? -14.031 13.687 -12.823 1.00 93.50 343 PRO A C 1
ATOM 2718 O O . PRO A 1 343 ? -14.722 13.528 -13.821 1.00 93.50 343 PRO A O 1
ATOM 2721 N N . HIS A 1 344 ? -13.183 14.708 -12.695 1.00 93.12 344 HIS A N 1
ATOM 2722 C CA . HIS A 1 344 ? -12.983 15.726 -13.717 1.00 93.12 344 HIS A CA 1
ATOM 2723 C C . HIS A 1 344 ? -12.014 15.294 -14.827 1.00 93.12 344 HIS A C 1
ATOM 2725 O O . HIS A 1 344 ? -11.958 15.980 -15.840 1.00 93.12 344 HIS A O 1
ATOM 2731 N N . ILE A 1 345 ? -11.265 14.195 -14.662 1.00 95.25 345 ILE A N 1
ATOM 2732 C CA . ILE A 1 345 ? -10.331 13.674 -15.671 1.00 95.25 345 ILE A CA 1
ATOM 2733 C C . ILE A 1 345 ? -11.028 12.584 -16.484 1.00 95.25 345 ILE A C 1
ATOM 2735 O O . ILE A 1 345 ? -11.414 11.556 -15.927 1.00 95.25 345 ILE A O 1
ATOM 2739 N N . VAL A 1 346 ? -11.136 12.775 -17.800 1.00 93.38 346 VAL A N 1
ATOM 2740 C CA . VAL A 1 346 ? -11.797 11.813 -18.704 1.00 93.38 346 VAL A CA 1
ATOM 2741 C C . VAL A 1 346 ? -10.811 10.969 -19.508 1.00 93.38 346 VAL A C 1
ATOM 2743 O O . VAL A 1 346 ? -11.079 9.796 -19.774 1.00 93.38 346 VAL A O 1
ATOM 2746 N N . ALA A 1 347 ? -9.648 11.525 -19.847 1.00 92.50 347 ALA A N 1
ATOM 2747 C CA . ALA A 1 347 ? -8.609 10.828 -20.593 1.00 92.50 347 ALA A CA 1
ATOM 2748 C C . ALA A 1 347 ? -7.208 11.310 -20.201 1.00 92.50 347 ALA A C 1
ATOM 2750 O O . ALA A 1 347 ? -7.035 12.368 -19.601 1.00 92.50 347 ALA A O 1
ATOM 2751 N N . ILE A 1 348 ? -6.211 10.493 -20.536 1.00 94.00 348 ILE A N 1
ATOM 2752 C CA . ILE A 1 348 ? -4.786 10.764 -20.320 1.00 94.00 348 ILE A CA 1
ATOM 2753 C C . ILE A 1 348 ? -4.123 10.610 -21.696 1.00 94.00 348 ILE A C 1
ATOM 2755 O O . ILE A 1 348 ? -3.600 9.533 -21.994 1.00 94.00 348 ILE A O 1
ATOM 2759 N N . PRO A 1 349 ? -4.263 11.602 -22.595 1.00 88.56 349 PRO A N 1
ATOM 2760 C CA . PRO A 1 349 ? -3.808 11.477 -23.977 1.00 88.56 349 PRO A CA 1
ATOM 2761 C C . PRO A 1 349 ? -2.291 11.340 -24.089 1.00 88.56 349 PRO A C 1
ATOM 2763 O O . PRO A 1 349 ? -1.805 10.645 -24.980 1.00 88.56 349 PRO A O 1
ATOM 2766 N N . GLU A 1 350 ? -1.543 11.989 -23.195 1.00 91.50 350 GLU A N 1
ATOM 2767 C CA . GLU A 1 350 ? -0.105 12.141 -23.368 1.00 91.50 350 GLU A CA 1
ATOM 2768 C C . GLU A 1 350 ? 0.653 12.193 -22.040 1.00 91.50 350 GLU A C 1
ATOM 2770 O O . GLU A 1 350 ? 0.154 12.662 -21.013 1.00 91.50 350 GLU A O 1
ATOM 2775 N N . ILE A 1 351 ? 1.891 11.705 -22.082 1.00 93.06 351 ILE A N 1
ATOM 2776 C CA . ILE A 1 351 ? 2.861 11.794 -20.995 1.00 93.06 351 ILE A CA 1
ATOM 2777 C C . ILE A 1 351 ? 4.114 12.427 -21.583 1.00 93.06 351 ILE A C 1
ATOM 2779 O O . ILE A 1 351 ? 4.711 11.875 -22.508 1.00 93.06 351 ILE A O 1
ATOM 2783 N N . PHE A 1 352 ? 4.512 13.567 -21.034 1.00 90.94 352 PHE A N 1
ATOM 2784 C CA . PHE A 1 352 ? 5.725 14.266 -21.429 1.00 90.94 352 PHE A CA 1
ATOM 2785 C C . PHE A 1 352 ? 6.863 13.930 -20.489 1.00 90.94 352 PHE A C 1
ATOM 2787 O O . PHE A 1 352 ? 6.670 13.769 -19.281 1.00 90.94 352 PHE A O 1
ATOM 2794 N N . GLU A 1 353 ? 8.068 13.897 -21.041 1.00 88.88 353 GLU A N 1
ATOM 2795 C CA . GLU A 1 353 ? 9.278 13.696 -20.265 1.00 88.88 353 GLU A CA 1
ATOM 2796 C C . GLU A 1 353 ? 10.285 14.792 -20.532 1.00 88.88 353 GLU A C 1
ATOM 2798 O O . GLU A 1 353 ? 10.518 15.180 -21.676 1.00 88.88 353 GLU A O 1
ATOM 2803 N N . THR A 1 354 ? 10.873 15.305 -19.458 1.00 87.31 354 THR A N 1
ATOM 2804 C CA . THR A 1 354 ? 11.906 16.333 -19.553 1.00 87.31 354 THR A CA 1
ATOM 2805 C C . THR A 1 354 ? 13.283 15.703 -19.743 1.00 87.31 354 THR A C 1
ATOM 2807 O O . THR A 1 354 ? 13.484 14.509 -19.517 1.00 87.31 354 THR A O 1
ATOM 2810 N N . VAL A 1 355 ? 14.267 16.531 -20.105 1.00 79.56 355 VAL A N 1
ATOM 2811 C CA . VAL A 1 355 ? 15.684 16.129 -20.179 1.00 79.56 355 VAL A CA 1
ATOM 2812 C C . VAL A 1 355 ? 16.185 15.577 -18.834 1.00 79.56 355 VAL A C 1
ATOM 2814 O O . VAL A 1 355 ? 16.993 14.656 -18.808 1.00 79.56 355 VAL A O 1
ATOM 2817 N N . GLU A 1 356 ? 15.636 16.067 -17.719 1.00 82.94 356 GLU A N 1
ATOM 2818 C CA . GLU A 1 356 ? 15.908 15.583 -16.356 1.00 82.94 356 GLU A CA 1
ATOM 2819 C C . GLU A 1 356 ? 15.149 14.290 -15.995 1.00 82.94 356 GLU A C 1
ATOM 2821 O O . GLU A 1 356 ? 15.067 13.927 -14.824 1.00 82.94 356 GLU A O 1
ATOM 2826 N N . LYS A 1 357 ? 14.538 13.603 -16.970 1.00 86.75 357 LYS A N 1
ATOM 2827 C CA . LYS A 1 357 ? 13.739 12.380 -16.770 1.00 86.75 357 LYS A CA 1
ATOM 2828 C C . LYS A 1 357 ? 12.534 12.570 -15.826 1.00 86.75 357 LYS A C 1
ATOM 2830 O O . LYS A 1 357 ? 12.035 11.602 -15.251 1.00 86.75 357 LYS A O 1
ATOM 2835 N N . ARG A 1 358 ? 12.021 13.801 -15.683 1.00 89.94 358 ARG A N 1
ATOM 2836 C CA . ARG A 1 358 ? 10.753 14.064 -14.974 1.00 89.94 358 ARG A CA 1
ATOM 2837 C C . ARG A 1 358 ? 9.570 13.746 -15.874 1.00 89.94 358 ARG A C 1
ATOM 2839 O O . ARG A 1 358 ? 9.653 13.978 -17.075 1.00 89.94 358 ARG A O 1
ATOM 2846 N N . ARG A 1 359 ? 8.466 13.274 -15.290 1.00 93.69 359 ARG A N 1
ATOM 2847 C CA . ARG A 1 359 ? 7.245 12.884 -16.013 1.00 93.69 359 ARG A CA 1
ATOM 2848 C C . ARG A 1 359 ? 6.107 13.859 -15.732 1.00 93.69 359 ARG A C 1
ATOM 2850 O O . ARG A 1 359 ? 5.780 14.081 -14.571 1.00 93.69 359 ARG A O 1
ATOM 2857 N N . TYR A 1 360 ? 5.484 14.379 -16.785 1.00 95.56 360 TYR A N 1
ATOM 2858 C CA . TYR A 1 360 ? 4.276 15.200 -16.718 1.00 95.56 360 TYR A CA 1
ATOM 2859 C C . TYR A 1 360 ? 3.126 14.484 -17.417 1.00 95.56 360 TYR A C 1
ATOM 2861 O O . TYR A 1 360 ? 3.277 13.987 -18.528 1.00 95.56 360 TYR A O 1
ATOM 2869 N N . PHE A 1 361 ? 1.971 14.451 -16.770 1.00 95.94 361 PHE A N 1
ATOM 2870 C CA . PHE A 1 361 ? 0.758 13.831 -17.282 1.00 95.94 361 PHE A CA 1
ATOM 2871 C C . PHE A 1 361 ? -0.128 14.921 -17.866 1.00 95.94 361 PHE A C 1
ATOM 2873 O O . PHE A 1 361 ? -0.538 15.823 -17.136 1.00 95.94 361 PHE A O 1
ATOM 2880 N N . SER A 1 362 ? -0.405 14.835 -19.165 1.00 95.69 362 SER A N 1
ATOM 2881 C CA . SER A 1 362 ? -1.431 15.640 -19.819 1.00 95.69 362 SER A CA 1
ATOM 2882 C C . SER A 1 362 ? -2.754 14.908 -19.713 1.00 95.69 362 SER A C 1
ATOM 2884 O O . SER A 1 362 ? -2.835 13.729 -20.070 1.00 95.69 362 SER A O 1
ATOM 2886 N N . VAL A 1 363 ? -3.780 15.580 -19.205 1.00 95.62 363 VAL A N 1
ATOM 2887 C CA . VAL A 1 363 ? -5.106 14.992 -19.034 1.00 95.62 363 VAL A CA 1
ATOM 2888 C C . VAL A 1 363 ? -6.192 15.877 -19.618 1.00 95.62 363 VAL A C 1
ATOM 2890 O O . VAL A 1 363 ? -6.163 17.104 -19.482 1.00 95.62 363 VAL A O 1
ATOM 2893 N N . ASP A 1 364 ? -7.178 15.223 -20.221 1.00 94.12 364 ASP A N 1
ATOM 2894 C CA . ASP A 1 364 ? -8.377 15.877 -20.723 1.00 94.12 364 ASP A CA 1
ATOM 2895 C C . ASP A 1 364 ? -9.386 16.034 -19.592 1.00 94.12 364 ASP A C 1
ATOM 2897 O O . ASP A 1 364 ? -9.638 15.104 -18.811 1.00 94.12 364 ASP A O 1
ATOM 2901 N N . LEU A 1 365 ? -9.979 17.223 -19.524 1.00 93.69 365 LEU A N 1
ATOM 2902 C CA . LEU A 1 365 ? -10.978 17.569 -18.527 1.00 93.69 365 LEU A CA 1
ATOM 2903 C C . LEU A 1 365 ? -12.391 17.315 -19.054 1.00 93.69 365 LEU A C 1
ATOM 2905 O O . LEU A 1 365 ? -12.686 17.546 -20.225 1.00 93.69 365 LEU A O 1
ATOM 2909 N N . GLY A 1 366 ? -13.301 16.904 -18.171 1.00 88.06 366 GLY A N 1
ATOM 2910 C CA . GLY A 1 366 ? -14.694 16.610 -18.525 1.00 88.06 366 GLY A CA 1
ATOM 2911 C C . GLY A 1 366 ? -15.488 17.804 -19.069 1.00 88.06 366 GLY A C 1
ATOM 2912 O O . GLY A 1 366 ? -16.518 17.608 -19.705 1.00 88.06 366 GLY A O 1
ATOM 2913 N N . THR A 1 367 ? -15.009 19.037 -18.870 1.00 85.25 367 THR A N 1
ATOM 2914 C CA . THR A 1 367 ? -15.595 20.249 -19.468 1.00 85.25 367 THR A CA 1
ATOM 2915 C C . THR A 1 367 ? -15.334 20.360 -20.972 1.00 85.25 367 THR A C 1
ATOM 2917 O O . THR A 1 367 ? -15.976 21.174 -21.631 1.00 85.25 367 THR A O 1
ATOM 2920 N N . GLY A 1 368 ? -14.377 19.596 -21.514 1.00 79.75 368 GLY A N 1
ATOM 2921 C CA . GLY A 1 368 ? -13.937 19.684 -22.909 1.00 79.75 368 GLY A CA 1
ATOM 2922 C C . GLY A 1 368 ? -13.152 20.957 -23.249 1.00 79.75 368 GLY A C 1
ATOM 2923 O O . GLY A 1 368 ? -12.796 21.159 -24.408 1.00 79.75 368 GLY A O 1
ATOM 2924 N N . ILE A 1 369 ? -12.876 21.822 -22.265 1.00 81.75 369 ILE A N 1
ATOM 2925 C CA . ILE A 1 369 ? -12.135 23.074 -22.448 1.00 81.75 369 ILE A CA 1
ATOM 2926 C C . ILE A 1 369 ? -10.793 22.966 -21.724 1.00 81.75 369 ILE A C 1
ATOM 2928 O O . ILE A 1 369 ? -10.740 22.982 -20.494 1.00 81.75 369 ILE A O 1
ATOM 2932 N N . GLY A 1 370 ? -9.716 22.922 -22.509 1.00 84.31 370 GLY A N 1
ATOM 2933 C CA . GLY A 1 370 ? -8.339 22.878 -22.022 1.00 84.31 370 GLY A CA 1
ATOM 2934 C C . GLY A 1 370 ? -7.876 21.494 -21.557 1.00 84.31 370 GLY A C 1
ATOM 2935 O O . GLY A 1 370 ? -8.647 20.541 -21.475 1.00 84.31 370 GLY A O 1
ATOM 2936 N N . SER A 1 371 ? -6.585 21.412 -21.247 1.00 90.25 371 SER A N 1
ATOM 2937 C CA . SER A 1 371 ? -5.921 20.239 -20.674 1.00 90.25 371 SER A CA 1
ATOM 2938 C C . SER A 1 371 ? -5.264 20.625 -19.354 1.00 90.25 371 SER A C 1
ATOM 2940 O O . SER A 1 371 ? -4.725 21.728 -19.230 1.00 90.25 371 SER A O 1
ATOM 2942 N N . LEU A 1 372 ? -5.246 19.711 -18.390 1.00 93.81 372 LEU A N 1
ATOM 2943 C CA . LEU A 1 372 ? -4.447 19.870 -17.179 1.00 93.81 372 LEU A CA 1
ATOM 2944 C C . LEU A 1 372 ? -3.124 19.118 -17.353 1.00 93.81 372 LEU A C 1
ATOM 2946 O O . LEU A 1 372 ? -3.117 17.964 -17.770 1.00 93.81 372 LEU A O 1
ATOM 2950 N N . MET A 1 373 ? -2.010 19.763 -17.014 1.00 94.88 373 MET A N 1
ATOM 2951 C CA . MET A 1 373 ? -0.688 19.135 -17.001 1.00 94.88 373 MET A CA 1
ATOM 2952 C C . MET A 1 373 ? -0.124 19.156 -15.586 1.00 94.88 373 MET A C 1
ATOM 2954 O O . MET A 1 373 ? -0.110 20.204 -14.942 1.00 94.88 373 MET A O 1
ATOM 2958 N N . PHE A 1 374 ? 0.350 18.013 -15.093 1.00 95.50 374 PHE A N 1
ATOM 2959 C CA . PHE A 1 374 ? 0.906 17.917 -13.742 1.00 95.50 374 PHE A CA 1
ATOM 2960 C C . PHE A 1 374 ? 2.028 16.881 -13.643 1.00 95.50 374 PHE A C 1
ATOM 2962 O O . PHE A 1 374 ? 1.995 15.851 -14.310 1.00 95.50 374 PHE A O 1
ATOM 2969 N N . GLU A 1 375 ? 3.013 17.134 -12.778 1.00 95.19 375 GLU A N 1
ATOM 2970 C CA . GLU A 1 375 ? 4.084 16.170 -12.462 1.00 95.19 375 GLU A CA 1
ATOM 2971 C C . GLU A 1 375 ? 3.613 15.135 -11.425 1.00 95.19 375 GLU A C 1
ATOM 2973 O O . GLU A 1 375 ? 3.869 13.936 -11.543 1.00 95.19 375 GLU A O 1
ATOM 2978 N N . SER A 1 376 ? 2.889 15.596 -10.398 1.00 95.31 376 SER A N 1
ATOM 2979 C CA . SER A 1 376 ? 2.433 14.775 -9.276 1.00 95.31 376 SER A CA 1
ATOM 2980 C C . SER A 1 376 ? 0.939 14.967 -9.009 1.00 95.31 376 SER A C 1
ATOM 2982 O O . SER A 1 376 ? 0.470 16.106 -8.991 1.00 95.31 376 SER A O 1
ATOM 2984 N N . PRO A 1 377 ? 0.190 13.885 -8.724 1.00 95.12 377 PRO A N 1
ATOM 2985 C CA . PRO A 1 377 ? -1.226 13.964 -8.389 1.00 95.12 377 PRO A CA 1
ATOM 2986 C C . PRO A 1 377 ? -1.487 14.451 -6.953 1.00 95.12 377 PRO A C 1
ATOM 2988 O O . PRO A 1 377 ? -2.641 14.499 -6.535 1.00 95.12 377 PRO A O 1
ATOM 2991 N N . ARG A 1 378 ? -0.445 14.773 -6.165 1.00 94.38 378 ARG A N 1
ATOM 2992 C CA . ARG A 1 378 ? -0.572 15.109 -4.736 1.00 94.38 378 ARG A CA 1
ATOM 2993 C C . ARG A 1 378 ? -1.576 16.232 -4.477 1.00 94.38 378 ARG A C 1
ATOM 2995 O O . ARG A 1 378 ? -2.368 16.095 -3.547 1.00 94.38 378 ARG A O 1
ATOM 3002 N N . GLU A 1 379 ? -1.551 17.283 -5.288 1.00 91.56 379 GLU A N 1
ATOM 3003 C CA . GLU A 1 379 ? -2.386 18.482 -5.115 1.00 91.56 379 GLU A CA 1
ATOM 3004 C C . GLU A 1 379 ? -3.684 18.444 -5.939 1.00 91.56 379 GLU A C 1
ATOM 3006 O O . GLU A 1 379 ? -4.466 19.391 -5.922 1.00 91.56 379 GLU A O 1
ATOM 3011 N N . LEU A 1 380 ? -3.942 17.350 -6.664 1.00 94.50 380 LEU A N 1
ATOM 3012 C CA . LEU A 1 380 ? -5.177 17.205 -7.428 1.00 94.50 380 LEU A CA 1
ATOM 3013 C C . LEU A 1 380 ? -6.362 16.941 -6.497 1.00 94.50 380 LEU A C 1
ATOM 3015 O O . LEU A 1 380 ? -6.285 16.119 -5.582 1.00 94.50 380 LEU A O 1
ATOM 3019 N N . GLN A 1 381 ? -7.488 17.597 -6.774 1.00 93.69 381 GLN A N 1
ATOM 3020 C CA . GLN A 1 381 ? -8.741 17.340 -6.067 1.00 93.69 381 GLN A CA 1
ATOM 3021 C C . GLN A 1 381 ? -9.291 15.965 -6.441 1.00 93.69 381 GLN A C 1
ATOM 3023 O O . GLN A 1 381 ? -9.532 15.687 -7.612 1.00 93.69 381 GLN A O 1
ATOM 3028 N N . PHE A 1 382 ? -9.544 15.114 -5.455 1.00 94.50 382 PHE A N 1
ATOM 3029 C CA . PHE A 1 382 ? -10.033 13.755 -5.672 1.00 94.50 382 PHE A CA 1
ATOM 3030 C C . PHE A 1 382 ? -11.347 13.500 -4.934 1.00 94.50 382 PHE A C 1
ATOM 3032 O O . PHE A 1 382 ? -11.710 14.203 -3.993 1.00 94.50 382 PHE A O 1
ATOM 3039 N N . ALA A 1 383 ? -12.030 12.438 -5.346 1.00 95.00 383 ALA A N 1
ATOM 3040 C CA . ALA A 1 383 ? -13.088 11.791 -4.583 1.00 95.00 383 ALA A CA 1
ATOM 3041 C C . ALA A 1 383 ? -12.666 10.358 -4.219 1.00 95.00 383 ALA A C 1
ATOM 3043 O O . ALA A 1 383 ? -11.636 9.868 -4.683 1.00 95.00 383 ALA A O 1
ATOM 3044 N N . TYR A 1 384 ? -13.470 9.683 -3.399 1.00 94.56 384 TYR A N 1
ATOM 3045 C CA . TYR A 1 384 ? -13.341 8.246 -3.148 1.00 94.56 384 TYR A CA 1
ATOM 3046 C C . TYR A 1 384 ? -14.374 7.481 -3.971 1.00 94.56 384 TYR A C 1
ATOM 3048 O O . TYR A 1 384 ? -15.500 7.955 -4.127 1.00 94.56 384 TYR A O 1
ATOM 3056 N N . ARG A 1 385 ? -14.022 6.284 -4.456 1.00 95.88 385 ARG A N 1
ATOM 3057 C CA . ARG A 1 385 ? -14.939 5.449 -5.262 1.00 95.88 385 ARG A CA 1
ATOM 3058 C C . ARG A 1 385 ? -16.075 4.839 -4.442 1.00 95.88 385 ARG A C 1
ATOM 3060 O O . ARG A 1 385 ? -17.087 4.420 -4.997 1.00 95.88 385 ARG A O 1
ATOM 3067 N N . GLY A 1 386 ? -15.912 4.794 -3.120 1.00 94.75 386 GLY A N 1
ATOM 3068 C CA . GLY A 1 386 ? -16.921 4.288 -2.198 1.00 94.75 386 GLY A CA 1
ATOM 3069 C C . GLY A 1 386 ? -17.226 2.808 -2.432 1.00 94.75 386 GLY A C 1
ATOM 3070 O O . GLY A 1 386 ? -16.322 2.008 -2.669 1.00 94.75 386 GLY A O 1
ATOM 3071 N N . ARG A 1 387 ? -18.512 2.446 -2.356 1.00 96.38 387 ARG A N 1
ATOM 3072 C CA . ARG A 1 387 ? -18.978 1.047 -2.374 1.00 96.38 387 ARG A CA 1
ATOM 3073 C C . ARG A 1 387 ? -18.639 0.292 -3.661 1.00 96.38 387 ARG A C 1
ATOM 3075 O O . ARG A 1 387 ? -18.594 -0.931 -3.628 1.00 96.38 387 ARG A O 1
ATOM 3082 N N . ASN A 1 388 ? -18.343 0.995 -4.756 1.00 97.25 388 ASN A N 1
ATOM 3083 C CA . ASN A 1 388 ? -17.994 0.371 -6.033 1.00 97.25 388 ASN A CA 1
ATOM 3084 C C . ASN A 1 388 ? -16.779 -0.558 -5.920 1.00 97.25 388 ASN A C 1
ATOM 3086 O O . ASN A 1 388 ? -16.741 -1.572 -6.601 1.00 97.25 388 ASN A O 1
ATOM 3090 N N . VAL A 1 389 ? -15.811 -0.251 -5.047 1.00 97.94 389 VAL A N 1
ATOM 3091 C CA . VAL A 1 389 ? -14.654 -1.137 -4.819 1.00 97.94 389 VAL A CA 1
ATOM 3092 C C . VAL A 1 389 ? -15.099 -2.468 -4.220 1.00 97.94 389 VAL A C 1
ATOM 3094 O O . VAL A 1 389 ? -14.683 -3.526 -4.685 1.00 97.94 389 VAL A O 1
ATOM 3097 N N . VAL A 1 390 ? -15.954 -2.418 -3.200 1.00 97.94 390 VAL A N 1
ATOM 3098 C CA . VAL A 1 390 ? -16.436 -3.603 -2.479 1.00 97.94 390 VAL A CA 1
ATOM 3099 C C . VAL A 1 390 ? -17.311 -4.456 -3.392 1.00 97.94 390 VAL A C 1
ATOM 3101 O O . VAL A 1 390 ? -17.084 -5.655 -3.499 1.00 97.94 390 VAL A O 1
ATOM 3104 N N . ILE A 1 391 ? -18.242 -3.826 -4.117 1.00 97.44 391 ILE A N 1
ATOM 3105 C CA . ILE A 1 391 ? -19.093 -4.502 -5.106 1.00 97.44 391 ILE A CA 1
ATOM 3106 C C . ILE A 1 391 ? -18.221 -5.216 -6.142 1.00 97.44 391 ILE A C 1
ATOM 3108 O O . ILE A 1 391 ? -18.367 -6.418 -6.336 1.00 97.44 391 ILE A O 1
ATOM 3112 N N . HIS A 1 392 ? -17.247 -4.512 -6.723 1.00 96.62 392 HIS A N 1
ATOM 3113 C CA . HIS A 1 392 ? -16.365 -5.091 -7.733 1.00 96.62 392 HIS A CA 1
ATOM 3114 C C . HIS A 1 392 ? -15.498 -6.239 -7.191 1.00 96.62 392 HIS A C 1
ATOM 3116 O O . HIS A 1 392 ? -15.224 -7.205 -7.895 1.00 96.62 392 HIS A O 1
ATOM 3122 N N . THR A 1 393 ? -15.092 -6.163 -5.921 1.00 96.69 393 THR A N 1
ATOM 3123 C CA . THR A 1 393 ? -14.346 -7.237 -5.242 1.00 96.69 393 THR A CA 1
ATOM 3124 C C . THR A 1 393 ? -15.175 -8.518 -5.150 1.00 96.69 393 THR A C 1
ATOM 3126 O O . THR A 1 393 ? -14.661 -9.598 -5.440 1.00 96.69 393 THR A O 1
ATOM 3129 N N . VAL A 1 394 ? -16.457 -8.396 -4.789 1.00 95.69 394 VAL A N 1
ATOM 3130 C CA . VAL A 1 394 ? -17.391 -9.528 -4.697 1.00 95.69 394 VAL A CA 1
ATOM 3131 C C . VAL A 1 394 ? -17.739 -10.071 -6.086 1.00 95.69 394 VAL A C 1
ATOM 3133 O O . VAL A 1 394 ? -17.713 -11.281 -6.284 1.00 95.69 394 VAL A O 1
ATOM 3136 N N . GLU A 1 395 ? -18.001 -9.201 -7.067 1.00 94.25 395 GLU A N 1
ATOM 3137 C CA . GLU A 1 395 ?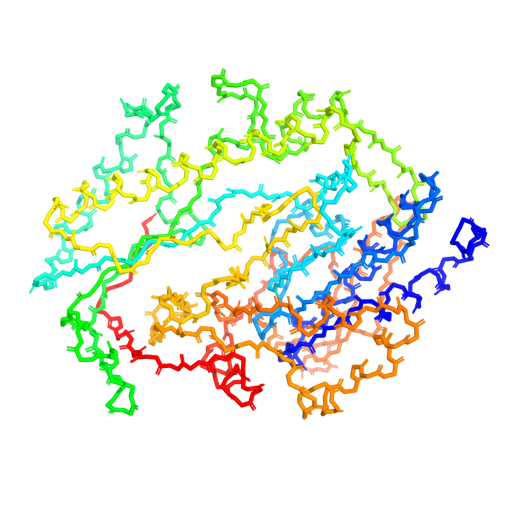 -18.297 -9.595 -8.458 1.00 94.25 395 GLU A CA 1
ATOM 3138 C C . GLU A 1 395 ? -17.167 -10.412 -9.095 1.00 94.25 395 GLU A C 1
ATOM 3140 O O . GLU A 1 395 ? -17.422 -11.335 -9.864 1.00 94.25 395 GLU A O 1
ATOM 3145 N N . LEU A 1 396 ? -15.916 -10.085 -8.766 1.00 93.06 396 LEU A N 1
ATOM 3146 C CA . LEU A 1 396 ? -14.740 -10.820 -9.230 1.00 93.06 396 LEU A CA 1
ATOM 3147 C C . LEU A 1 396 ? -14.433 -12.076 -8.399 1.00 93.06 396 LEU A C 1
ATOM 3149 O O . LEU A 1 396 ? -13.460 -12.770 -8.697 1.00 93.06 396 LEU A O 1
ATOM 3153 N N . GLY A 1 397 ? -15.219 -12.361 -7.356 1.00 92.62 397 GLY A N 1
ATOM 3154 C CA . GLY A 1 397 ? -15.006 -13.498 -6.463 1.00 92.62 397 GLY A CA 1
ATOM 3155 C C . GLY A 1 397 ? -13.701 -13.416 -5.669 1.00 92.62 397 GLY A C 1
ATOM 3156 O O . GLY A 1 397 ? -13.113 -14.447 -5.364 1.00 92.62 397 GLY A O 1
ATOM 3157 N N . LEU A 1 398 ? -13.210 -12.206 -5.371 1.00 93.06 398 LEU A N 1
ATOM 3158 C CA . LEU A 1 398 ? -11.939 -12.005 -4.658 1.00 93.06 398 LEU A CA 1
ATOM 3159 C C . LEU A 1 398 ? -12.105 -12.015 -3.133 1.00 93.06 398 LEU A C 1
ATOM 3161 O O . LEU A 1 398 ? -11.139 -12.220 -2.399 1.00 93.06 398 LEU A O 1
ATOM 3165 N N . GLY A 1 399 ? -13.323 -11.771 -2.653 1.00 93.81 399 GLY A N 1
ATOM 3166 C CA . GLY A 1 399 ? -13.635 -11.741 -1.233 1.00 93.81 399 GLY A CA 1
ATOM 3167 C C . GLY A 1 399 ? -15.128 -11.784 -0.953 1.00 93.81 399 GLY A C 1
ATOM 3168 O O . GLY A 1 399 ? -15.949 -11.490 -1.821 1.00 93.81 399 GLY A O 1
ATOM 3169 N N . GLU A 1 400 ? -15.457 -12.113 0.288 1.00 94.38 400 GLU A N 1
ATOM 3170 C CA . GLU A 1 400 ? -16.819 -12.177 0.810 1.00 94.38 400 GLU A CA 1
ATOM 3171 C C . GLU A 1 400 ? -17.018 -11.127 1.906 1.00 94.38 400 GLU A C 1
ATOM 3173 O O . GLU A 1 400 ? -16.117 -10.867 2.704 1.00 94.38 400 GLU A O 1
ATOM 3178 N N . ILE A 1 401 ? -18.199 -10.507 1.949 1.00 96.56 401 ILE A N 1
ATOM 3179 C CA . ILE A 1 401 ? -18.564 -9.556 3.004 1.00 96.56 401 ILE A CA 1
ATOM 3180 C C . ILE A 1 401 ? -19.087 -10.342 4.207 1.00 96.56 401 ILE A C 1
ATOM 3182 O O . ILE A 1 401 ? -20.156 -10.945 4.126 1.00 96.56 401 ILE A O 1
ATOM 3186 N N . VAL A 1 402 ? -18.378 -10.274 5.331 1.00 96.62 402 VAL A N 1
ATOM 3187 C CA . VAL A 1 402 ? -18.785 -10.912 6.595 1.00 96.62 402 VAL A CA 1
ATOM 3188 C C . VAL A 1 402 ? -19.679 -9.985 7.412 1.00 96.62 402 VAL A C 1
ATOM 3190 O O . VAL A 1 402 ? -20.666 -10.427 7.994 1.00 96.62 402 VAL A O 1
ATOM 3193 N N . ALA A 1 403 ? -19.383 -8.684 7.421 1.00 97.62 403 ALA A N 1
ATOM 3194 C CA . ALA A 1 403 ? -20.234 -7.683 8.056 1.00 97.62 403 ALA A CA 1
ATOM 3195 C C . ALA A 1 403 ? -20.059 -6.298 7.434 1.00 97.62 403 ALA A C 1
ATOM 3197 O O . ALA A 1 403 ? -18.999 -5.958 6.900 1.00 97.62 403 ALA A O 1
ATOM 3198 N N . SER A 1 404 ? -21.101 -5.480 7.557 1.00 97.69 404 SER A N 1
ATOM 3199 C CA . SER A 1 404 ? -21.021 -4.036 7.332 1.00 97.69 404 SER A CA 1
ATOM 3200 C C . SER A 1 404 ? -20.849 -3.332 8.675 1.00 97.69 404 SER A C 1
ATOM 3202 O O . SER A 1 404 ? -21.559 -3.626 9.624 1.00 97.69 404 SER A O 1
ATOM 3204 N N . MET A 1 405 ? -19.925 -2.388 8.760 1.00 97.62 405 MET A N 1
ATOM 3205 C CA . MET A 1 405 ? -19.669 -1.570 9.942 1.00 97.62 405 MET A CA 1
ATOM 3206 C C . MET A 1 405 ? -20.146 -0.146 9.652 1.00 97.62 405 MET A C 1
ATOM 3208 O O . MET A 1 405 ? -19.528 0.584 8.869 1.00 97.62 405 MET A O 1
ATOM 3212 N N . VAL A 1 406 ? -21.281 0.236 10.235 1.00 97.38 406 VAL A N 1
ATOM 3213 C CA . VAL A 1 406 ? -21.932 1.534 10.027 1.00 97.38 406 VAL A CA 1
ATOM 3214 C C . VAL A 1 406 ? -21.273 2.576 10.931 1.00 97.38 406 VAL A C 1
ATOM 3216 O O . VAL A 1 406 ? -21.259 2.391 12.148 1.00 97.38 406 VAL A O 1
ATOM 3219 N N . PRO A 1 407 ? -20.707 3.665 10.381 1.00 95.88 407 PRO A N 1
ATOM 3220 C CA . PRO A 1 407 ? -19.990 4.645 11.186 1.00 95.88 407 PRO A CA 1
ATOM 3221 C C . PRO A 1 407 ? -20.942 5.357 12.148 1.00 95.88 407 PRO A C 1
ATOM 3223 O O . PRO A 1 407 ? -21.959 5.916 11.736 1.00 95.88 407 PRO A O 1
ATOM 3226 N N . ARG A 1 408 ? -20.578 5.366 13.431 1.00 95.50 408 ARG A N 1
ATOM 3227 C CA . ARG A 1 408 ? -21.195 6.211 14.464 1.00 95.50 408 ARG A CA 1
ATOM 3228 C C . ARG A 1 408 ? -20.369 7.475 14.656 1.00 95.50 408 ARG A C 1
ATOM 3230 O O . ARG A 1 408 ? -20.925 8.569 14.660 1.00 95.50 408 ARG A O 1
ATOM 3237 N N . PHE A 1 409 ? -19.044 7.321 14.696 1.00 87.62 409 PHE A N 1
ATOM 3238 C CA . PHE A 1 409 ? -18.084 8.422 14.723 1.00 87.62 409 PHE A CA 1
ATOM 3239 C C . PHE A 1 409 ? -16.920 8.143 13.777 1.00 87.62 409 PHE A C 1
ATOM 3241 O O . PHE A 1 409 ? -16.432 7.016 13.684 1.00 87.62 409 PHE A O 1
ATOM 3248 N N . ALA A 1 410 ? -16.443 9.192 13.114 1.00 84.94 410 ALA A N 1
ATOM 3249 C CA . ALA A 1 410 ? -15.190 9.167 12.381 1.00 84.94 410 ALA A CA 1
ATOM 3250 C C . ALA A 1 410 ? -14.347 10.360 12.822 1.00 84.94 410 ALA A C 1
ATOM 3252 O O . ALA A 1 410 ? -14.710 11.509 12.558 1.00 84.94 410 ALA A O 1
ATOM 3253 N N . LEU A 1 411 ? -13.246 10.085 13.516 1.00 82.81 411 LEU A N 1
ATOM 3254 C CA . LEU A 1 411 ? -12.423 11.105 14.141 1.00 82.81 411 LEU A CA 1
ATOM 3255 C C . LEU A 1 411 ? -11.107 11.277 13.378 1.00 82.81 411 LEU A C 1
ATOM 3257 O O . LEU A 1 411 ? -10.277 10.368 13.279 1.00 82.81 411 LEU A O 1
ATOM 3261 N N . LYS A 1 412 ? -10.928 12.487 12.848 1.00 75.69 412 LYS A N 1
ATOM 3262 C CA . LYS A 1 412 ? -9.665 13.018 12.335 1.00 75.69 412 LYS A CA 1
ATOM 3263 C C . LYS A 1 412 ? -9.418 14.342 13.046 1.00 75.69 412 LYS A C 1
ATOM 3265 O O . LYS A 1 412 ? -10.213 15.258 12.849 1.00 75.69 412 LYS A O 1
ATOM 3270 N N . ILE A 1 413 ? -8.379 14.399 13.875 1.00 60.78 413 ILE A N 1
ATOM 3271 C CA . ILE A 1 413 ? -8.027 15.571 14.691 1.00 60.78 413 ILE A CA 1
ATOM 3272 C C . ILE A 1 413 ? -6.841 16.318 14.093 1.00 60.78 413 ILE A C 1
ATOM 3274 O O . ILE A 1 413 ? -5.782 15.688 13.897 1.00 60.78 413 ILE A O 1
#

Secondary structure (DSSP, 8-state):
--TTTT--HHHHHHHHHTTEEE---SSHHHHHHHHHHHHHHHHHHHHHHHTT-----EEEEEEEEE----HHHHHTT--EEEEEE-SSS-S-EEEGGG----EEEEEEEESSPPPHHHHHHHHHHHHHTTTTSEETTEE----TTSTT-EEEEEEEEE-TTSGGGGGS-SEEEEEEE--GGGGSS-STTS--SSGGG-HHHHHH-EEEEETTEEEEEEEHHHHHHHHHHHHHHHHHHHHHHHHHHHHHH-S---EEEEEEEEEEEETTEEEESEEE-TT-TTT-EEEEB--TTS-EEEEEE-----HHHHHHTT-HHHHHHHT-HHHHHT--EEE-B--EE-TTEEEEEEEEE-TT--EEEEEEETTSS-EEEES-GGGS--EE-TTHHHHHHHHTTSEEEEEEEEEEEEE--

Sequence (413 aa):
MEVTQSMGRGKLLSRSKQFIFSTALEDSASKLSRINFQYGLAKMHQVQSYLGMDPTATFIAAPDCTITRNIERWRNGIGYGGKITWGDNTDPIVFVDTMPNACGMLVGSLNEIPDPIELIQKVHELNDSSGEIEIEGVPIHWNFGSGNHFVNVFEVQPNPAVSESSDLPEYTFITHSSPSELKTDDNPKGMGLYYHMSDTVKHFSETLETPFGDIHYLVDNNARRYYEFFKWADTIGAKRRILAAEMIFGKDFDVISDTTHQGLKSLNEVVLGAYTFHNSPQEQLYPVTLRADLPCYLMKGIPNFSDEAVNSLNFRVRMERFGLEDRIKNADILPHGGGYVFPHIVAIPEIFETVEKRRYFSVDLGTGIGSLMFESPRELQFAYRGRNVVIHTVELGLGEIVASMVPRFALKI

Radius of gyration: 21.12 Å; chains: 1; bounding box: 52×43×55 Å

pLDDT: mean 93.58, std 7.57, range [44.22, 98.69]